Protein AF-A0A8D9AMG7-F1 (afdb_monomer)

pLDDT: mean 79.35, std 13.49, range [33.88, 96.81]

Secondary structure (DSSP, 8-state):
--PPS-EEEEE-TT-EEEEE--TT--SSEEEEEEEEE-TT-EEEEEEEEEEEB-S----SS---TT--EEEES----SSEEEEEETTSPPEEEEBSSS--------S-EEEEEEEE-TT---EEEEEEEEEE--TT--SEEEE-SS-EEEEPPPP-TT-EEEEEEEESSSS--EEEEEEEEEE-PPPSTTTT-SSEEEEE-TTS-EEEEE-TT-PPPSS-EEEETTSS--EEEEE--SS------EEEEEEEEEPSSEEE--SSSEEEEE--PPPTT--EEEEEE-SSTT-EEEEEEEEEE-S-SSSSSSEEEEEETTS-EEEEE-SSSPPPPEE-SSSEEEEEEE-SSS--EEEEEEEEE-TT-EEEE--SSEEEE-TTTTS---S-EEEEEEE--SS-EEEEEEEEE-TT--TTTSEEEEEETTS--EEE-TT--PPPEEESS-EEEEEEE-TT--S-EEEEEEEE--

Radius of gyration: 29.21 Å; Cα contacts (8 Å, |Δi|>4): 1239; chains: 1; bounding box: 72×61×75 Å

Sequence (470 aa):
MTMGCGGPRYISANSSLHITQLKDAPDSHSCSWDLTTLPGYTVKISFPVINIYSPVCGGAGGDTPDEVKAVINSQCLCNRLEVIMIDTPPTVLCLSNQSVPLLSVDHSVTSLKYVQNSYFPGLSFDILVESTLPECGDRIINATSTGRVFVSPPYRRNLNCQWKLSVDGNNSKVVQIKFLDMDIEPGTGARCEDNYLQLRNPGGSVLGKYCGGTQPPVSYLLFDTNSNKPTIEFRTGDKMPTPRRGFKFEYQVLGCSRNYSEDQHLGNLVSMMPPPGGECRIQVSAPSKNHTLDLVFLDFQLSSENCNTDKLVLKDAEGGALATLCGTALPSPLFTSTYSLSAHLYSSRTTPRFRVSFTYLTSQCGVVLTDSRGALASRDYPLPYRKPRSCVYTITPPQPIKVTFVTFDLGNAKCASNYLRVDVAGQNTVKYCAGEKPADIDVTASVILTYTTSTNNEGQGWLLTYTDGL

Nearest PDB structures (foldseek):
  3kq4-assembly1_B  TM=3.621E-01  e=3.087E-24  Homo sapiens
  1nt0-assembly1_G  TM=4.480E-01  e=1.336E-11  Rattus norvegicus
  6f1d-assembly1_A  TM=8.534E-01  e=9.143E-06  Homo sapiens
  8h3u-assembly1_A  TM=2.991E-01  e=6.674E-11  Homo sapiens
  7wr7-assembly1_A  TM=7.666E-01  e=4.789E-05  Homo sapiens

Solvent-accessible surface area (backbone atoms only — not comparable to full-atom values): 25460 Å² total; per-residue (Å²): 130,94,70,74,84,43,50,82,43,79,40,56,85,77,34,73,45,79,51,57,66,68,94,81,66,65,62,62,45,71,35,46,33,37,49,43,58,50,93,84,43,28,40,37,39,36,49,89,37,56,32,39,34,54,92,81,66,90,68,93,70,96,71,72,77,76,65,72,48,80,38,74,86,63,84,76,85,50,37,35,41,36,46,32,40,68,98,49,82,49,43,34,42,44,36,37,81,59,87,62,74,77,58,73,42,85,47,57,47,47,32,44,37,38,37,46,36,57,92,45,85,52,70,48,43,32,36,40,38,30,28,38,74,42,79,60,58,75,46,63,48,79,40,42,74,60,78,43,74,51,69,55,46,82,68,56,62,61,39,78,35,63,32,36,50,40,63,88,71,96,65,72,43,35,37,36,38,32,65,75,46,75,37,48,59,65,27,57,67,95,74,32,73,48,16,29,43,35,36,26,43,43,79,65,53,75,69,42,59,31,28,32,86,51,69,75,73,73,71,61,48,70,44,63,51,81,52,51,64,31,36,42,36,39,34,32,40,79,63,84,73,76,92,44,84,26,41,30,30,40,36,22,34,53,66,58,48,45,76,45,67,59,90,60,54,62,51,72,53,66,56,49,63,32,55,91,99,45,58,19,49,33,39,39,39,47,79,43,80,68,22,24,38,44,36,31,58,79,43,39,36,29,91,21,78,80,47,81,66,17,26,41,38,34,26,31,75,85,70,47,75,73,46,78,45,41,19,62,67,73,59,75,50,46,72,42,91,33,25,27,40,40,36,40,36,36,39,88,87,62,82,47,42,37,32,32,41,37,33,48,28,48,85,71,40,41,45,76,42,56,60,39,58,54,61,54,64,42,70,66,28,74,42,49,47,53,50,73,47,62,30,45,39,35,41,42,33,60,49,47,22,30,37,39,60,80,40,60,33,43,34,87,28,57,63,91,54,28,31,41,36,39,39,39,72,98,54,76,73,46,77,45,35,41,88,48,71,77,68,74,42,81,36,73,59,30,36,38,37,39,41,34,34,23,64,71,37,67,13,37,34,35,32,35,39,33,32,74,50,129

Structure (mmCIF, N/CA/C/O backbone):
data_AF-A0A8D9AMG7-F1
#
_entry.id   AF-A0A8D9AMG7-F1
#
loop_
_atom_site.group_PDB
_atom_site.id
_atom_site.type_symbol
_atom_site.label_atom_id
_atom_site.label_alt_id
_atom_site.label_comp_id
_atom_site.label_asym_id
_atom_site.label_entity_id
_atom_site.label_seq_id
_atom_site.pdbx_PDB_ins_code
_atom_site.Cartn_x
_atom_site.Cartn_y
_atom_site.Cartn_z
_atom_site.occupancy
_atom_site.B_iso_or_equiv
_atom_site.auth_seq_id
_atom_site.auth_comp_id
_atom_site.auth_asym_id
_atom_site.auth_atom_id
_atom_site.pdbx_PDB_model_num
ATOM 1 N N . MET A 1 1 ? 30.334 -8.538 -45.753 1.00 33.88 1 MET A N 1
ATOM 2 C CA . MET A 1 1 ? 31.728 -8.614 -45.264 1.00 33.88 1 MET A CA 1
ATOM 3 C C . MET A 1 1 ? 31.767 -9.636 -44.148 1.00 33.88 1 MET A C 1
ATOM 5 O O . MET A 1 1 ? 31.090 -9.437 -43.152 1.00 33.88 1 MET A O 1
ATOM 9 N N . THR A 1 2 ? 32.493 -10.735 -44.323 1.00 38.69 2 THR A N 1
ATOM 10 C CA . THR A 1 2 ? 32.824 -11.666 -43.235 1.00 38.69 2 THR A CA 1
ATOM 11 C C . THR A 1 2 ? 33.757 -10.941 -42.268 1.00 38.69 2 THR A C 1
ATOM 13 O O . THR A 1 2 ? 34.902 -10.659 -42.611 1.00 38.69 2 THR A O 1
ATOM 16 N N . MET A 1 3 ? 33.232 -10.526 -41.116 1.00 50.62 3 MET A N 1
ATOM 17 C CA . MET A 1 3 ? 33.980 -9.762 -40.115 1.00 50.62 3 MET A CA 1
ATOM 18 C C . MET A 1 3 ? 34.687 -10.703 -39.134 1.00 50.62 3 MET A C 1
ATOM 20 O O . MET A 1 3 ? 34.163 -11.761 -38.799 1.00 50.62 3 MET A O 1
ATOM 24 N N . GLY A 1 4 ? 35.880 -10.302 -38.688 1.00 59.88 4 GLY A N 1
ATOM 25 C CA . GLY A 1 4 ? 36.737 -11.067 -37.778 1.00 59.88 4 GLY A CA 1
ATOM 26 C C . GLY A 1 4 ? 36.101 -11.417 -36.422 1.00 59.88 4 GLY A C 1
ATOM 27 O O . GLY A 1 4 ? 35.061 -10.876 -36.032 1.00 59.88 4 GLY A O 1
ATOM 28 N N . CYS A 1 5 ? 36.771 -12.318 -35.697 1.00 73.94 5 CYS A N 1
ATOM 29 C CA . CYS A 1 5 ? 36.422 -12.747 -34.339 1.00 73.94 5 CYS A CA 1
ATOM 30 C C . CYS A 1 5 ? 36.353 -11.554 -33.373 1.00 73.94 5 CYS A C 1
ATOM 32 O O . CYS A 1 5 ? 37.347 -10.859 -33.174 1.00 73.94 5 CYS A O 1
ATOM 34 N N . GLY A 1 6 ? 35.190 -11.357 -32.750 1.00 76.12 6 GLY A N 1
ATOM 35 C CA . GLY A 1 6 ? 34.990 -10.457 -31.616 1.00 76.12 6 GLY A CA 1
ATOM 36 C C . GLY A 1 6 ? 35.049 -8.943 -31.873 1.00 76.12 6 GLY A C 1
ATOM 37 O O . GLY A 1 6 ? 35.062 -8.457 -33.011 1.00 76.12 6 GLY A O 1
ATOM 38 N N . GLY A 1 7 ? 35.025 -8.194 -30.769 1.00 82.25 7 GLY A N 1
ATOM 39 C CA . GLY A 1 7 ? 35.060 -6.730 -30.709 1.00 82.25 7 GLY A CA 1
ATOM 40 C C . GLY A 1 7 ? 33.675 -6.074 -30.604 1.00 82.25 7 GLY A C 1
ATOM 41 O O . GLY A 1 7 ? 32.654 -6.759 -30.712 1.00 82.25 7 GLY A O 1
ATOM 42 N N . PRO A 1 8 ? 33.624 -4.742 -30.428 1.00 82.06 8 PRO A N 1
ATOM 43 C CA . PRO A 1 8 ? 32.369 -4.016 -30.295 1.00 82.06 8 PRO A CA 1
ATOM 44 C C . PRO A 1 8 ? 31.561 -4.079 -31.593 1.00 82.06 8 PRO A C 1
ATOM 46 O O . PRO A 1 8 ? 32.110 -4.042 -32.702 1.00 82.06 8 PRO A O 1
ATOM 49 N N . ARG A 1 9 ? 30.241 -4.189 -31.463 1.00 85.50 9 ARG A N 1
ATOM 50 C CA . ARG A 1 9 ? 29.282 -4.194 -32.565 1.00 85.50 9 ARG A CA 1
ATOM 51 C C . ARG A 1 9 ? 28.172 -3.210 -32.258 1.00 85.50 9 ARG A C 1
ATOM 53 O O . ARG A 1 9 ? 27.343 -3.439 -31.384 1.00 85.50 9 ARG A O 1
ATOM 60 N N . TYR A 1 10 ? 28.173 -2.121 -33.014 1.00 82.94 10 TYR A N 1
ATOM 61 C CA . TYR A 1 10 ? 27.123 -1.123 -32.955 1.00 82.94 10 TYR A CA 1
ATOM 62 C C . TYR A 1 10 ? 26.007 -1.462 -33.945 1.00 82.94 10 TYR A C 1
ATOM 64 O O . TYR A 1 10 ? 26.281 -1.680 -35.126 1.00 82.94 10 TYR A O 1
ATOM 72 N N . ILE A 1 11 ? 24.763 -1.488 -33.474 1.00 82.44 11 ILE A N 1
ATOM 73 C CA . ILE A 1 11 ? 23.582 -1.822 -34.276 1.00 82.44 11 ILE A CA 1
ATOM 74 C C . ILE A 1 11 ? 22.692 -0.577 -34.339 1.00 82.44 11 ILE A C 1
ATOM 76 O O . ILE A 1 11 ? 22.193 -0.100 -33.315 1.00 82.44 11 ILE A O 1
ATOM 80 N N . SER A 1 12 ? 22.514 -0.021 -35.542 1.00 81.50 12 SER A N 1
ATOM 81 C CA . SER A 1 12 ? 21.669 1.161 -35.774 1.00 81.50 12 SER A CA 1
ATOM 82 C C . SER A 1 12 ? 20.188 0.832 -35.562 1.00 81.50 12 SER A C 1
ATOM 84 O O . SER A 1 12 ? 19.832 -0.339 -35.503 1.00 81.50 12 SER A O 1
ATOM 86 N N . ALA A 1 13 ? 19.312 1.832 -35.426 1.00 76.62 13 ALA A N 1
ATOM 87 C CA . ALA A 1 13 ? 17.880 1.629 -35.157 1.00 76.62 13 ALA A CA 1
ATOM 88 C C . ALA A 1 13 ? 17.195 0.770 -36.230 1.00 76.62 13 ALA A C 1
ATOM 90 O O . ALA A 1 13 ? 17.347 1.049 -37.418 1.00 76.62 13 ALA A O 1
ATOM 91 N N . ASN A 1 14 ? 16.388 -0.206 -35.796 1.00 76.12 14 ASN A N 1
ATOM 92 C CA . ASN A 1 14 ? 15.623 -1.108 -36.663 1.00 76.12 14 ASN A CA 1
ATOM 93 C C . ASN A 1 14 ? 16.498 -1.787 -37.728 1.00 76.12 14 ASN A C 1
ATOM 95 O O . ASN A 1 14 ? 16.106 -1.900 -38.890 1.00 76.12 14 ASN A O 1
ATOM 99 N N . SER A 1 15 ? 17.708 -2.184 -37.338 1.00 83.31 15 SER A N 1
ATOM 100 C CA . SER A 1 15 ? 18.661 -2.856 -38.217 1.00 83.31 15 SER A CA 1
ATOM 101 C C . SER A 1 15 ? 19.045 -4.216 -37.660 1.00 83.31 15 SER A C 1
ATOM 103 O O . SER A 1 15 ? 18.857 -4.501 -36.477 1.00 83.31 15 SER A O 1
ATOM 105 N N . SER A 1 16 ? 19.592 -5.054 -38.530 1.00 85.81 16 SER A N 1
ATOM 106 C CA . SER A 1 16 ? 20.013 -6.404 -38.198 1.00 85.81 16 SER A CA 1
ATOM 107 C C . SER A 1 16 ? 21.486 -6.624 -38.521 1.00 85.81 16 SER A C 1
ATOM 109 O O . SER A 1 16 ? 21.986 -6.175 -39.554 1.00 85.81 16 SER A O 1
ATOM 111 N N . LEU A 1 17 ? 22.165 -7.380 -37.668 1.00 86.62 17 LEU A N 1
ATOM 112 C CA . LEU A 1 17 ? 23.535 -7.831 -37.838 1.00 86.62 17 LEU A CA 1
ATOM 113 C C . LEU A 1 17 ? 23.568 -9.358 -37.810 1.00 86.62 17 LEU A C 1
ATOM 115 O O . LEU A 1 17 ? 23.127 -9.973 -36.844 1.00 86.62 17 LEU A O 1
ATOM 119 N N . HIS A 1 18 ? 24.157 -9.954 -38.842 1.00 85.00 18 HIS A N 1
ATOM 120 C CA . HIS A 1 18 ? 24.492 -11.374 -38.841 1.00 85.00 18 HIS A CA 1
ATOM 121 C C . HIS A 1 18 ? 25.899 -11.582 -38.278 1.00 85.00 18 HIS A C 1
ATOM 123 O O . HIS A 1 18 ? 26.871 -11.007 -38.779 1.00 85.00 18 HIS A O 1
ATOM 129 N N . ILE A 1 19 ? 26.010 -12.430 -37.259 1.00 82.62 19 ILE A N 1
ATOM 130 C CA . ILE A 1 19 ? 27.278 -12.937 -36.739 1.00 82.62 19 ILE A CA 1
ATOM 131 C C . ILE A 1 19 ? 27.383 -14.391 -37.179 1.00 82.62 19 ILE A C 1
ATOM 133 O O . ILE A 1 19 ? 26.682 -15.268 -36.679 1.00 82.62 19 ILE A O 1
ATOM 137 N N . THR A 1 20 ? 28.267 -14.629 -38.138 1.00 77.75 20 THR A N 1
ATOM 138 C CA . THR A 1 20 ? 28.495 -15.946 -38.730 1.00 77.75 20 THR A CA 1
ATOM 139 C C . THR A 1 20 ? 29.832 -16.509 -38.282 1.00 77.75 20 THR A C 1
ATOM 141 O O . THR A 1 20 ? 30.745 -15.774 -37.893 1.00 77.75 20 THR A O 1
ATOM 144 N N . GLN A 1 21 ? 29.949 -17.829 -38.341 1.00 70.75 21 GLN A N 1
ATOM 145 C CA . GLN A 1 21 ? 31.207 -18.516 -38.095 1.00 70.75 21 GLN A CA 1
ATOM 146 C C . GLN A 1 21 ? 32.317 -18.051 -39.056 1.00 70.75 21 GLN A C 1
ATOM 148 O O . GLN A 1 21 ? 32.109 -17.851 -40.255 1.00 70.75 21 GLN A O 1
ATOM 153 N N . LEU A 1 22 ? 33.534 -17.948 -38.524 1.00 66.88 22 LEU A N 1
ATOM 154 C CA . LEU A 1 22 ? 34.756 -17.731 -39.294 1.00 66.88 22 LEU A CA 1
ATOM 155 C C . LEU A 1 22 ? 35.126 -18.987 -40.087 1.00 66.88 22 LEU A C 1
ATOM 157 O O . LEU A 1 22 ? 35.309 -20.052 -39.505 1.00 66.88 22 LEU A O 1
ATOM 161 N N . LYS A 1 23 ? 35.289 -18.844 -41.407 1.00 57.19 23 LYS A N 1
ATOM 162 C CA . LYS A 1 23 ? 35.621 -19.962 -42.307 1.00 57.19 23 LYS A CA 1
ATOM 163 C C . LYS A 1 23 ? 36.997 -20.600 -42.049 1.00 57.19 23 LYS A C 1
ATOM 165 O O . LYS A 1 23 ? 37.175 -21.743 -42.440 1.00 57.19 23 LYS A O 1
ATOM 170 N N . ASP A 1 24 ? 37.902 -19.914 -41.342 1.00 56.88 24 ASP A N 1
ATOM 171 C CA . ASP A 1 24 ? 39.302 -20.332 -41.136 1.00 56.88 24 ASP A CA 1
ATOM 172 C C . ASP A 1 24 ? 39.792 -20.113 -39.686 1.00 56.88 24 ASP A C 1
ATOM 174 O O . ASP A 1 24 ? 40.941 -19.736 -39.448 1.00 56.88 24 ASP A O 1
ATOM 178 N N . ALA A 1 25 ? 38.911 -20.242 -38.690 1.00 59.03 25 ALA A N 1
ATOM 179 C CA . ALA A 1 25 ? 39.310 -19.999 -37.304 1.00 59.03 25 ALA A CA 1
ATOM 180 C C . ALA A 1 25 ? 40.180 -21.134 -36.721 1.00 59.03 25 ALA A C 1
ATOM 182 O O . ALA A 1 25 ? 39.932 -22.300 -37.023 1.00 59.03 25 ALA A O 1
ATOM 183 N N . PRO A 1 26 ? 41.174 -20.813 -35.866 1.00 59.53 26 PRO A N 1
ATOM 184 C CA . PRO A 1 26 ? 42.068 -21.807 -35.274 1.00 59.53 26 PRO A CA 1
ATOM 185 C C . PRO A 1 26 ? 41.322 -22.802 -34.374 1.00 59.53 26 PRO A C 1
ATOM 187 O O . PRO A 1 26 ? 40.295 -22.463 -33.780 1.00 59.53 26 PRO A O 1
ATOM 190 N N . ASP A 1 27 ? 41.877 -24.012 -34.243 1.00 58.41 27 ASP A N 1
ATOM 191 C CA . ASP A 1 27 ? 41.208 -25.184 -33.656 1.00 58.41 27 ASP A CA 1
ATOM 192 C C . ASP A 1 27 ? 40.607 -24.926 -32.260 1.00 58.41 27 ASP A C 1
ATOM 194 O O . ASP A 1 27 ? 39.512 -25.395 -31.961 1.00 58.41 27 ASP A O 1
ATOM 198 N N . SER A 1 28 ? 41.268 -24.122 -31.418 1.00 62.91 28 SER A N 1
ATOM 199 C CA . SER A 1 28 ? 40.707 -23.613 -30.158 1.00 62.91 28 SER A CA 1
ATOM 200 C C . SER A 1 28 ? 40.688 -22.090 -30.162 1.00 62.91 28 SER A C 1
ATOM 202 O O . SER A 1 28 ? 41.743 -21.453 -30.166 1.00 62.91 28 SER A O 1
ATOM 204 N N . HIS A 1 29 ? 39.500 -21.492 -30.110 1.00 73.06 29 HIS A N 1
ATOM 205 C CA . HIS A 1 29 ? 39.362 -20.043 -30.030 1.00 73.06 29 HIS A CA 1
ATOM 206 C C . HIS A 1 29 ? 38.115 -19.628 -29.250 1.00 73.06 29 HIS A C 1
ATOM 208 O O . HIS A 1 29 ? 37.120 -20.349 -29.183 1.00 73.06 29 HIS A O 1
ATOM 214 N N . SER A 1 30 ? 38.170 -18.437 -28.654 1.00 78.94 30 SER A N 1
ATOM 215 C CA . SER A 1 30 ? 37.005 -17.783 -28.068 1.00 78.94 30 SER A CA 1
ATOM 216 C C . SER A 1 30 ? 36.803 -16.429 -28.730 1.00 78.94 30 SER A C 1
ATOM 218 O O . SER A 1 30 ? 37.750 -15.655 -28.861 1.00 78.94 30 SER A O 1
ATOM 220 N N . CYS A 1 31 ? 35.567 -16.155 -29.139 1.00 83.06 31 CYS A N 1
ATOM 221 C CA . CYS A 1 31 ? 35.152 -14.867 -29.680 1.00 83.06 31 CYS A CA 1
ATOM 222 C C . CYS A 1 31 ? 34.153 -14.226 -28.728 1.00 83.06 31 CYS A C 1
ATOM 224 O O . CYS A 1 31 ? 33.246 -14.900 -28.249 1.00 83.06 31 CYS A O 1
ATOM 226 N N . SER A 1 32 ? 34.295 -12.925 -28.487 1.00 86.06 32 SER A N 1
ATOM 227 C CA . SER A 1 32 ? 33.328 -12.140 -27.719 1.00 86.06 32 SER A CA 1
ATOM 228 C C . SER A 1 32 ? 32.945 -10.897 -28.504 1.00 86.06 32 SER A C 1
ATOM 230 O O . SER A 1 32 ? 33.823 -10.130 -28.904 1.00 86.06 32 SER A O 1
ATOM 232 N N . TRP A 1 33 ? 31.651 -10.715 -28.736 1.00 86.94 33 TRP A N 1
ATOM 233 C CA . TRP A 1 33 ? 31.084 -9.538 -29.380 1.00 86.94 33 TRP A CA 1
ATOM 234 C C . TRP A 1 33 ? 30.331 -8.718 -28.345 1.00 86.94 33 TRP A C 1
ATOM 236 O O . TRP A 1 33 ? 29.341 -9.190 -27.786 1.00 86.94 33 TRP A O 1
ATOM 246 N N . ASP A 1 34 ? 30.792 -7.492 -28.122 1.00 84.88 34 ASP A N 1
ATOM 247 C CA . ASP A 1 34 ? 30.126 -6.550 -27.226 1.00 84.88 34 ASP A CA 1
ATOM 248 C C . ASP A 1 34 ? 29.074 -5.797 -28.032 1.00 84.88 34 ASP A C 1
ATOM 250 O O . ASP A 1 34 ? 29.400 -5.075 -28.978 1.00 84.88 34 ASP A O 1
ATOM 254 N N . LEU A 1 35 ? 27.804 -6.009 -27.706 1.00 84.75 35 LEU A N 1
ATOM 255 C CA . LEU A 1 35 ? 26.696 -5.470 -28.484 1.00 84.75 35 LEU A CA 1
ATOM 256 C C . LEU A 1 35 ? 26.300 -4.109 -27.920 1.00 84.75 35 LEU A C 1
ATOM 258 O O . LEU A 1 35 ? 26.080 -3.952 -26.722 1.00 84.75 35 LEU A O 1
ATOM 262 N N . THR A 1 36 ? 26.210 -3.103 -28.784 1.00 79.56 36 THR A N 1
ATOM 263 C CA . THR A 1 36 ? 25.777 -1.757 -28.401 1.00 79.56 36 THR A CA 1
ATOM 264 C C . THR A 1 36 ? 24.713 -1.263 -29.372 1.00 79.56 36 THR A C 1
ATOM 266 O O . THR A 1 36 ? 24.879 -1.334 -30.587 1.00 79.56 36 THR A O 1
ATOM 269 N N . THR A 1 37 ? 23.609 -0.747 -28.848 1.00 75.06 37 THR A N 1
ATOM 270 C CA . THR A 1 37 ? 22.506 -0.172 -29.629 1.00 75.06 37 THR A CA 1
ATOM 271 C C . THR A 1 37 ? 22.383 1.325 -29.369 1.00 75.06 37 THR A C 1
ATOM 273 O O . THR A 1 37 ? 23.063 1.896 -28.512 1.00 75.06 37 THR A O 1
ATOM 276 N N . LEU A 1 38 ? 21.505 1.989 -30.122 1.00 74.44 38 LEU A N 1
ATOM 277 C CA . LEU A 1 38 ? 21.066 3.341 -29.781 1.00 74.44 38 LEU A CA 1
ATOM 278 C C . LEU A 1 38 ? 20.425 3.378 -28.381 1.00 74.44 38 LEU A C 1
ATOM 280 O O . LEU A 1 38 ? 19.731 2.429 -28.007 1.00 74.44 38 LEU A O 1
ATOM 284 N N . PRO A 1 39 ? 20.579 4.486 -27.630 1.00 66.75 39 PRO A N 1
ATOM 285 C CA . PRO A 1 39 ? 19.871 4.674 -26.368 1.00 66.75 39 PRO A CA 1
ATOM 286 C C . PRO A 1 39 ? 18.364 4.416 -26.527 1.00 66.75 39 PRO A C 1
ATOM 288 O O . PRO A 1 39 ? 17.722 4.991 -27.404 1.00 66.75 39 PRO A O 1
ATOM 291 N N . GLY A 1 40 ? 17.810 3.534 -25.691 1.00 61.59 40 GLY A N 1
ATOM 292 C CA . GLY A 1 40 ? 16.389 3.162 -25.708 1.00 61.59 40 GLY A CA 1
ATOM 293 C C . GLY A 1 40 ? 16.007 1.990 -26.625 1.00 61.59 40 GLY A C 1
ATOM 294 O O . GLY A 1 40 ? 14.848 1.588 -26.606 1.00 61.59 40 GLY A O 1
ATOM 295 N N . TYR A 1 41 ? 16.944 1.418 -27.391 1.00 71.12 41 TYR A N 1
ATOM 296 C CA . TYR A 1 41 ? 16.722 0.208 -28.195 1.00 71.12 41 TYR A CA 1
ATOM 297 C C . TYR A 1 41 ? 17.251 -1.036 -27.479 1.00 71.12 41 TYR A C 1
ATOM 299 O O . TYR A 1 41 ? 18.331 -1.004 -26.888 1.00 71.12 41 TYR A O 1
ATOM 307 N N . THR A 1 42 ? 16.523 -2.145 -27.587 1.00 71.44 42 THR A N 1
ATOM 308 C CA . THR A 1 42 ? 16.965 -3.469 -27.130 1.00 71.44 42 THR A CA 1
ATOM 309 C C . THR A 1 42 ? 17.484 -4.303 -28.289 1.00 71.44 42 THR A C 1
ATOM 311 O O . THR A 1 42 ? 17.256 -3.985 -29.457 1.00 71.44 42 THR A O 1
ATOM 314 N N . VAL A 1 43 ? 18.191 -5.378 -27.953 1.00 74.38 43 VAL A N 1
ATOM 315 C CA . VAL A 1 43 ? 18.691 -6.350 -28.918 1.00 74.38 43 VAL A CA 1
ATOM 316 C C . VAL A 1 43 ? 17.853 -7.611 -28.818 1.00 74.38 43 VAL A C 1
ATOM 318 O O . VAL A 1 43 ? 17.785 -8.207 -27.750 1.00 74.38 43 VAL A O 1
ATOM 321 N N . LYS A 1 44 ? 17.270 -8.034 -29.934 1.00 74.81 44 LYS A N 1
ATOM 322 C CA . LYS A 1 44 ? 16.670 -9.354 -30.085 1.00 74.81 44 LYS A CA 1
ATOM 323 C C . LYS A 1 44 ? 17.669 -10.267 -30.781 1.00 74.81 44 LYS A C 1
ATOM 325 O O . LYS A 1 44 ? 18.201 -9.924 -31.834 1.00 74.81 44 LYS A O 1
ATOM 330 N N . ILE A 1 45 ? 17.927 -11.429 -30.192 1.00 74.94 45 ILE A N 1
ATOM 331 C CA . ILE A 1 45 ? 18.831 -12.434 -30.759 1.00 74.94 45 ILE A CA 1
ATOM 332 C C . ILE A 1 45 ? 18.005 -13.606 -31.250 1.00 74.94 45 ILE A C 1
ATOM 334 O O . ILE A 1 45 ? 17.088 -14.056 -30.571 1.00 74.94 45 ILE A O 1
ATOM 338 N N . SER A 1 46 ? 18.322 -14.091 -32.440 1.00 75.38 46 SER A N 1
ATOM 339 C CA . SER A 1 46 ? 17.767 -15.318 -32.984 1.00 75.38 46 SER A CA 1
ATOM 340 C C . SER A 1 46 ? 18.865 -16.138 -33.644 1.00 75.38 46 SER A C 1
ATOM 342 O O . SER A 1 46 ? 19.922 -15.626 -34.015 1.00 75.38 46 SER A O 1
ATOM 344 N N . PHE A 1 47 ? 18.610 -17.434 -33.775 1.00 75.00 47 PHE A N 1
ATOM 345 C CA . PHE A 1 47 ? 19.572 -18.399 -34.289 1.00 75.00 47 PHE A CA 1
ATOM 346 C C . PHE A 1 47 ? 19.028 -19.056 -35.562 1.00 75.00 47 PHE A C 1
ATOM 348 O O . PHE A 1 47 ? 18.553 -20.189 -35.489 1.00 75.00 47 PHE A O 1
ATOM 355 N N . PRO A 1 48 ? 19.041 -18.359 -36.720 1.00 71.62 48 PRO A N 1
ATOM 356 C CA . PRO A 1 48 ? 18.668 -18.958 -38.000 1.00 71.62 48 PRO A CA 1
ATOM 357 C C . PRO A 1 48 ? 19.376 -20.287 -38.278 1.00 71.62 48 PRO A C 1
ATOM 359 O O . PRO A 1 48 ? 18.758 -21.225 -38.776 1.00 71.62 48 PRO A O 1
ATOM 362 N N . VAL A 1 49 ? 20.662 -20.372 -37.925 1.00 71.38 49 VAL A N 1
ATOM 363 C CA . VAL A 1 49 ? 21.463 -21.596 -38.001 1.00 71.38 49 VAL A CA 1
ATOM 364 C C . VAL A 1 49 ? 22.276 -21.712 -36.722 1.00 71.38 49 VAL A C 1
ATOM 366 O O . VAL A 1 49 ? 22.958 -20.769 -36.331 1.00 71.38 49 VAL A O 1
ATOM 369 N N . ILE A 1 50 ? 22.250 -22.871 -36.071 1.00 70.44 50 ILE A N 1
ATOM 370 C CA . ILE A 1 50 ? 23.130 -23.135 -34.934 1.00 70.44 50 ILE A CA 1
ATOM 371 C C . ILE A 1 50 ? 23.433 -24.632 -34.833 1.00 70.44 50 ILE A C 1
ATOM 373 O O . ILE A 1 50 ? 22.547 -25.471 -34.707 1.00 70.44 50 ILE A O 1
ATOM 377 N N . ASN A 1 51 ? 24.714 -24.962 -34.926 1.00 67.56 51 ASN A N 1
ATOM 378 C CA . ASN A 1 51 ? 25.269 -26.298 -34.809 1.00 67.56 51 ASN A CA 1
ATOM 379 C C . ASN A 1 51 ? 26.535 -26.193 -33.957 1.00 67.56 51 ASN A C 1
ATOM 381 O O . ASN A 1 51 ? 27.566 -25.690 -34.406 1.00 67.56 51 ASN A O 1
ATOM 385 N N . ILE A 1 52 ? 26.410 -26.606 -32.698 1.00 66.75 52 ILE A N 1
ATOM 386 C CA . ILE A 1 52 ? 27.460 -26.538 -31.676 1.00 66.75 52 ILE A CA 1
ATOM 387 C C . ILE A 1 52 ? 27.707 -27.964 -31.169 1.00 66.75 52 ILE A C 1
ATOM 389 O O . ILE A 1 52 ? 27.632 -28.230 -29.976 1.00 66.75 52 ILE A O 1
ATOM 393 N N . TYR A 1 53 ? 27.938 -28.901 -32.092 1.00 62.94 53 TYR A N 1
ATOM 394 C CA . TYR A 1 53 ? 28.066 -30.319 -31.764 1.00 62.94 53 TYR A CA 1
ATOM 395 C C . TYR A 1 53 ? 29.312 -30.604 -30.915 1.00 62.94 53 TYR A C 1
ATOM 397 O O . TYR A 1 53 ? 30.428 -30.193 -31.252 1.00 62.94 53 TYR A O 1
ATOM 405 N N . SER A 1 54 ? 29.125 -31.351 -29.824 1.00 61.25 54 SER A N 1
ATOM 406 C CA . SER A 1 54 ? 30.213 -31.943 -29.049 1.00 61.25 54 SER A CA 1
ATOM 407 C C . SER A 1 54 ? 29.768 -33.284 -28.431 1.00 61.25 54 SER A C 1
ATOM 409 O O . SER A 1 54 ? 28.971 -33.286 -27.496 1.00 61.25 54 SER A O 1
ATOM 411 N N . PRO A 1 55 ? 30.242 -34.433 -28.949 1.00 53.03 55 PRO A N 1
ATOM 412 C CA . PRO A 1 55 ? 29.766 -35.762 -28.556 1.00 53.03 55 PRO A CA 1
ATOM 413 C C . PRO A 1 55 ? 30.170 -36.209 -27.147 1.00 53.03 55 PRO A C 1
ATOM 415 O O . PRO A 1 55 ? 29.612 -37.180 -26.647 1.00 53.03 55 PRO A O 1
ATOM 418 N N . VAL A 1 56 ? 31.146 -35.553 -26.508 1.00 57.06 56 VAL A N 1
ATOM 419 C CA . VAL A 1 56 ? 31.640 -35.936 -25.175 1.00 57.06 56 VAL A CA 1
ATOM 420 C C . VAL A 1 56 ? 31.881 -34.685 -24.334 1.00 57.06 56 VAL A C 1
ATOM 422 O O . VAL A 1 56 ? 33.003 -34.194 -24.231 1.00 57.06 56 VAL A O 1
ATOM 425 N N . CYS A 1 57 ? 30.825 -34.171 -23.707 1.00 54.88 57 CYS A N 1
ATOM 426 C CA . CYS A 1 57 ? 30.936 -33.143 -22.671 1.00 54.88 57 CYS A CA 1
ATOM 427 C C . CYS A 1 57 ? 30.518 -33.730 -21.331 1.00 54.88 57 CYS A C 1
ATOM 429 O O . CYS A 1 57 ? 29.359 -33.663 -20.940 1.00 54.88 57 CYS A O 1
ATOM 431 N N . GLY A 1 58 ? 31.465 -34.355 -20.635 1.00 44.22 58 GLY A N 1
ATOM 432 C CA . GLY A 1 58 ? 31.213 -34.914 -19.313 1.00 44.22 58 GLY A CA 1
ATOM 433 C C . GLY A 1 58 ? 30.994 -33.819 -18.269 1.00 44.22 58 GLY A C 1
ATOM 434 O O . GLY A 1 58 ? 31.879 -33.001 -18.036 1.00 44.22 58 GLY A O 1
ATOM 435 N N . GLY A 1 59 ? 29.846 -33.854 -17.597 1.00 41.59 59 GLY A N 1
ATOM 436 C CA . GLY A 1 59 ? 29.590 -33.134 -16.354 1.00 41.59 59 GLY A CA 1
ATOM 437 C C . GLY A 1 59 ? 28.596 -33.912 -15.493 1.00 41.59 59 GLY A C 1
ATOM 438 O O . GLY A 1 59 ? 27.401 -33.725 -15.637 1.00 41.59 59 GLY A O 1
ATOM 439 N N . ALA A 1 60 ? 29.119 -34.805 -14.643 1.00 39.81 60 ALA A N 1
ATOM 440 C CA . ALA A 1 60 ? 28.452 -35.522 -13.545 1.00 39.81 60 ALA A CA 1
ATOM 441 C C . ALA A 1 60 ? 26.985 -35.971 -13.763 1.00 39.81 60 ALA A C 1
ATOM 443 O O . ALA A 1 60 ? 26.049 -35.357 -13.261 1.00 39.81 60 ALA A O 1
ATOM 444 N N . GLY A 1 61 ? 26.812 -37.127 -14.408 1.00 42.25 61 GLY A N 1
ATOM 445 C CA . GLY A 1 61 ? 25.546 -37.868 -14.468 1.00 42.25 61 GLY A CA 1
ATOM 446 C C . GLY A 1 61 ? 25.286 -38.358 -15.886 1.00 42.25 61 GLY A C 1
ATOM 447 O O . GLY A 1 61 ? 25.347 -37.566 -16.814 1.00 42.25 61 GLY A O 1
ATOM 448 N N . GLY A 1 62 ? 25.108 -39.669 -16.057 1.00 44.19 62 GLY A N 1
ATOM 449 C CA . GLY A 1 62 ? 25.005 -40.365 -17.346 1.00 44.19 62 GLY A CA 1
ATOM 450 C C . GLY A 1 62 ? 23.816 -39.966 -18.224 1.00 44.19 62 GLY A C 1
ATOM 451 O O . GLY A 1 62 ? 22.927 -40.783 -18.436 1.00 44.19 62 GLY A O 1
ATOM 452 N N . ASP A 1 63 ? 23.829 -38.751 -18.761 1.00 45.34 63 ASP A N 1
ATOM 453 C CA . ASP A 1 63 ? 22.854 -38.268 -19.732 1.00 45.34 63 ASP A CA 1
ATOM 454 C C . ASP A 1 63 ? 23.290 -38.621 -21.163 1.00 45.34 63 ASP A C 1
ATOM 456 O O . ASP A 1 63 ? 24.443 -38.447 -21.566 1.00 45.34 63 ASP A O 1
ATOM 460 N N . THR A 1 64 ? 22.341 -39.155 -21.928 1.00 47.50 64 THR A N 1
ATOM 461 C CA . THR A 1 64 ? 22.491 -39.597 -23.317 1.00 47.50 64 THR A CA 1
ATOM 462 C C . THR A 1 64 ? 22.794 -38.432 -24.279 1.00 47.50 64 THR A C 1
ATOM 464 O O . THR A 1 64 ? 22.264 -37.340 -24.079 1.00 47.50 64 THR A O 1
ATOM 467 N N . PRO A 1 65 ? 23.573 -38.649 -25.360 1.00 48.19 65 PRO A N 1
ATOM 468 C CA . PRO A 1 65 ? 24.078 -37.592 -26.252 1.00 48.19 65 PRO A CA 1
ATOM 469 C C . PRO A 1 65 ? 23.040 -36.831 -27.107 1.00 48.19 65 PRO A C 1
ATOM 471 O O . PRO A 1 65 ? 23.432 -35.972 -27.894 1.00 48.19 65 PRO A O 1
ATOM 474 N N . ASP A 1 66 ? 21.738 -37.089 -26.965 1.00 44.06 66 ASP A N 1
ATOM 475 C CA . ASP A 1 66 ? 20.734 -36.737 -2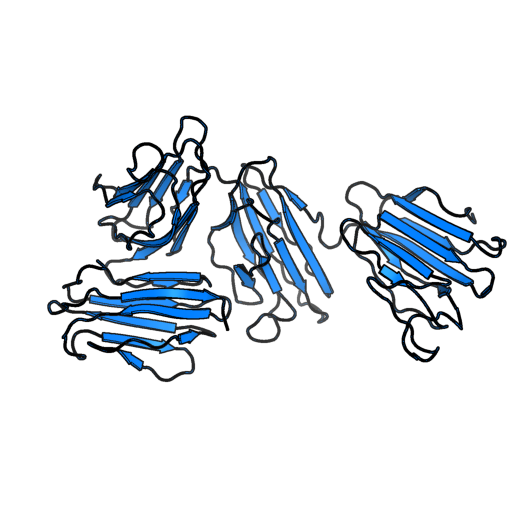7.982 1.00 44.06 66 ASP A CA 1
ATOM 476 C C . ASP A 1 66 ? 19.771 -35.583 -27.611 1.00 44.06 66 ASP A C 1
ATOM 478 O O . ASP A 1 66 ? 18.889 -35.265 -28.404 1.00 44.06 66 ASP A O 1
ATOM 482 N N . GLU A 1 67 ? 19.919 -34.912 -26.457 1.00 48.50 67 GLU A N 1
ATOM 483 C CA . GLU A 1 67 ? 19.003 -33.825 -26.049 1.00 48.50 67 GLU A CA 1
ATOM 484 C C . GLU A 1 67 ? 19.647 -32.426 -25.990 1.00 48.50 67 GLU A C 1
ATOM 486 O O . GLU A 1 67 ? 20.625 -32.181 -25.281 1.00 48.50 67 GLU A O 1
ATOM 491 N N . VAL A 1 68 ? 19.021 -31.462 -26.679 1.00 50.41 68 VAL A N 1
ATOM 492 C CA . VAL A 1 68 ? 19.327 -30.023 -26.600 1.00 50.41 68 VAL A CA 1
ATOM 493 C C . VAL A 1 68 ? 18.913 -29.474 -25.231 1.00 50.41 68 VAL A C 1
ATOM 495 O O . VAL A 1 68 ? 17.724 -29.400 -24.926 1.00 50.41 68 VAL A O 1
ATOM 498 N N . LYS A 1 69 ? 19.875 -29.016 -24.417 1.00 53.16 69 LYS A N 1
ATOM 499 C CA . LYS A 1 69 ? 19.594 -28.355 -23.131 1.00 53.16 69 LYS A CA 1
ATOM 500 C C . LYS A 1 69 ? 20.137 -26.923 -23.138 1.00 53.16 69 LYS A C 1
ATOM 502 O O . LYS A 1 69 ? 21.345 -26.699 -23.140 1.00 53.16 69 LYS A O 1
ATOM 507 N N . ALA A 1 70 ? 19.239 -25.936 -23.113 1.00 53.12 70 ALA A N 1
ATOM 508 C CA . ALA A 1 70 ? 19.591 -24.588 -22.675 1.00 53.12 70 ALA A CA 1
ATOM 509 C C . ALA A 1 70 ? 19.737 -24.633 -21.151 1.00 53.12 70 ALA A C 1
ATOM 511 O O . ALA A 1 70 ? 18.759 -24.900 -20.452 1.00 53.12 70 ALA A O 1
ATOM 512 N N . VAL A 1 71 ? 20.951 -24.435 -20.634 1.00 55.69 71 VAL A N 1
ATOM 513 C CA . VAL A 1 71 ? 21.211 -24.572 -19.198 1.00 55.69 71 VAL A CA 1
ATOM 514 C C . VAL A 1 71 ? 21.542 -23.212 -18.604 1.00 55.69 71 VAL A C 1
ATOM 516 O O . VAL A 1 71 ? 22.475 -22.526 -19.019 1.00 55.69 71 VAL A O 1
ATOM 519 N N . ILE A 1 72 ? 20.760 -22.823 -17.603 1.00 50.12 72 ILE A N 1
ATOM 520 C CA . ILE A 1 72 ? 21.004 -21.632 -16.793 1.00 50.12 72 ILE A CA 1
ATOM 521 C C . ILE A 1 72 ? 21.919 -22.068 -15.637 1.00 50.12 72 ILE A C 1
ATOM 523 O O . ILE A 1 72 ? 21.577 -22.995 -14.907 1.00 50.12 72 ILE A O 1
ATOM 527 N N . ASN A 1 73 ? 23.073 -21.414 -15.464 1.00 48.75 73 ASN A N 1
ATOM 528 C CA . ASN A 1 73 ? 24.027 -21.632 -14.357 1.00 48.75 73 ASN A CA 1
ATOM 529 C C . ASN A 1 73 ? 24.802 -22.976 -14.314 1.00 48.75 73 ASN A C 1
ATOM 531 O O . ASN A 1 73 ? 25.207 -23.396 -13.231 1.00 48.75 73 ASN A O 1
ATOM 535 N N . SER A 1 74 ? 25.081 -23.632 -15.448 1.00 52.44 74 SER A N 1
ATOM 536 C CA . SER A 1 74 ? 25.952 -24.830 -15.500 1.00 52.44 74 SER A CA 1
ATOM 537 C C . SER A 1 74 ? 27.176 -24.640 -16.404 1.00 52.44 74 SER A C 1
ATOM 539 O O . SER A 1 74 ? 27.153 -23.851 -17.349 1.00 52.44 74 SER A O 1
ATOM 541 N N . GLN A 1 75 ? 28.257 -25.372 -16.109 1.00 55.22 75 GLN A N 1
ATOM 542 C CA . GLN A 1 75 ? 29.505 -25.361 -16.870 1.00 55.22 75 GLN A CA 1
ATOM 543 C C . GLN A 1 75 ? 29.444 -26.348 -18.039 1.00 55.22 75 GLN A C 1
ATOM 545 O O . GLN A 1 75 ? 29.724 -27.534 -17.883 1.00 55.22 75 GLN A O 1
ATOM 550 N N . CYS A 1 76 ? 29.157 -25.854 -19.240 1.00 61.66 76 CYS A N 1
ATOM 551 C CA . CYS A 1 76 ? 29.521 -26.597 -20.440 1.00 61.66 76 CYS A CA 1
ATOM 552 C C . CYS A 1 76 ? 31.034 -26.502 -20.658 1.00 61.66 76 CYS A C 1
ATOM 554 O O . CYS A 1 76 ? 31.582 -25.410 -20.810 1.00 61.66 76 CYS A O 1
ATOM 556 N N . LEU A 1 77 ? 31.719 -27.646 -20.664 1.00 63.31 77 LEU A N 1
ATOM 557 C CA . LEU A 1 77 ? 33.185 -27.700 -20.735 1.00 63.31 77 LEU A CA 1
ATOM 558 C C . LEU A 1 77 ? 33.741 -27.670 -22.172 1.00 63.31 77 LEU A C 1
ATOM 560 O O . LEU A 1 77 ? 34.939 -27.470 -22.357 1.00 63.31 77 LEU A O 1
ATOM 564 N N . CYS A 1 78 ? 32.890 -27.834 -23.188 1.00 70.56 78 CYS A N 1
ATOM 565 C CA . CYS A 1 78 ? 33.290 -27.895 -24.598 1.00 70.56 78 CYS A CA 1
ATOM 566 C C . CYS A 1 78 ? 32.789 -26.674 -25.398 1.00 70.56 78 CYS A C 1
ATOM 568 O O . CYS A 1 78 ? 32.714 -25.563 -24.864 1.00 70.56 78 CYS A O 1
ATOM 570 N N . ASN A 1 79 ? 32.447 -26.897 -26.675 1.00 73.81 79 ASN A N 1
ATOM 571 C CA . ASN A 1 79 ? 31.807 -25.926 -27.553 1.00 73.81 79 ASN A CA 1
ATOM 572 C C . ASN A 1 79 ? 30.541 -25.362 -26.892 1.00 73.81 79 ASN A C 1
ATOM 574 O O . ASN A 1 79 ? 29.643 -26.122 -26.528 1.00 73.81 79 ASN A O 1
ATOM 578 N N . ARG A 1 80 ? 30.465 -24.038 -26.735 1.00 76.94 80 ARG A N 1
ATOM 579 C CA . ARG A 1 80 ? 29.298 -23.375 -26.133 1.00 76.94 80 ARG A CA 1
ATOM 580 C C . ARG A 1 80 ? 29.125 -21.949 -26.628 1.00 76.94 80 ARG A C 1
ATOM 582 O O . ARG A 1 80 ? 30.099 -21.281 -26.982 1.00 76.94 80 ARG A O 1
ATOM 589 N N . LEU A 1 81 ? 27.882 -21.486 -26.583 1.00 79.38 81 LEU A N 1
ATOM 590 C CA . LEU A 1 81 ? 27.513 -20.093 -26.797 1.00 79.38 81 LEU A CA 1
ATOM 591 C C . LEU A 1 81 ? 26.922 -19.523 -25.504 1.00 79.38 81 LEU A C 1
ATOM 593 O O . LEU A 1 81 ? 25.998 -20.090 -24.931 1.00 79.38 81 LEU A O 1
ATOM 597 N N . GLU A 1 82 ? 27.462 -18.404 -25.048 1.00 80.88 82 GLU A N 1
ATOM 598 C CA . GLU A 1 82 ? 27.044 -17.681 -23.854 1.00 80.88 82 GLU A CA 1
ATOM 599 C C . GLU A 1 82 ? 26.355 -16.378 -24.290 1.00 80.88 82 GLU A C 1
ATOM 601 O O . GLU A 1 82 ? 26.952 -15.545 -24.981 1.00 80.88 82 GLU A O 1
ATOM 606 N N . VAL A 1 83 ? 25.097 -16.199 -23.884 1.00 78.62 83 VAL A N 1
ATOM 607 C CA . VAL A 1 83 ? 24.361 -14.937 -24.015 1.00 78.62 83 VAL A CA 1
ATOM 608 C C . VAL A 1 83 ? 24.411 -14.231 -22.668 1.00 78.62 83 VAL A C 1
ATOM 610 O O . VAL A 1 83 ? 23.798 -14.682 -21.695 1.00 78.62 83 VAL A O 1
ATOM 613 N N . ILE A 1 84 ? 25.172 -13.142 -22.602 1.00 77.94 84 ILE A N 1
ATOM 614 C CA . ILE A 1 84 ? 25.409 -12.384 -21.376 1.00 77.94 84 ILE A CA 1
ATOM 615 C C . ILE A 1 84 ? 24.478 -11.173 -21.384 1.00 77.94 84 ILE A C 1
ATOM 617 O O . ILE A 1 84 ? 24.465 -10.374 -22.319 1.00 77.94 84 ILE A O 1
ATOM 621 N N . MET A 1 85 ? 23.663 -11.059 -20.343 1.00 73.12 85 MET A N 1
ATOM 622 C CA . MET A 1 85 ? 22.622 -10.043 -20.209 1.00 73.12 85 MET A CA 1
ATOM 623 C C . MET A 1 85 ? 22.927 -9.119 -19.025 1.00 73.12 85 MET A C 1
ATOM 625 O O . MET A 1 85 ? 23.615 -9.511 -18.081 1.00 73.12 85 MET A O 1
ATOM 629 N N . ILE A 1 86 ? 22.402 -7.890 -19.054 1.00 66.81 86 ILE A N 1
ATOM 630 C CA . ILE A 1 86 ? 22.488 -6.970 -17.908 1.00 66.81 86 ILE A CA 1
ATOM 631 C C . ILE A 1 86 ? 21.698 -7.554 -16.723 1.00 66.81 86 ILE A C 1
ATOM 633 O O . ILE A 1 86 ? 20.562 -7.999 -16.891 1.00 66.81 86 ILE A O 1
ATOM 637 N N . ASP A 1 87 ? 22.293 -7.531 -15.526 1.00 60.31 87 ASP A N 1
ATOM 638 C CA . ASP A 1 87 ? 21.666 -7.871 -14.235 1.00 60.31 87 ASP A CA 1
ATOM 639 C C . ASP A 1 87 ? 20.998 -9.260 -14.139 1.00 60.31 87 ASP A C 1
ATOM 641 O O . ASP A 1 87 ? 20.166 -9.494 -13.258 1.00 60.31 87 ASP A O 1
ATOM 645 N N . THR A 1 88 ? 21.349 -10.198 -15.023 1.00 60.97 88 THR A N 1
ATOM 646 C CA . THR A 1 88 ? 20.830 -11.575 -15.023 1.00 60.97 88 THR A CA 1
ATOM 647 C C . THR A 1 88 ? 21.958 -12.585 -15.257 1.00 60.97 88 THR A C 1
ATOM 649 O O . THR A 1 88 ? 22.972 -12.242 -15.869 1.00 60.97 88 THR A O 1
ATOM 652 N N . PRO A 1 89 ? 21.833 -13.828 -14.755 1.00 64.62 89 PRO A N 1
ATOM 653 C CA . PRO A 1 89 ? 22.828 -14.859 -15.016 1.00 64.62 89 PRO A CA 1
ATOM 654 C C . PRO A 1 89 ? 22.921 -15.171 -16.520 1.00 64.62 89 PRO A C 1
ATOM 656 O O . PRO A 1 89 ? 21.895 -15.151 -17.207 1.00 64.62 89 PRO A O 1
ATOM 659 N N . PRO A 1 90 ? 24.120 -15.473 -17.048 1.00 70.12 90 PRO A N 1
ATOM 660 C CA . PRO A 1 90 ? 24.294 -15.757 -18.466 1.00 70.12 90 PRO A CA 1
ATOM 661 C C . PRO A 1 90 ? 23.534 -17.025 -18.868 1.00 70.12 90 PRO A C 1
ATOM 663 O O . PRO A 1 90 ? 23.523 -18.024 -18.145 1.00 70.12 90 PRO A O 1
ATOM 666 N N . THR A 1 91 ? 22.918 -16.992 -20.048 1.00 71.75 91 THR A N 1
ATOM 667 C CA . THR A 1 91 ? 22.308 -18.184 -20.651 1.00 71.75 91 THR A CA 1
ATOM 668 C C . THR A 1 91 ? 23.369 -18.921 -21.458 1.00 71.75 91 THR A C 1
ATOM 670 O O . THR A 1 91 ? 23.976 -18.327 -22.349 1.00 71.75 91 THR A O 1
ATOM 673 N N . VAL A 1 92 ? 23.603 -20.200 -21.152 1.00 73.69 92 VAL A N 1
ATOM 674 C CA . VAL A 1 92 ? 24.615 -21.023 -21.828 1.00 73.69 92 VAL A CA 1
ATOM 675 C C . VAL A 1 92 ? 23.925 -22.074 -22.699 1.00 73.69 92 VAL A C 1
ATOM 677 O O . VAL A 1 92 ? 23.079 -22.838 -22.230 1.00 73.69 92 VAL A O 1
ATOM 680 N N . LEU A 1 93 ? 24.278 -22.098 -23.985 1.00 70.88 93 LEU A N 1
ATOM 681 C CA . LEU A 1 93 ? 23.738 -23.005 -24.996 1.00 70.88 93 LEU A CA 1
ATOM 682 C C . LEU A 1 93 ? 24.788 -24.035 -25.414 1.00 70.88 93 LEU A C 1
ATOM 684 O O . LEU A 1 93 ? 25.895 -23.677 -25.832 1.00 70.88 93 LEU A O 1
ATOM 688 N N . CYS A 1 94 ? 24.408 -25.311 -25.320 1.00 67.81 94 CYS A N 1
ATOM 689 C CA . CYS A 1 94 ? 25.243 -26.479 -25.603 1.00 67.81 94 CYS A CA 1
ATOM 690 C C . CYS A 1 94 ? 24.365 -27.477 -26.364 1.00 67.81 94 CYS A C 1
ATOM 692 O O . CYS A 1 94 ? 23.279 -27.811 -25.893 1.00 67.81 94 CYS A O 1
ATOM 694 N N . LEU A 1 95 ? 24.758 -27.863 -27.581 1.00 62.56 95 LEU A N 1
ATOM 695 C CA . LEU A 1 95 ? 23.844 -28.505 -28.532 1.00 62.56 95 LEU A CA 1
ATOM 696 C C . LEU A 1 95 ? 24.375 -29.848 -29.025 1.00 62.56 95 LEU A C 1
ATOM 698 O O . LEU A 1 95 ? 25.528 -29.952 -29.430 1.00 62.56 95 LEU A O 1
ATOM 702 N N . SER A 1 96 ? 23.501 -30.847 -29.121 1.00 52.66 96 SER A N 1
ATOM 703 C CA . SER A 1 96 ? 23.699 -31.997 -29.999 1.00 52.66 96 SER A CA 1
ATOM 704 C C . SER A 1 96 ? 22.750 -31.872 -31.194 1.00 52.66 96 SER A C 1
ATOM 706 O O . SER A 1 96 ? 21.539 -31.978 -31.078 1.00 52.66 96 SER A O 1
ATOM 708 N N . ASN A 1 97 ? 23.324 -31.507 -32.344 1.00 51.59 97 ASN A N 1
ATOM 709 C CA . ASN A 1 97 ? 22.773 -31.643 -33.696 1.00 51.59 97 ASN A CA 1
ATOM 710 C C . ASN A 1 97 ? 21.226 -31.608 -33.857 1.00 51.59 97 ASN A C 1
ATOM 712 O O . ASN A 1 97 ? 20.626 -32.618 -34.214 1.00 51.59 97 ASN A O 1
ATOM 716 N N . GLN A 1 98 ? 20.585 -30.446 -33.663 1.00 54.94 98 GLN A N 1
ATOM 717 C CA . GLN A 1 98 ? 19.252 -30.134 -34.214 1.00 54.94 98 GLN A CA 1
ATOM 718 C C . GLN A 1 98 ? 18.951 -28.621 -34.185 1.00 54.94 98 GLN A C 1
ATOM 720 O O . GLN A 1 98 ? 19.587 -27.863 -33.453 1.00 54.94 98 GLN A O 1
ATOM 725 N N . SER A 1 99 ? 17.975 -28.184 -34.994 1.00 52.94 99 SER A N 1
ATOM 726 C CA . SER A 1 99 ? 17.491 -26.798 -35.078 1.00 52.94 99 SER A CA 1
ATOM 727 C C . SER A 1 99 ? 16.936 -26.322 -33.733 1.00 52.94 99 SER A C 1
ATOM 729 O O . SER A 1 99 ? 15.875 -26.771 -33.299 1.00 52.94 99 SER A O 1
ATOM 731 N N . VAL A 1 100 ? 17.646 -25.407 -33.079 1.00 53.28 100 VAL A N 1
ATOM 732 C CA . VAL A 1 100 ? 17.225 -24.815 -31.805 1.00 53.28 100 VAL A CA 1
ATOM 733 C C . VAL A 1 100 ? 15.962 -23.978 -32.029 1.00 53.28 100 VAL A C 1
ATOM 735 O O . VAL A 1 100 ? 15.945 -23.155 -32.947 1.00 53.28 100 VAL A O 1
ATOM 738 N N . PRO A 1 101 ? 14.899 -24.149 -31.224 1.00 49.22 101 PRO A N 1
ATOM 739 C CA . PRO A 1 101 ? 13.754 -23.250 -31.284 1.00 49.22 101 PRO A CA 1
ATOM 740 C C . PRO A 1 101 ? 14.210 -21.815 -30.999 1.00 49.22 101 PRO A C 1
ATOM 742 O O . PRO A 1 101 ? 15.030 -21.591 -30.112 1.00 49.22 101 PRO A O 1
ATOM 745 N N . LEU A 1 102 ? 13.682 -20.852 -31.764 1.00 50.84 102 LEU A N 1
ATOM 746 C CA . LEU A 1 102 ? 13.929 -19.412 -31.623 1.00 50.84 102 LEU A CA 1
ATOM 747 C C . LEU A 1 102 ? 14.003 -18.990 -30.146 1.00 50.84 102 LEU A C 1
ATOM 749 O O . LEU A 1 102 ? 12.980 -18.838 -29.480 1.00 50.84 102 LEU A O 1
ATOM 753 N N . LEU A 1 103 ? 15.216 -18.764 -29.645 1.00 51.50 103 LEU A N 1
ATOM 754 C CA . LEU A 1 103 ? 15.425 -18.174 -28.331 1.00 51.50 103 LEU A CA 1
ATOM 755 C C . LEU A 1 103 ? 15.356 -16.652 -28.493 1.00 51.50 103 LEU A C 1
ATOM 757 O O . LEU A 1 103 ? 16.384 -16.014 -28.680 1.00 51.50 103 LEU A O 1
ATOM 761 N N . SER A 1 104 ? 14.149 -16.075 -28.470 1.00 49.03 104 SER A N 1
ATOM 762 C CA . SER A 1 104 ? 13.993 -14.614 -28.411 1.00 49.03 104 SER A CA 1
ATOM 763 C C . SER A 1 104 ? 14.423 -14.140 -27.030 1.00 49.03 104 SER A C 1
ATOM 765 O O . SER A 1 104 ? 13.719 -14.353 -26.044 1.00 49.03 104 SER A O 1
ATOM 767 N N . VAL A 1 105 ? 15.603 -13.538 -26.950 1.00 54.19 105 VAL A N 1
ATOM 768 C CA . VAL A 1 105 ? 16.077 -12.889 -25.728 1.00 54.19 105 VAL A CA 1
ATOM 769 C C . VAL A 1 105 ? 15.681 -11.418 -25.817 1.00 54.19 105 VAL A C 1
ATOM 771 O O . VAL A 1 105 ? 16.303 -10.666 -26.555 1.00 54.19 105 VAL A O 1
ATOM 774 N N . ASP A 1 106 ? 14.638 -11.013 -25.088 1.00 52.31 106 ASP A N 1
ATOM 775 C CA . ASP A 1 106 ? 14.108 -9.632 -25.085 1.00 52.31 106 ASP A CA 1
ATOM 776 C C . ASP A 1 106 ? 14.880 -8.687 -24.138 1.00 52.31 106 ASP A C 1
ATOM 778 O O . ASP A 1 106 ? 14.461 -7.556 -23.860 1.00 52.31 106 ASP A O 1
ATOM 782 N N . HIS A 1 107 ? 15.986 -9.166 -23.570 1.00 55.28 107 HIS A N 1
ATOM 783 C CA . HIS A 1 107 ? 16.783 -8.437 -22.592 1.00 55.28 107 HIS A CA 1
ATOM 784 C C . HIS A 1 107 ? 17.875 -7.600 -23.263 1.00 55.28 107 HIS A C 1
ATOM 786 O O . HIS A 1 107 ? 18.313 -7.875 -24.377 1.00 55.28 107 HIS A O 1
ATOM 792 N N . SER A 1 108 ? 18.366 -6.584 -22.553 1.00 64.44 108 SER A N 1
ATOM 793 C CA . SER A 1 108 ? 19.574 -5.861 -22.950 1.00 64.44 108 SER A CA 1
ATOM 794 C C . SER A 1 108 ? 20.774 -6.809 -22.863 1.00 64.44 108 SER A C 1
ATOM 796 O O . SER A 1 108 ? 21.346 -7.009 -21.789 1.00 64.44 108 SER A O 1
ATOM 798 N N . VAL A 1 109 ? 21.111 -7.445 -23.982 1.00 62.34 109 VAL A N 1
ATOM 799 C CA . VAL A 1 109 ? 22.307 -8.279 -24.115 1.00 62.34 109 VAL A CA 1
ATOM 800 C C . VAL A 1 109 ? 23.527 -7.369 -24.084 1.00 62.34 109 VAL A C 1
ATOM 802 O O . VAL A 1 109 ? 23.607 -6.411 -24.851 1.00 62.34 109 VAL A O 1
ATOM 805 N N . THR A 1 110 ? 24.465 -7.656 -23.187 1.00 69.44 110 THR A N 1
ATOM 806 C CA . THR A 1 110 ? 25.741 -6.937 -23.106 1.00 69.44 110 THR A CA 1
ATOM 807 C C . THR A 1 110 ? 26.747 -7.524 -24.075 1.00 69.44 110 THR A C 1
ATOM 809 O O . THR A 1 110 ? 27.425 -6.791 -24.794 1.00 69.44 110 THR A O 1
ATOM 812 N N . SER A 1 111 ? 26.833 -8.851 -24.117 1.00 80.88 111 SER A N 1
ATOM 813 C CA . SER A 1 111 ? 27.783 -9.535 -24.975 1.00 80.88 111 SER A CA 1
ATOM 814 C C . SER A 1 111 ? 27.336 -10.937 -25.364 1.00 80.88 111 SER A C 1
ATOM 816 O O . SER A 1 111 ? 26.607 -11.634 -24.654 1.00 80.88 111 SER A O 1
ATOM 818 N N . LEU A 1 112 ? 27.796 -11.342 -26.542 1.00 84.31 112 LEU A N 1
ATOM 819 C CA . LEU A 1 112 ? 27.735 -12.710 -27.030 1.00 84.31 112 LEU A CA 1
ATOM 820 C C . LEU A 1 112 ? 29.134 -13.291 -26.980 1.00 84.31 112 LEU A C 1
ATOM 822 O O . LEU A 1 112 ? 30.044 -12.739 -27.599 1.00 84.31 112 LEU A O 1
ATOM 826 N N . LYS A 1 113 ? 29.304 -14.422 -26.301 1.00 83.62 113 LYS A N 1
ATOM 827 C CA . LYS A 1 113 ? 30.593 -15.100 -26.230 1.00 83.62 113 LYS A CA 1
ATOM 828 C C . LYS A 1 113 ? 30.488 -16.525 -26.729 1.00 83.62 113 LYS A C 1
ATOM 830 O O . LYS A 1 113 ? 29.676 -17.312 -26.264 1.00 83.62 113 LYS A O 1
ATOM 835 N N . TYR A 1 114 ? 31.356 -16.864 -27.661 1.00 81.69 114 TYR A N 1
ATOM 836 C CA . TYR A 1 114 ? 31.488 -18.197 -28.210 1.00 81.69 114 TYR A CA 1
ATOM 837 C C . TYR A 1 114 ? 32.834 -18.803 -27.804 1.00 81.69 114 TYR A C 1
ATOM 839 O O . TYR A 1 114 ? 33.850 -18.102 -27.736 1.00 81.69 114 TYR A O 1
ATOM 847 N N . VAL A 1 115 ? 32.839 -20.102 -27.512 1.00 79.06 115 VAL A N 1
ATOM 848 C CA . VAL A 1 115 ? 34.044 -20.868 -27.176 1.00 79.06 115 VAL A CA 1
ATOM 849 C C . VAL A 1 115 ? 34.051 -22.151 -27.996 1.00 79.06 115 VAL A C 1
ATOM 851 O O . VAL A 1 115 ? 33.105 -22.932 -27.898 1.00 79.06 115 VAL A O 1
ATOM 854 N N . GLN A 1 116 ? 35.119 -22.364 -28.769 1.00 76.38 116 GLN A N 1
ATOM 855 C CA . GLN A 1 116 ? 35.388 -23.587 -29.525 1.00 76.38 116 GLN A CA 1
ATOM 856 C C . GLN A 1 116 ? 36.536 -24.382 -28.903 1.00 76.38 116 GLN A C 1
ATOM 858 O O . GLN A 1 116 ? 37.547 -23.816 -28.484 1.00 76.38 116 GLN A O 1
ATOM 863 N N . ASN A 1 117 ? 36.384 -25.704 -28.898 1.00 70.75 117 ASN A N 1
ATOM 864 C CA . ASN A 1 117 ? 37.386 -26.673 -28.488 1.00 70.75 117 ASN A CA 1
ATOM 865 C C . ASN A 1 117 ? 37.937 -27.428 -29.716 1.00 70.75 117 ASN A C 1
ATOM 867 O O . ASN A 1 117 ? 37.167 -27.956 -30.522 1.00 70.75 117 ASN A O 1
ATOM 871 N N . SER A 1 118 ? 39.266 -27.541 -29.807 1.00 67.06 118 SER A N 1
ATOM 872 C CA . SER A 1 118 ? 39.995 -28.198 -30.907 1.00 67.06 118 SER A CA 1
ATOM 873 C C . SER A 1 118 ? 39.628 -29.652 -31.156 1.00 67.06 118 SER A C 1
ATOM 875 O O . SER A 1 118 ? 39.782 -30.135 -32.272 1.00 67.06 118 SER A O 1
ATOM 877 N N . TYR A 1 119 ? 39.134 -30.362 -30.143 1.00 64.25 119 TYR A N 1
ATOM 878 C CA . TYR A 1 119 ? 38.759 -31.769 -30.291 1.00 64.25 119 TYR A CA 1
ATOM 879 C C . TYR A 1 119 ? 37.431 -31.972 -31.042 1.00 64.25 119 TYR A C 1
ATOM 881 O O . TYR A 1 119 ? 37.136 -33.093 -31.452 1.00 64.25 119 TYR A O 1
ATOM 889 N N . PHE A 1 120 ? 36.635 -30.914 -31.249 1.00 65.38 120 PHE A N 1
ATOM 890 C CA . PHE A 1 120 ? 35.297 -31.006 -31.845 1.00 65.38 120 PHE A CA 1
ATOM 891 C C . PHE A 1 120 ? 35.069 -29.938 -32.933 1.00 65.38 120 PHE A C 1
ATOM 893 O O . PHE A 1 120 ? 34.399 -28.933 -32.679 1.00 65.38 120 PHE A O 1
ATOM 900 N N . PRO A 1 121 ? 35.572 -30.150 -34.165 1.00 58.38 121 PRO A N 1
ATOM 901 C CA . PRO A 1 121 ? 35.533 -29.157 -35.250 1.00 58.38 121 PRO A CA 1
ATOM 902 C C . PRO A 1 121 ? 34.164 -28.985 -35.958 1.00 58.38 121 PRO A C 1
ATOM 904 O O . PRO A 1 121 ? 34.089 -28.412 -37.041 1.00 58.38 121 PRO A O 1
ATOM 907 N N . GLY A 1 122 ? 33.055 -29.448 -35.373 1.00 59.50 122 GLY A N 1
ATOM 908 C CA . GLY A 1 122 ? 31.719 -29.447 -35.991 1.00 59.50 122 GLY A CA 1
ATOM 909 C C . GLY A 1 122 ? 30.893 -28.188 -35.722 1.00 59.50 122 GLY A C 1
ATOM 910 O O . GLY A 1 122 ? 29.822 -28.283 -35.126 1.00 59.50 122 GLY A O 1
ATOM 911 N N . LEU A 1 123 ? 31.392 -27.019 -36.123 1.00 65.81 123 LEU A N 1
ATOM 912 C CA . LEU A 1 123 ? 30.724 -25.740 -35.879 1.00 65.81 123 LEU A CA 1
ATOM 913 C C . LEU A 1 123 ? 30.043 -25.217 -37.150 1.00 65.81 123 LEU A C 1
ATOM 915 O O . LEU A 1 123 ? 30.649 -25.232 -38.217 1.00 65.81 123 LEU A O 1
ATOM 919 N N . SER A 1 124 ? 28.803 -24.738 -37.016 1.00 71.00 124 SER A N 1
ATOM 920 C CA . SER A 1 124 ? 28.154 -23.837 -37.976 1.00 71.00 124 SER A CA 1
ATOM 921 C C . SER A 1 124 ? 27.094 -23.003 -37.276 1.00 71.00 124 SER A C 1
ATOM 923 O O . SER A 1 124 ? 26.150 -23.552 -36.719 1.00 71.00 124 SER A O 1
ATOM 925 N N . PHE A 1 125 ? 27.231 -21.679 -37.278 1.00 74.31 125 PHE A N 1
ATOM 926 C CA . PHE A 1 125 ? 26.182 -20.801 -36.772 1.00 74.31 125 PHE A CA 1
ATOM 927 C C . PHE A 1 125 ? 26.011 -19.552 -37.630 1.00 74.31 125 PHE A C 1
ATOM 929 O O . PHE A 1 125 ? 26.964 -19.024 -38.212 1.00 74.31 125 PHE A O 1
ATOM 936 N N . ASP A 1 126 ? 24.774 -19.079 -37.636 1.00 77.81 126 ASP A N 1
ATOM 937 C CA . ASP A 1 126 ? 24.356 -17.753 -38.040 1.00 77.81 126 ASP A CA 1
ATOM 938 C C . ASP A 1 126 ? 23.483 -17.198 -36.916 1.00 77.81 126 ASP A C 1
ATOM 940 O O . ASP A 1 126 ? 22.421 -17.746 -36.608 1.00 77.81 126 ASP A O 1
ATOM 944 N N . ILE A 1 127 ? 23.976 -16.151 -36.263 1.00 80.56 127 ILE A N 1
ATOM 945 C CA . ILE A 1 127 ? 23.278 -15.446 -35.195 1.00 80.56 127 ILE A CA 1
ATOM 946 C C . ILE A 1 127 ? 22.753 -14.148 -35.792 1.00 80.56 127 ILE A C 1
ATOM 948 O O . ILE A 1 127 ? 23.534 -13.276 -36.177 1.00 80.56 127 ILE A O 1
ATOM 952 N N . LEU A 1 128 ? 21.434 -14.008 -35.831 1.00 82.38 128 LEU A N 1
ATOM 953 C CA . LEU A 1 128 ? 20.765 -12.791 -36.259 1.00 82.38 128 LEU A CA 1
ATOM 954 C C . LEU A 1 128 ? 20.489 -11.921 -35.032 1.00 82.38 128 LEU A C 1
ATOM 956 O O . LEU A 1 128 ? 19.750 -12.306 -34.125 1.00 82.38 128 LEU A O 1
ATOM 960 N N . VAL A 1 129 ? 21.103 -10.744 -35.023 1.00 82.56 129 VAL A N 1
ATOM 961 C CA . VAL A 1 129 ? 21.011 -9.754 -33.957 1.00 82.56 129 VAL A CA 1
ATOM 962 C C . VAL A 1 129 ? 20.247 -8.544 -34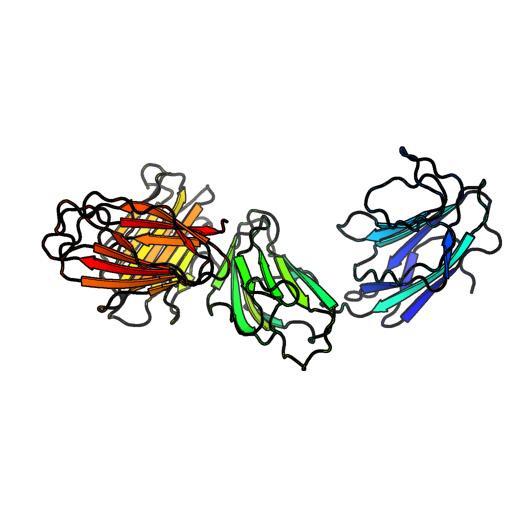.484 1.00 82.56 129 VAL A C 1
ATOM 964 O O . VAL A 1 129 ? 20.756 -7.817 -35.330 1.00 82.56 129 VAL A O 1
ATOM 967 N N . GLU A 1 130 ? 19.033 -8.315 -34.002 1.00 81.44 130 GLU A N 1
ATOM 968 C CA . GLU A 1 130 ? 18.165 -7.220 -34.444 1.00 81.44 130 GLU A CA 1
ATOM 969 C C . GLU A 1 130 ? 18.074 -6.146 -33.361 1.00 81.44 130 GLU A C 1
ATOM 971 O O . GLU A 1 130 ? 17.866 -6.458 -32.188 1.00 81.44 130 GLU A O 1
ATOM 976 N N . SER A 1 131 ? 18.192 -4.872 -33.733 1.00 78.44 131 SER A N 1
ATOM 977 C CA . SER A 1 131 ? 17.795 -3.787 -32.842 1.00 78.44 131 SER A CA 1
ATOM 978 C C . SER A 1 131 ? 16.302 -3.531 -33.001 1.00 78.44 131 SER A C 1
ATOM 980 O O . SER A 1 131 ? 15.797 -3.238 -34.086 1.00 78.44 131 SER A O 1
ATOM 982 N N . THR A 1 132 ? 15.575 -3.622 -31.898 1.00 70.06 132 THR A N 1
ATOM 983 C CA . THR A 1 132 ? 14.143 -3.338 -31.871 1.00 70.06 132 THR A CA 1
ATOM 984 C C . THR A 1 132 ? 13.844 -2.371 -30.742 1.00 70.06 132 THR A C 1
ATOM 986 O O . THR A 1 132 ? 14.566 -2.291 -29.745 1.00 70.06 132 THR A O 1
ATOM 989 N N . LEU A 1 133 ? 12.762 -1.611 -30.886 1.00 67.06 133 LEU A N 1
ATOM 990 C CA . LEU A 1 133 ? 12.206 -0.915 -29.735 1.00 67.06 133 LEU A CA 1
ATOM 991 C C . LEU A 1 133 ? 11.720 -1.967 -28.721 1.00 67.06 133 LEU A C 1
ATOM 993 O O . LEU A 1 133 ? 11.054 -2.922 -29.132 1.00 67.06 133 LEU A O 1
ATOM 997 N N . PRO A 1 134 ? 12.043 -1.822 -27.424 1.00 68.50 134 PRO A N 1
ATOM 998 C CA . PRO A 1 134 ? 11.596 -2.758 -26.405 1.00 68.50 134 PRO A CA 1
ATOM 999 C C . PRO A 1 134 ? 10.073 -2.810 -26.374 1.00 68.50 134 PRO A C 1
ATOM 1001 O O . PRO A 1 134 ? 9.419 -1.777 -26.229 1.00 68.50 134 PRO A O 1
ATOM 1004 N N . GLU A 1 135 ? 9.506 -4.017 -26.440 1.00 77.25 135 GLU A N 1
ATOM 1005 C CA . GLU A 1 135 ? 8.049 -4.203 -26.431 1.00 77.25 135 GLU A CA 1
ATOM 1006 C C . GLU A 1 135 ? 7.387 -3.594 -25.187 1.00 77.25 135 GLU A C 1
ATOM 1008 O O . GLU A 1 135 ? 6.254 -3.131 -25.254 1.00 77.25 135 GLU A O 1
ATOM 1013 N N . CYS A 1 136 ? 8.119 -3.536 -24.072 1.00 79.56 136 CYS A N 1
ATOM 1014 C CA . CYS A 1 136 ? 7.660 -3.004 -22.790 1.00 79.56 136 CYS A CA 1
ATOM 1015 C C . CYS A 1 136 ? 8.164 -1.583 -22.475 1.00 79.56 136 CYS A C 1
ATOM 1017 O O . CYS A 1 136 ? 7.959 -1.108 -21.357 1.00 79.56 136 CYS A O 1
ATOM 1019 N N . GLY A 1 137 ? 8.850 -0.920 -23.412 1.00 79.00 137 GLY A N 1
ATOM 1020 C CA . GLY A 1 137 ? 9.515 0.358 -23.152 1.00 79.00 137 GLY A CA 1
ATOM 1021 C C . GLY A 1 137 ? 10.672 0.254 -22.146 1.00 79.00 137 GLY A C 1
ATOM 1022 O O . GLY A 1 137 ? 11.253 -0.817 -21.947 1.00 79.00 137 GLY A O 1
ATOM 1023 N N . ASP A 1 138 ? 11.009 1.383 -21.513 1.00 77.75 138 ASP A N 1
ATOM 1024 C CA . ASP A 1 138 ? 12.019 1.446 -20.449 1.00 77.75 138 ASP A CA 1
ATOM 1025 C C . ASP A 1 138 ? 11.578 0.609 -19.241 1.00 77.75 138 ASP A C 1
ATOM 1027 O O . ASP A 1 138 ? 10.427 0.679 -18.820 1.00 77.75 138 ASP A O 1
ATOM 1031 N N . ARG A 1 139 ? 12.498 -0.182 -18.683 1.00 80.62 139 ARG A N 1
ATOM 1032 C CA . ARG A 1 139 ? 12.263 -1.075 -17.539 1.00 80.62 139 ARG A CA 1
ATOM 1033 C C . ARG A 1 139 ? 12.396 -0.357 -16.201 1.00 80.62 139 ARG A C 1
ATOM 1035 O O . ARG A 1 139 ? 12.061 -0.943 -15.171 1.00 80.62 139 ARG A O 1
ATOM 1042 N N . ILE A 1 140 ? 12.871 0.885 -16.192 1.00 82.38 140 ILE A N 1
ATOM 1043 C CA . ILE A 1 140 ? 12.992 1.699 -14.987 1.00 82.38 140 ILE A CA 1
ATOM 1044 C C . ILE A 1 140 ? 11.987 2.846 -15.047 1.00 82.38 140 ILE A C 1
ATOM 1046 O O . ILE A 1 140 ? 12.030 3.701 -15.925 1.00 82.38 140 ILE A O 1
ATOM 1050 N N . ILE A 1 141 ? 11.093 2.900 -14.062 1.00 86.56 141 ILE A N 1
ATOM 1051 C CA . ILE A 1 141 ? 10.167 4.019 -13.897 1.00 86.56 141 ILE A CA 1
ATOM 1052 C C . ILE A 1 141 ? 10.770 4.959 -12.855 1.00 86.56 141 ILE A C 1
ATOM 1054 O O . ILE A 1 141 ? 10.702 4.694 -11.654 1.00 86.56 141 ILE A O 1
ATOM 1058 N N . ASN A 1 142 ? 11.380 6.051 -13.317 1.00 86.06 142 ASN A N 1
ATOM 1059 C CA . ASN A 1 142 ? 11.945 7.072 -12.436 1.00 86.06 142 ASN A CA 1
ATOM 1060 C C . ASN A 1 142 ? 10.838 7.983 -11.897 1.00 86.06 142 ASN A C 1
ATOM 1062 O O . ASN A 1 142 ? 10.245 8.774 -12.642 1.00 86.06 142 ASN A O 1
ATOM 1066 N N . ALA A 1 143 ? 10.563 7.856 -10.601 1.00 86.88 143 ALA A N 1
ATOM 1067 C CA . ALA A 1 143 ? 9.589 8.653 -9.877 1.00 86.88 143 ALA A CA 1
ATOM 1068 C C . ALA A 1 143 ? 10.254 9.880 -9.240 1.00 86.88 143 ALA A C 1
ATOM 1070 O O . ALA A 1 143 ? 11.269 9.780 -8.549 1.00 86.88 143 ALA A O 1
ATOM 1071 N N . THR A 1 144 ? 9.635 11.042 -9.441 1.00 86.50 144 THR A N 1
ATOM 1072 C CA . THR A 1 144 ? 10.028 12.318 -8.830 1.00 86.50 144 THR A CA 1
ATOM 1073 C C . THR A 1 144 ? 8.857 12.893 -8.039 1.00 86.50 144 THR A C 1
ATOM 1075 O O . THR A 1 144 ? 7.771 12.319 -8.030 1.00 86.50 144 THR A O 1
ATOM 1078 N N . SER A 1 145 ? 9.050 14.025 -7.360 1.00 82.94 145 SER A N 1
ATOM 1079 C CA . SER A 1 145 ? 7.963 14.720 -6.653 1.00 82.94 145 SER A CA 1
ATOM 1080 C C . SER A 1 145 ? 6.902 15.319 -7.581 1.00 82.94 145 SER A C 1
ATOM 1082 O O . SER A 1 145 ? 5.880 15.801 -7.107 1.00 82.94 145 SER A O 1
ATOM 1084 N N . THR A 1 146 ? 7.142 15.320 -8.892 1.00 86.19 146 THR A N 1
ATOM 1085 C CA . THR A 1 146 ? 6.171 15.751 -9.894 1.00 86.19 146 THR A CA 1
ATOM 1086 C C . THR A 1 146 ? 5.392 14.537 -10.384 1.00 86.19 146 THR A C 1
ATOM 1088 O O . THR A 1 146 ? 6.000 13.602 -10.907 1.00 86.19 146 THR A O 1
ATOM 1091 N N . GLY A 1 147 ? 4.063 14.585 -10.259 1.00 87.06 147 GLY A N 1
ATOM 1092 C CA . GLY A 1 147 ? 3.134 13.630 -10.868 1.00 87.06 147 GLY A CA 1
ATOM 1093 C C . GLY A 1 147 ? 3.467 13.344 -12.324 1.00 87.06 147 GLY A C 1
ATOM 1094 O O . GLY A 1 147 ? 3.587 14.256 -13.146 1.00 87.06 147 GLY A O 1
ATOM 1095 N N . ARG A 1 148 ? 3.645 12.063 -12.640 1.00 92.50 148 ARG A N 1
ATOM 1096 C CA . ARG A 1 148 ? 3.829 11.558 -14.001 1.00 92.50 148 ARG A CA 1
ATOM 1097 C C . ARG A 1 148 ? 2.847 10.441 -14.256 1.00 92.50 148 ARG A C 1
ATOM 1099 O O . ARG A 1 148 ? 2.368 9.795 -13.333 1.00 92.50 148 ARG A O 1
ATOM 1106 N N . VAL A 1 149 ? 2.568 10.197 -15.526 1.00 92.44 149 VAL A N 1
ATOM 1107 C CA . VAL A 1 149 ? 1.620 9.167 -15.925 1.00 92.44 149 VAL A CA 1
ATOM 1108 C C . VAL A 1 149 ? 2.338 8.085 -16.704 1.00 92.44 149 VAL A C 1
ATOM 1110 O O . VAL A 1 149 ? 2.986 8.359 -17.711 1.00 92.44 149 VAL A O 1
ATOM 1113 N N . PHE A 1 150 ? 2.209 6.856 -16.224 1.00 92.44 150 PHE A N 1
ATOM 1114 C CA . PHE A 1 150 ? 2.648 5.662 -16.917 1.00 92.44 150 PHE A CA 1
ATOM 1115 C C . PHE A 1 150 ? 1.500 5.123 -17.767 1.00 92.44 150 PHE A C 1
ATOM 1117 O O . PHE A 1 150 ? 0.356 5.042 -17.311 1.00 92.44 150 PHE A O 1
ATOM 1124 N N . VAL A 1 151 ? 1.819 4.738 -18.997 1.00 91.56 151 VAL A N 1
ATOM 1125 C CA . VAL A 1 151 ? 0.895 4.089 -19.927 1.00 91.56 151 VAL A CA 1
ATOM 1126 C C . VAL A 1 151 ? 1.514 2.757 -20.310 1.00 91.56 151 VAL A C 1
ATOM 1128 O O . VAL A 1 151 ? 2.690 2.707 -20.672 1.00 91.56 151 VAL A O 1
ATOM 1131 N N . SER A 1 152 ? 0.736 1.683 -20.206 1.00 90.19 152 SER A N 1
ATOM 1132 C CA . SER A 1 152 ? 1.190 0.356 -20.599 1.00 90.19 152 SER A CA 1
ATOM 1133 C C . SER A 1 152 ? 1.604 0.321 -22.073 1.00 90.19 152 SER A C 1
ATOM 1135 O O . SER A 1 152 ? 1.048 1.067 -22.888 1.00 90.19 152 SER A O 1
ATOM 1137 N N . PRO A 1 153 ? 2.516 -0.587 -22.456 1.00 87.19 153 PRO A N 1
ATOM 1138 C CA . PRO A 1 153 ? 2.760 -0.861 -23.863 1.00 87.19 153 PRO A CA 1
ATOM 1139 C C . PRO A 1 153 ? 1.463 -1.297 -24.568 1.00 87.19 153 PRO A C 1
ATOM 1141 O O . PRO A 1 153 ? 0.529 -1.767 -23.904 1.00 87.19 153 PRO A O 1
ATOM 1144 N N . PRO A 1 154 ? 1.387 -1.164 -25.905 1.00 83.19 154 PRO A N 1
ATOM 1145 C CA . PRO A 1 154 ? 0.255 -1.668 -26.672 1.00 83.19 154 PRO A CA 1
ATOM 1146 C C . PRO A 1 154 ? -0.015 -3.138 -26.342 1.00 83.19 154 PRO A C 1
ATOM 1148 O O . PRO A 1 154 ? 0.912 -3.947 -26.324 1.00 83.19 154 PRO A O 1
ATOM 1151 N N . TYR A 1 155 ? -1.278 -3.482 -26.094 1.00 81.62 155 TYR A N 1
ATOM 1152 C CA . TYR A 1 155 ? -1.661 -4.838 -25.709 1.00 81.62 155 TYR A CA 1
ATOM 1153 C C . TYR A 1 155 ? -1.321 -5.830 -26.834 1.00 81.62 155 TYR A C 1
ATOM 1155 O O . TYR A 1 155 ? -1.805 -5.700 -27.960 1.00 81.62 155 TYR A O 1
ATOM 1163 N N . ARG A 1 156 ? -0.472 -6.817 -26.537 1.00 79.31 156 ARG A N 1
ATOM 1164 C CA . ARG A 1 156 ? -0.021 -7.870 -27.461 1.00 79.31 156 ARG A CA 1
ATOM 1165 C C . ARG A 1 156 ? -0.049 -9.221 -26.757 1.00 79.31 156 ARG A C 1
ATOM 1167 O O . ARG A 1 156 ? -0.122 -9.267 -25.533 1.00 79.31 156 ARG A O 1
ATOM 1174 N N . ARG A 1 157 ? 0.014 -10.309 -27.525 1.00 80.88 157 ARG A N 1
ATOM 1175 C CA . ARG A 1 157 ? 0.153 -11.672 -26.990 1.00 80.88 157 ARG A CA 1
ATOM 1176 C C . ARG A 1 157 ? 1.563 -11.908 -26.448 1.00 80.88 157 ARG A C 1
ATOM 1178 O O . ARG A 1 157 ? 2.513 -11.363 -27.005 1.00 80.88 157 ARG A O 1
ATOM 1185 N N . ASN A 1 158 ? 1.687 -12.766 -25.440 1.00 81.88 158 ASN A N 1
ATOM 1186 C CA . ASN A 1 158 ? 2.957 -13.187 -24.839 1.00 81.88 158 ASN A CA 1
ATOM 1187 C C . ASN A 1 158 ? 3.830 -12.045 -24.291 1.00 81.88 158 ASN A C 1
ATOM 1189 O O . ASN A 1 158 ? 5.049 -12.192 -24.207 1.00 81.88 158 ASN A O 1
ATOM 1193 N N . LEU A 1 159 ? 3.232 -10.918 -23.898 1.00 84.19 159 LEU A N 1
ATOM 1194 C CA . LEU A 1 159 ? 3.972 -9.871 -23.206 1.00 84.19 159 LEU A CA 1
ATOM 1195 C C . LEU A 1 159 ? 4.422 -10.400 -21.848 1.00 84.19 159 LEU A C 1
ATOM 1197 O O . LEU A 1 159 ? 3.636 -10.978 -21.097 1.00 84.19 159 LEU A O 1
ATOM 1201 N N . ASN A 1 160 ? 5.686 -10.153 -21.523 1.00 87.19 160 ASN A N 1
ATOM 1202 C CA . ASN A 1 160 ? 6.252 -10.392 -20.204 1.00 87.19 160 ASN A CA 1
ATOM 1203 C C . ASN A 1 160 ? 7.020 -9.142 -19.765 1.00 87.19 160 ASN A C 1
ATOM 1205 O O . ASN A 1 160 ? 8.239 -9.003 -19.921 1.00 87.19 160 ASN A O 1
ATOM 1209 N N . CYS A 1 161 ? 6.262 -8.161 -19.291 1.00 88.75 161 CYS A N 1
ATOM 1210 C CA . CYS A 1 161 ? 6.794 -6.868 -18.923 1.00 88.75 161 CYS A CA 1
ATOM 1211 C C . CYS A 1 161 ? 7.016 -6.773 -17.420 1.00 88.75 161 CYS A C 1
ATOM 1213 O O . CYS A 1 161 ? 6.076 -6.894 -16.649 1.00 88.75 161 CYS A O 1
ATOM 1215 N N . GLN A 1 162 ? 8.244 -6.483 -16.998 1.00 88.81 162 GLN A N 1
ATOM 1216 C CA . GLN A 1 162 ? 8.549 -6.123 -15.619 1.00 88.81 162 GLN A CA 1
ATOM 1217 C C . GLN A 1 162 ? 9.223 -4.752 -15.569 1.00 88.81 162 GLN A C 1
ATOM 1219 O O . GLN A 1 162 ? 10.198 -4.517 -16.284 1.00 88.81 162 GLN A O 1
ATOM 1224 N N . TRP A 1 163 ? 8.718 -3.870 -14.712 1.00 89.38 163 TRP A N 1
ATOM 1225 C CA . TRP A 1 163 ? 9.259 -2.541 -14.449 1.00 89.38 163 TRP A CA 1
ATOM 1226 C C . TRP A 1 163 ? 9.703 -2.420 -12.996 1.00 89.38 163 TRP A C 1
ATOM 1228 O O . TRP A 1 163 ? 9.008 -2.870 -12.085 1.00 89.38 163 TRP A O 1
ATOM 1238 N N . LYS A 1 164 ? 10.850 -1.776 -12.776 1.00 85.19 164 LYS A N 1
ATOM 1239 C CA . LYS A 1 164 ? 11.362 -1.404 -11.456 1.00 85.19 164 LYS A CA 1
ATOM 1240 C C . LYS A 1 164 ? 11.096 0.076 -11.223 1.00 85.19 164 LYS A C 1
ATOM 1242 O O . LYS A 1 164 ? 11.560 0.924 -11.984 1.00 85.19 164 LYS A O 1
ATOM 1247 N N . LEU A 1 165 ? 10.387 0.391 -10.148 1.00 84.81 165 LEU A N 1
ATOM 1248 C CA . LEU A 1 165 ? 10.235 1.770 -9.701 1.00 84.81 165 LEU A CA 1
ATOM 1249 C C . LEU A 1 165 ? 11.531 2.229 -9.035 1.00 84.81 165 LEU A C 1
ATOM 1251 O O . LEU A 1 165 ? 12.038 1.588 -8.114 1.00 84.81 165 LEU A O 1
ATOM 1255 N N . SER A 1 166 ? 12.081 3.335 -9.517 1.00 79.25 166 SER A N 1
ATOM 1256 C CA . SER A 1 166 ? 13.312 3.922 -9.007 1.00 79.25 166 SER A CA 1
ATOM 1257 C C . SER A 1 166 ? 13.051 5.349 -8.560 1.00 79.25 166 SER A C 1
ATOM 1259 O O . SER A 1 166 ? 12.270 6.074 -9.172 1.00 79.25 166 SER A O 1
ATOM 1261 N N . VAL A 1 167 ? 13.703 5.742 -7.475 1.00 78.12 167 VAL A N 1
ATOM 1262 C CA . VAL A 1 167 ? 13.595 7.078 -6.905 1.00 78.12 167 VAL A CA 1
ATOM 1263 C C . VAL A 1 167 ? 14.996 7.635 -6.743 1.00 78.12 167 VAL A C 1
ATOM 1265 O O . VAL A 1 167 ? 15.887 6.929 -6.274 1.00 78.12 167 VAL A O 1
ATOM 1268 N N . ASP A 1 168 ? 15.187 8.893 -7.122 1.00 68.88 168 ASP A N 1
ATOM 1269 C CA . ASP A 1 168 ? 16.490 9.540 -7.008 1.00 68.88 168 ASP A CA 1
ATOM 1270 C C . ASP A 1 168 ? 16.821 9.849 -5.537 1.00 68.88 168 ASP A C 1
ATOM 1272 O O . ASP A 1 168 ? 16.023 10.477 -4.828 1.00 68.88 168 ASP A O 1
ATOM 1276 N N . GLY A 1 169 ? 18.015 9.453 -5.088 1.00 63.75 169 GLY A N 1
ATOM 1277 C CA . GLY A 1 169 ? 18.575 9.755 -3.763 1.00 63.75 169 GLY A CA 1
ATOM 1278 C C . GLY A 1 169 ? 18.603 8.577 -2.776 1.00 63.75 169 GLY A C 1
ATOM 1279 O O . GLY A 1 169 ? 17.928 7.572 -2.961 1.00 63.75 169 GLY A O 1
ATOM 1280 N N . ASN A 1 170 ? 19.385 8.730 -1.701 1.00 55.84 170 ASN A N 1
ATOM 1281 C CA . ASN A 1 170 ? 19.675 7.681 -0.706 1.00 55.84 170 ASN A CA 1
ATOM 1282 C C . ASN A 1 170 ? 18.679 7.590 0.469 1.00 55.84 170 ASN A C 1
ATOM 1284 O O . ASN A 1 170 ? 18.894 6.797 1.382 1.00 55.84 170 ASN A O 1
ATOM 1288 N N . ASN A 1 171 ? 17.613 8.394 0.485 1.00 58.22 171 ASN A N 1
ATOM 1289 C CA . ASN A 1 171 ? 16.690 8.452 1.625 1.00 58.22 171 ASN A CA 1
ATOM 1290 C C . ASN A 1 171 ? 15.421 7.636 1.359 1.00 58.22 171 ASN A C 1
ATOM 1292 O O . ASN A 1 171 ? 14.969 7.560 0.218 1.00 58.22 171 ASN A O 1
ATOM 1296 N N . SER A 1 172 ? 14.808 7.102 2.420 1.00 60.00 172 SER A N 1
ATOM 1297 C CA . SER A 1 172 ? 13.506 6.429 2.370 1.00 60.00 172 SER A CA 1
ATOM 1298 C C . SER A 1 172 ? 12.467 7.350 1.734 1.00 60.00 172 SER A C 1
ATOM 1300 O O . SER A 1 172 ? 12.096 8.381 2.306 1.00 60.00 172 SER A O 1
ATOM 1302 N N . LYS A 1 173 ? 12.005 7.005 0.533 1.00 71.12 173 LYS A N 1
ATOM 1303 C CA . LYS A 1 173 ? 10.941 7.732 -0.154 1.00 71.12 173 LYS A CA 1
ATOM 1304 C C . LYS A 1 173 ? 9.750 6.815 -0.320 1.00 71.12 173 LYS A C 1
ATOM 1306 O O . LYS A 1 173 ? 9.890 5.598 -0.383 1.00 71.12 173 LYS A O 1
ATOM 1311 N N . VAL A 1 174 ? 8.576 7.424 -0.389 1.00 75.19 174 VAL A N 1
ATOM 1312 C CA . VAL A 1 174 ? 7.346 6.701 -0.665 1.00 75.19 174 VAL A CA 1
ATOM 1313 C C . VAL A 1 174 ? 6.828 7.130 -2.023 1.00 75.19 174 VAL A C 1
ATOM 1315 O O . VAL A 1 174 ? 6.599 8.319 -2.248 1.00 75.19 174 VAL A O 1
ATOM 1318 N N . VAL A 1 175 ? 6.662 6.167 -2.927 1.00 79.94 175 VAL A N 1
ATOM 1319 C CA . VAL A 1 175 ? 6.009 6.392 -4.222 1.00 79.94 175 VAL A CA 1
ATOM 1320 C C . VAL A 1 175 ? 4.544 6.028 -4.093 1.00 79.94 175 VAL A C 1
ATOM 1322 O O . VAL A 1 175 ? 4.236 4.935 -3.631 1.00 79.94 175 VAL A O 1
ATOM 1325 N N . GLN A 1 176 ? 3.672 6.937 -4.511 1.00 80.75 176 GLN A N 1
ATOM 1326 C CA . GLN A 1 176 ? 2.238 6.723 -4.637 1.00 80.75 176 GLN A CA 1
ATOM 1327 C C . GLN A 1 176 ? 1.906 6.319 -6.073 1.00 80.75 176 GLN A C 1
ATOM 1329 O O . GLN A 1 176 ? 2.366 6.990 -6.994 1.00 80.75 176 GLN A O 1
ATOM 1334 N N . ILE A 1 177 ? 1.098 5.271 -6.254 1.00 83.94 177 ILE A N 1
ATOM 1335 C CA . ILE A 1 177 ? 0.445 4.934 -7.531 1.00 83.94 177 ILE A CA 1
ATOM 1336 C C . ILE A 1 177 ? -1.064 5.159 -7.419 1.00 83.94 177 ILE A C 1
ATOM 1338 O O . ILE A 1 177 ? -1.683 4.709 -6.454 1.00 83.94 177 ILE A O 1
ATOM 1342 N N . LYS A 1 178 ? -1.649 5.791 -8.440 1.00 81.25 178 LYS A N 1
ATOM 1343 C CA . LYS A 1 178 ? -3.095 5.947 -8.628 1.00 81.25 178 LYS A CA 1
ATOM 1344 C C . LYS A 1 178 ? -3.507 5.430 -10.005 1.00 81.25 178 LYS A C 1
ATOM 1346 O O . LYS A 1 178 ? -3.078 5.971 -11.022 1.00 81.25 178 LYS A O 1
ATOM 1351 N N . PHE A 1 179 ? -4.338 4.393 -10.050 1.00 84.94 179 PHE A N 1
ATOM 1352 C CA . PHE A 1 179 ? -4.846 3.858 -11.314 1.00 84.94 179 PHE A CA 1
ATOM 1353 C C . PHE A 1 179 ? -5.855 4.817 -11.952 1.00 84.94 179 PHE A C 1
ATOM 1355 O O . PHE A 1 179 ? -6.736 5.344 -11.280 1.00 84.94 179 PHE A O 1
ATOM 1362 N N . LEU A 1 180 ? -5.696 5.054 -13.255 1.00 84.88 180 LEU A N 1
ATOM 1363 C CA . LEU A 1 180 ? -6.541 5.946 -14.053 1.00 84.88 180 LEU A CA 1
ATOM 1364 C C . LEU A 1 180 ? -7.446 5.171 -15.020 1.00 84.88 180 LEU A C 1
ATOM 1366 O O . LEU A 1 180 ? -8.573 5.586 -15.256 1.00 84.88 180 LEU A O 1
ATOM 1370 N N . ASP A 1 181 ? -6.951 4.072 -15.593 1.00 85.44 181 ASP A N 1
ATOM 1371 C CA . ASP A 1 181 ? -7.723 3.151 -16.439 1.00 85.44 181 ASP A CA 1
ATOM 1372 C C . ASP A 1 181 ? -7.085 1.757 -16.366 1.00 85.44 181 ASP A C 1
ATOM 1374 O O . ASP A 1 181 ? -5.858 1.636 -16.266 1.00 85.44 181 ASP A O 1
ATOM 1378 N N . MET A 1 182 ? -7.906 0.713 -16.430 1.00 87.31 182 MET A N 1
ATOM 1379 C CA . MET A 1 182 ? -7.452 -0.663 -16.602 1.00 87.31 182 MET A CA 1
ATOM 1380 C C . MET A 1 182 ? -8.482 -1.446 -17.414 1.00 87.31 182 MET A C 1
ATOM 1382 O O . MET A 1 182 ? -9.621 -1.637 -16.996 1.00 87.31 182 MET A O 1
ATOM 1386 N N . ASP A 1 183 ? -8.039 -1.944 -18.559 1.00 87.19 183 ASP A N 1
ATOM 1387 C CA . ASP A 1 183 ? -8.762 -2.837 -19.450 1.00 87.19 183 ASP A CA 1
ATOM 1388 C C . ASP A 1 183 ? -7.767 -3.894 -19.937 1.00 87.19 183 ASP A C 1
ATOM 1390 O O . ASP A 1 183 ? -6.976 -3.655 -20.849 1.00 87.19 183 ASP A O 1
ATOM 1394 N N . ILE A 1 184 ? -7.761 -5.047 -19.269 1.00 87.75 184 ILE A N 1
ATOM 1395 C CA . ILE A 1 184 ? -6.908 -6.203 -19.573 1.00 87.75 184 ILE A CA 1
ATOM 1396 C C . ILE A 1 184 ? -7.778 -7.460 -19.636 1.00 87.75 184 ILE A C 1
ATOM 1398 O O . ILE A 1 184 ? -8.864 -7.493 -19.059 1.00 87.75 184 ILE A O 1
ATOM 1402 N N . GLU A 1 185 ? -7.338 -8.498 -20.346 1.00 87.31 185 GLU A N 1
ATOM 1403 C CA . GLU A 1 185 ? -8.130 -9.727 -20.464 1.00 87.31 185 GLU A CA 1
ATOM 1404 C C . GLU A 1 185 ? -8.314 -10.448 -19.114 1.00 87.31 185 GLU A C 1
ATOM 1406 O O . GLU A 1 185 ? -7.467 -10.325 -18.219 1.00 87.31 185 GLU A O 1
ATOM 1411 N N . PRO A 1 186 ? -9.423 -11.196 -18.935 1.00 86.06 186 PRO A N 1
ATOM 1412 C CA . PRO A 1 186 ? -9.584 -12.097 -17.801 1.00 86.06 186 PRO A CA 1
ATOM 1413 C C . PRO A 1 186 ? -8.461 -13.131 -17.755 1.00 86.06 186 PRO A C 1
ATOM 1415 O O . PRO A 1 186 ? -8.063 -13.684 -18.782 1.00 86.06 186 PRO A O 1
ATOM 1418 N N . GLY A 1 187 ? -7.969 -13.404 -16.552 1.00 81.62 187 GLY A N 1
ATOM 1419 C CA . GLY A 1 187 ? -7.022 -14.483 -16.333 1.00 81.62 187 GLY A CA 1
ATOM 1420 C C . GLY A 1 187 ? -7.718 -15.828 -16.123 1.00 81.62 187 GLY A C 1
ATOM 1421 O O . GLY A 1 187 ? -8.897 -15.898 -15.771 1.00 81.62 187 GLY A O 1
ATOM 1422 N N . THR A 1 188 ? -6.974 -16.908 -16.325 1.00 82.19 188 THR A N 1
ATOM 1423 C CA . THR A 1 188 ? -7.382 -18.272 -16.014 1.00 82.19 188 THR A CA 1
ATOM 1424 C C . THR A 1 188 ? -7.465 -18.446 -14.497 1.00 82.19 188 THR A C 1
ATOM 1426 O O . THR A 1 188 ? -6.533 -18.115 -13.756 1.00 82.19 188 THR A O 1
ATOM 1429 N N . GLY A 1 189 ? -8.613 -18.957 -14.045 1.00 75.44 189 GLY A N 1
ATOM 1430 C CA . GLY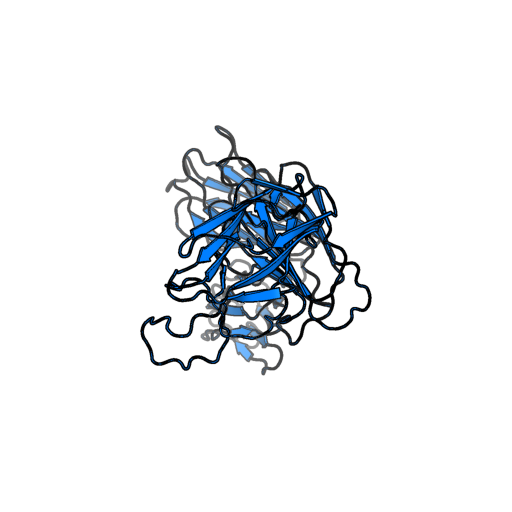 A 1 189 ? -8.922 -19.168 -12.633 1.00 75.44 189 GLY A CA 1
ATOM 1431 C C . GLY A 1 189 ? -9.109 -17.874 -11.832 1.00 75.44 189 GLY A C 1
ATOM 1432 O O . GLY A 1 189 ? -8.902 -16.762 -12.309 1.00 75.44 189 GLY A O 1
ATOM 1433 N N . ALA A 1 190 ? -9.466 -18.020 -10.555 1.00 69.69 190 ALA A N 1
ATOM 1434 C CA . ALA A 1 190 ? -9.643 -16.887 -9.640 1.00 69.69 190 ALA A CA 1
ATOM 1435 C C . ALA A 1 190 ? -8.323 -16.172 -9.270 1.00 69.69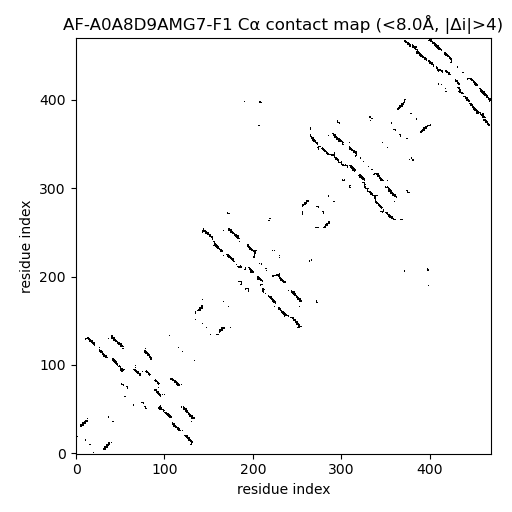 190 ALA A C 1
ATOM 1437 O O . ALA A 1 190 ? -8.346 -15.150 -8.595 1.00 69.69 190 ALA A O 1
ATOM 1438 N N . ARG A 1 191 ? -7.165 -16.712 -9.684 1.00 74.94 191 ARG A N 1
ATOM 1439 C CA . ARG A 1 191 ? -5.816 -16.232 -9.323 1.00 74.94 191 ARG A CA 1
ATOM 1440 C C . ARG A 1 191 ? -5.087 -15.504 -10.460 1.00 74.94 191 ARG A C 1
ATOM 1442 O O . ARG A 1 191 ? -3.887 -15.229 -10.338 1.00 74.94 191 ARG A O 1
ATOM 1449 N N . CYS A 1 192 ? -5.784 -15.204 -11.557 1.00 83.75 192 CYS A N 1
ATOM 1450 C CA . CYS A 1 192 ? -5.239 -14.501 -12.719 1.00 83.75 192 CYS A CA 1
ATOM 1451 C C . CYS A 1 192 ? -3.925 -15.126 -13.233 1.00 83.75 192 CYS A C 1
ATOM 1453 O O . CYS A 1 192 ? -2.876 -14.489 -13.185 1.00 83.75 192 CYS A O 1
ATOM 1455 N N . GLU A 1 193 ? -3.915 -16.406 -13.605 1.00 85.12 193 GLU A N 1
ATOM 1456 C CA . GLU A 1 193 ? -2.660 -17.162 -13.787 1.00 85.12 193 GLU A CA 1
ATOM 1457 C C . GLU A 1 193 ? -1.846 -16.775 -15.036 1.00 85.12 193 GLU A C 1
ATOM 1459 O O . GLU A 1 193 ? -0.616 -16.762 -14.984 1.00 85.12 193 GLU A O 1
ATOM 1464 N N . ASP A 1 194 ? -2.514 -16.417 -16.129 1.00 84.88 194 ASP A N 1
ATOM 1465 C CA . ASP A 1 194 ? -1.939 -16.196 -17.465 1.00 84.88 194 ASP A CA 1
ATOM 1466 C C . ASP A 1 194 ? -1.950 -14.722 -17.908 1.00 84.88 194 ASP A C 1
ATOM 1468 O O . ASP A 1 194 ? -0.949 -14.231 -18.426 1.00 84.88 194 ASP A O 1
ATOM 1472 N N . ASN A 1 195 ? -3.051 -14.009 -17.670 1.00 88.31 195 ASN A N 1
ATOM 1473 C CA . ASN A 1 195 ? -3.211 -12.585 -17.943 1.00 88.31 195 ASN A CA 1
ATOM 1474 C C . ASN A 1 195 ? -3.303 -11.834 -16.623 1.00 88.31 195 ASN A C 1
ATOM 1476 O O . ASN A 1 195 ? -4.247 -12.055 -15.863 1.00 88.31 195 ASN A O 1
ATOM 1480 N N . TYR A 1 196 ? -2.343 -10.956 -16.334 1.00 90.31 196 TYR A N 1
ATOM 1481 C CA . TYR A 1 196 ? -2.390 -10.167 -15.108 1.00 90.31 196 TYR A CA 1
ATOM 1482 C C . TYR A 1 196 ? -1.531 -8.907 -15.138 1.00 90.31 196 TYR A C 1
ATOM 1484 O O . TYR A 1 196 ? -0.492 -8.844 -15.791 1.00 90.31 196 TYR A O 1
ATOM 1492 N N . LEU A 1 197 ? -1.942 -7.939 -14.324 1.00 91.12 197 LEU A N 1
ATOM 1493 C CA . LEU A 1 197 ? -1.106 -6.874 -13.789 1.00 91.12 197 LEU A CA 1
ATOM 1494 C C . LEU A 1 197 ? -0.847 -7.158 -12.305 1.00 91.12 197 LEU A C 1
ATOM 1496 O O . LEU A 1 197 ? -1.785 -7.338 -11.535 1.00 91.12 197 LEU A O 1
ATOM 1500 N N . GLN A 1 198 ? 0.412 -7.190 -11.886 1.00 88.75 198 GLN A N 1
ATOM 1501 C CA . GLN A 1 198 ? 0.820 -7.525 -10.526 1.00 88.75 198 GLN A CA 1
ATOM 1502 C C . GLN A 1 198 ? 1.776 -6.477 -9.972 1.00 88.75 198 GLN A C 1
ATOM 1504 O O . GLN A 1 198 ? 2.714 -6.055 -10.644 1.00 88.75 198 GLN A O 1
ATOM 1509 N N . LEU A 1 199 ? 1.551 -6.073 -8.725 1.00 86.94 199 LEU A N 1
ATOM 1510 C CA . LEU A 1 199 ? 2.399 -5.121 -8.017 1.00 86.94 199 LEU A CA 1
ATOM 1511 C C . LEU A 1 199 ? 3.034 -5.826 -6.828 1.00 86.94 199 LEU A C 1
ATOM 1513 O O . LEU A 1 199 ? 2.367 -6.565 -6.100 1.00 86.94 199 LEU A O 1
ATOM 1517 N N . ARG A 1 200 ? 4.331 -5.600 -6.623 1.00 81.94 200 ARG A N 1
ATOM 1518 C CA . ARG A 1 200 ? 5.090 -6.203 -5.525 1.00 81.94 200 ARG A CA 1
ATOM 1519 C C . ARG A 1 200 ? 5.843 -5.156 -4.730 1.00 81.94 200 ARG A C 1
ATOM 1521 O O . ARG A 1 200 ? 6.415 -4.216 -5.287 1.00 81.94 200 ARG A O 1
ATOM 1528 N N . ASN A 1 201 ? 5.892 -5.379 -3.423 1.00 73.19 201 ASN A N 1
ATOM 1529 C CA . ASN A 1 201 ? 6.706 -4.581 -2.525 1.00 73.19 201 ASN A CA 1
ATOM 1530 C C . ASN A 1 201 ? 8.209 -4.788 -2.760 1.00 73.19 201 ASN A C 1
ATOM 1532 O O . ASN A 1 201 ? 8.641 -5.826 -3.275 1.00 73.19 201 ASN A O 1
ATOM 1536 N N . PRO A 1 202 ? 9.008 -3.842 -2.255 1.00 69.62 202 PRO A N 1
ATOM 1537 C CA . PRO A 1 202 ? 10.397 -4.037 -1.861 1.00 69.62 202 PRO A CA 1
ATOM 1538 C C . PRO A 1 202 ? 10.552 -5.293 -0.988 1.00 69.62 202 PRO A C 1
ATOM 1540 O O . PRO A 1 202 ? 10.127 -5.313 0.162 1.00 69.62 202 PRO A O 1
ATOM 1543 N N . GLY A 1 203 ? 11.050 -6.393 -1.566 1.00 67.38 203 GLY A N 1
ATOM 1544 C CA . GLY A 1 203 ? 11.141 -7.710 -0.905 1.00 67.38 203 GLY A CA 1
ATOM 1545 C C . GLY A 1 203 ? 10.282 -8.823 -1.523 1.00 67.38 203 GLY A C 1
ATOM 1546 O O . GLY A 1 203 ? 10.413 -9.977 -1.135 1.00 67.38 203 GLY A O 1
ATOM 1547 N N . GLY A 1 204 ? 9.449 -8.508 -2.520 1.00 69.81 204 GLY A N 1
ATOM 1548 C CA . GLY A 1 204 ? 8.798 -9.501 -3.382 1.00 69.81 204 GLY A CA 1
ATOM 1549 C C . GLY A 1 204 ? 7.389 -9.934 -2.973 1.00 69.81 204 GLY A C 1
ATOM 1550 O O . GLY A 1 204 ? 6.751 -10.645 -3.752 1.00 69.81 204 GLY A O 1
ATOM 1551 N N . SER A 1 205 ? 6.862 -9.489 -1.826 1.00 72.75 205 SER A N 1
ATOM 1552 C CA . SER A 1 205 ? 5.466 -9.760 -1.449 1.00 72.75 205 SER A CA 1
ATOM 1553 C C . SER A 1 205 ? 4.489 -9.100 -2.426 1.00 72.75 205 SER A C 1
ATOM 1555 O O . SER A 1 205 ? 4.685 -7.953 -2.835 1.00 72.75 205 SER A O 1
ATOM 1557 N N . VAL A 1 206 ? 3.456 -9.843 -2.832 1.00 76.81 206 VAL A N 1
ATOM 1558 C CA . VAL A 1 206 ? 2.431 -9.369 -3.772 1.00 76.81 206 VAL A CA 1
ATOM 1559 C C . VAL A 1 206 ? 1.487 -8.422 -3.040 1.00 76.81 206 VAL A C 1
ATOM 1561 O O . VAL A 1 206 ? 0.855 -8.817 -2.067 1.00 76.81 206 VAL A O 1
ATOM 1564 N N . LEU A 1 207 ? 1.415 -7.178 -3.512 1.00 74.62 207 LEU A N 1
ATOM 1565 C CA . LEU A 1 207 ? 0.468 -6.165 -3.040 1.00 74.62 207 LEU A CA 1
ATOM 1566 C C . LEU A 1 207 ? -0.917 -6.355 -3.656 1.00 74.62 207 LEU A C 1
ATOM 1568 O O . LEU A 1 207 ? -1.927 -6.082 -3.024 1.00 74.62 207 LEU A O 1
ATOM 1572 N N . GLY A 1 208 ? -0.949 -6.784 -4.913 1.00 77.19 208 GLY A N 1
ATOM 1573 C CA . GLY A 1 208 ? -2.181 -7.023 -5.643 1.00 77.19 208 GLY A CA 1
ATOM 1574 C C . GLY A 1 208 ? -1.888 -7.612 -7.011 1.00 77.19 208 GLY A C 1
ATOM 1575 O O . GLY A 1 208 ? -0.844 -7.329 -7.610 1.00 77.19 208 GLY A O 1
ATOM 1576 N N . LYS A 1 209 ? -2.813 -8.447 -7.480 1.00 83.62 209 LYS A N 1
ATOM 1577 C CA . LYS A 1 209 ? -2.784 -9.087 -8.790 1.00 83.62 209 LYS A CA 1
ATOM 1578 C C . LYS A 1 209 ? -4.164 -8.943 -9.425 1.00 83.62 209 LYS A C 1
ATOM 1580 O O . LYS A 1 209 ? -5.160 -9.322 -8.821 1.00 83.62 209 LYS A O 1
ATOM 1585 N N . TYR A 1 210 ? -4.207 -8.374 -10.622 1.00 85.94 210 TYR A N 1
ATOM 1586 C CA . TYR A 1 210 ? -5.422 -7.879 -11.263 1.00 85.94 210 TYR A CA 1
ATOM 1587 C C . TYR A 1 210 ? -5.554 -8.451 -12.675 1.00 85.94 210 TYR A C 1
ATOM 1589 O O . TYR A 1 210 ? -4.552 -8.566 -13.380 1.00 85.94 210 TYR A O 1
ATOM 1597 N N . CYS A 1 211 ? -6.770 -8.801 -13.096 1.00 86.62 211 CYS A N 1
ATOM 1598 C CA . CYS A 1 211 ? -7.092 -9.298 -14.435 1.00 86.62 211 CYS A CA 1
ATOM 1599 C C . CYS A 1 211 ? -8.581 -9.119 -14.759 1.00 86.62 211 CYS A C 1
ATOM 1601 O O . CYS A 1 211 ? -9.434 -9.193 -13.875 1.00 86.62 211 CYS A O 1
ATOM 1603 N N . GLY A 1 212 ? -8.933 -8.927 -16.033 1.00 81.56 212 GLY A N 1
ATOM 1604 C CA . GLY A 1 212 ? -10.332 -8.783 -16.446 1.00 81.56 212 GLY A CA 1
ATOM 1605 C C . GLY A 1 212 ? -11.090 -7.707 -15.658 1.00 81.56 212 GLY A C 1
ATOM 1606 O O . GLY A 1 212 ? -10.738 -6.531 -15.693 1.00 81.56 212 GLY A O 1
ATOM 1607 N N . GLY A 1 213 ? -12.149 -8.132 -14.956 1.00 64.81 213 GLY A N 1
ATOM 1608 C CA . GLY A 1 213 ? -13.034 -7.274 -14.160 1.00 64.81 213 GLY A CA 1
ATOM 1609 C C . GLY A 1 213 ? -12.571 -6.983 -12.727 1.00 64.81 213 GLY A C 1
ATOM 1610 O O . GLY A 1 213 ? -13.265 -6.247 -12.028 1.00 64.81 213 GLY A O 1
ATOM 1611 N N . THR A 1 214 ? -11.436 -7.526 -12.265 1.00 66.19 214 THR A N 1
ATOM 1612 C CA . THR A 1 214 ? -10.864 -7.151 -10.961 1.00 66.19 214 THR A CA 1
ATOM 1613 C C . THR A 1 214 ? -10.125 -5.825 -11.103 1.00 66.19 214 THR A C 1
ATOM 1615 O O . THR A 1 214 ? -8.914 -5.771 -11.305 1.00 66.19 214 THR A O 1
ATOM 1618 N N . GLN A 1 215 ? -10.878 -4.724 -11.069 1.00 60.75 215 GLN A N 1
ATOM 1619 C CA . GLN A 1 215 ? -10.283 -3.392 -11.089 1.00 60.75 215 GLN A CA 1
ATOM 1620 C C . GLN A 1 215 ? -9.459 -3.182 -9.813 1.00 60.75 215 GLN A C 1
ATOM 1622 O O . GLN A 1 215 ? -9.931 -3.529 -8.726 1.00 60.75 215 GLN A O 1
ATOM 1627 N N . PRO A 1 216 ? -8.240 -2.626 -9.915 1.00 64.69 216 PRO A N 1
ATOM 1628 C CA . PRO A 1 216 ? -7.514 -2.212 -8.730 1.00 64.69 216 PRO A CA 1
ATOM 1629 C C . PRO A 1 216 ? -8.365 -1.202 -7.949 1.00 64.69 216 PRO A C 1
ATOM 1631 O O . PRO A 1 216 ? -9.044 -0.376 -8.571 1.00 64.69 216 PRO A O 1
ATOM 1634 N N . PRO A 1 217 ? -8.347 -1.239 -6.604 1.00 60.81 217 PRO A N 1
ATOM 1635 C CA . PRO A 1 217 ? -8.949 -0.171 -5.821 1.00 60.81 217 PRO A CA 1
ATOM 1636 C C . PRO A 1 217 ? -8.350 1.170 -6.261 1.00 60.81 217 PRO A C 1
ATOM 1638 O O . PRO A 1 217 ? -7.181 1.253 -6.649 1.00 60.81 217 PRO A O 1
ATOM 1641 N N . VAL A 1 218 ? -9.155 2.231 -6.226 1.00 56.03 218 VAL A N 1
ATOM 1642 C CA . VAL A 1 218 ? -8.794 3.543 -6.797 1.00 56.03 218 VAL A CA 1
ATOM 1643 C C . VAL A 1 218 ? -7.607 4.193 -6.046 1.00 56.03 218 VAL A C 1
ATOM 1645 O O . VAL A 1 218 ? -7.043 5.186 -6.502 1.00 56.03 218 VAL A O 1
ATOM 1648 N N . SER A 1 219 ? -7.161 3.623 -4.921 1.00 54.94 219 SER A N 1
ATOM 1649 C CA . SER A 1 219 ? -6.288 4.276 -3.945 1.00 54.94 219 SER A CA 1
ATOM 1650 C C . SER A 1 219 ? -4.846 3.741 -3.858 1.00 54.94 219 SER A C 1
ATOM 1652 O O . SER A 1 219 ? -4.582 2.615 -3.444 1.00 54.94 219 SER A O 1
ATOM 1654 N N . TYR A 1 220 ? -3.911 4.650 -4.140 1.00 59.59 220 TYR A N 1
ATOM 1655 C CA . TYR A 1 220 ? -2.716 4.990 -3.350 1.00 59.59 220 TYR A CA 1
ATOM 1656 C C . TYR A 1 220 ? -1.838 3.874 -2.780 1.00 59.59 220 TYR A C 1
ATOM 1658 O O . TYR A 1 220 ? -1.565 3.830 -1.578 1.00 59.59 220 TYR A O 1
ATOM 1666 N N . LEU A 1 221 ? -1.283 3.033 -3.647 1.00 60.75 221 LEU A N 1
ATOM 1667 C CA . LEU A 1 221 ? -0.229 2.114 -3.222 1.00 60.75 221 LEU A CA 1
ATOM 1668 C C . LEU A 1 221 ? 1.047 2.894 -2.904 1.00 60.75 221 LEU A C 1
ATOM 1670 O O . LEU A 1 221 ? 1.557 3.622 -3.754 1.00 60.75 221 LEU A O 1
ATOM 1674 N N . LEU A 1 222 ? 1.528 2.740 -1.669 1.00 65.62 222 LEU A N 1
ATOM 1675 C CA . LEU A 1 222 ? 2.714 3.392 -1.125 1.00 65.62 222 LEU A CA 1
ATOM 1676 C C . LEU A 1 222 ? 3.858 2.381 -1.026 1.00 65.62 222 LEU A C 1
ATOM 1678 O O . LEU A 1 222 ? 3.772 1.423 -0.259 1.00 65.62 222 LEU A O 1
ATOM 1682 N N . PHE A 1 223 ? 4.944 2.611 -1.759 1.00 63.25 223 PHE A N 1
ATOM 1683 C CA . PHE A 1 223 ? 6.133 1.762 -1.668 1.00 63.25 223 PHE A CA 1
ATOM 1684 C C . PHE A 1 223 ? 7.213 2.406 -0.803 1.00 63.25 223 PHE A C 1
ATOM 1686 O O . PHE A 1 223 ? 7.710 3.464 -1.173 1.00 63.25 223 PHE A O 1
ATOM 1693 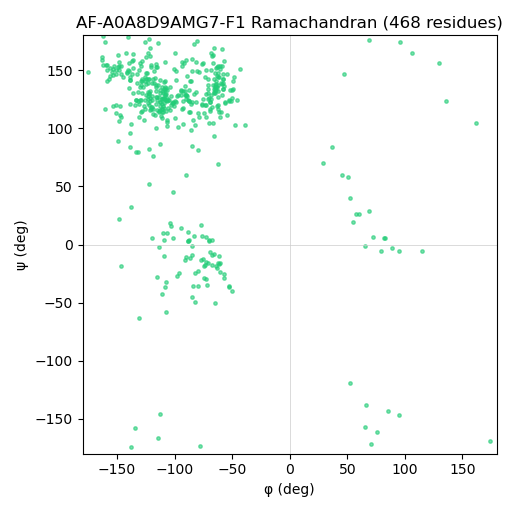N N . ASP A 1 224 ? 7.612 1.770 0.300 1.00 59.75 224 ASP A N 1
ATOM 1694 C CA . ASP A 1 224 ? 8.793 2.188 1.070 1.00 59.75 224 ASP A CA 1
ATOM 1695 C C . ASP A 1 224 ? 10.079 1.689 0.397 1.00 59.75 224 ASP A C 1
ATOM 1697 O O . ASP A 1 224 ? 10.347 0.491 0.372 1.00 59.75 224 ASP A O 1
ATOM 1701 N N . THR A 1 225 ? 10.903 2.602 -0.117 1.00 60.09 225 THR A N 1
ATOM 1702 C CA . THR A 1 225 ? 12.148 2.270 -0.826 1.00 60.09 225 THR A CA 1
ATOM 1703 C C . THR A 1 225 ? 13.320 1.845 0.069 1.00 60.09 225 THR A C 1
ATOM 1705 O O . THR A 1 225 ? 14.424 1.701 -0.444 1.00 60.09 225 THR A O 1
ATOM 1708 N N . ASN A 1 226 ? 13.139 1.644 1.381 1.00 55.78 226 ASN A N 1
ATOM 1709 C CA . ASN A 1 226 ? 14.207 1.200 2.297 1.00 55.78 226 ASN A CA 1
ATOM 1710 C C . ASN A 1 226 ? 14.822 -0.181 1.976 1.00 55.78 226 ASN A C 1
ATOM 1712 O O . ASN A 1 226 ? 15.824 -0.553 2.582 1.00 55.78 226 ASN A O 1
ATOM 1716 N N . SER A 1 227 ? 14.245 -0.955 1.051 1.00 56.03 227 SER A N 1
ATOM 1717 C CA . SER A 1 227 ? 14.780 -2.250 0.602 1.00 56.03 227 SER A CA 1
ATOM 1718 C C . SER A 1 227 ? 14.754 -2.369 -0.934 1.00 56.03 227 SER A C 1
ATOM 1720 O O . SER A 1 227 ? 14.771 -1.354 -1.627 1.00 56.03 227 SER A O 1
ATOM 1722 N N . ASN A 1 228 ? 14.776 -3.590 -1.487 1.00 66.31 228 ASN A N 1
ATOM 1723 C CA . ASN A 1 228 ? 14.762 -3.855 -2.936 1.00 66.31 228 ASN A CA 1
ATOM 1724 C C . ASN A 1 228 ? 13.760 -2.972 -3.705 1.00 66.31 228 ASN A C 1
ATOM 1726 O O . ASN A 1 228 ? 12.719 -2.601 -3.191 1.00 66.31 228 ASN A O 1
ATOM 1730 N N . LYS A 1 229 ? 14.008 -2.653 -4.976 1.00 73.81 229 LYS A N 1
ATOM 1731 C CA . LYS A 1 229 ? 13.081 -1.779 -5.718 1.00 73.81 229 LYS A CA 1
ATOM 1732 C C . LYS A 1 229 ? 11.700 -2.442 -5.908 1.00 73.81 229 LYS A C 1
ATOM 1734 O O . LYS A 1 229 ? 11.656 -3.630 -6.239 1.00 73.81 229 LYS A O 1
ATOM 1739 N N . PRO A 1 230 ? 10.587 -1.704 -5.733 1.00 81.38 230 PRO A N 1
ATOM 1740 C CA . PRO A 1 230 ? 9.254 -2.222 -6.013 1.00 81.38 230 PRO A CA 1
ATOM 1741 C C . PRO A 1 230 ? 9.115 -2.568 -7.490 1.00 81.38 230 PRO A C 1
ATOM 1743 O O . PRO A 1 230 ? 9.724 -1.915 -8.346 1.00 81.38 230 PRO A O 1
ATOM 1746 N N . THR A 1 231 ? 8.311 -3.589 -7.788 1.00 86.12 231 THR A N 1
ATOM 1747 C CA . THR A 1 231 ? 8.142 -4.071 -9.164 1.00 86.12 231 THR A CA 1
ATOM 1748 C C . THR A 1 231 ? 6.688 -4.081 -9.597 1.00 86.12 231 THR A C 1
ATOM 1750 O O . THR A 1 231 ? 5.787 -4.381 -8.812 1.00 86.12 231 THR A O 1
ATOM 1753 N N . ILE A 1 232 ? 6.489 -3.738 -10.865 1.00 91.00 232 ILE A N 1
ATOM 1754 C CA . ILE A 1 232 ? 5.216 -3.814 -11.576 1.00 91.00 232 ILE A CA 1
ATOM 1755 C C . ILE A 1 232 ? 5.416 -4.827 -12.693 1.00 91.00 232 ILE A C 1
ATOM 1757 O O . ILE A 1 232 ? 6.365 -4.712 -13.464 1.00 91.00 232 ILE A O 1
ATOM 1761 N N . GLU A 1 233 ? 4.553 -5.825 -12.767 1.00 91.50 233 GLU A N 1
ATOM 1762 C CA . GLU A 1 233 ? 4.650 -6.924 -13.717 1.00 91.50 233 GLU A CA 1
ATOM 1763 C C . GLU A 1 233 ? 3.351 -7.025 -14.510 1.00 91.50 233 GLU A C 1
ATOM 1765 O O . GLU A 1 233 ? 2.270 -7.067 -13.929 1.00 91.50 233 GLU A O 1
ATOM 1770 N N . PHE A 1 234 ? 3.450 -7.054 -15.831 1.00 92.25 234 PHE A N 1
ATOM 1771 C CA . PHE A 1 234 ? 2.329 -7.200 -16.741 1.00 92.25 234 PHE A CA 1
ATOM 1772 C C . PHE A 1 234 ? 2.591 -8.361 -17.688 1.00 92.25 234 PHE A C 1
ATOM 1774 O O . PHE A 1 234 ? 3.559 -8.341 -18.452 1.00 92.25 234 PHE A O 1
ATOM 1781 N N . ARG A 1 235 ? 1.713 -9.360 -17.626 1.00 90.25 235 ARG A N 1
ATOM 1782 C CA . ARG A 1 235 ? 1.800 -10.573 -18.429 1.00 90.25 235 ARG A CA 1
ATOM 1783 C C . ARG A 1 235 ? 0.531 -10.773 -19.244 1.00 90.25 235 ARG A C 1
ATOM 1785 O O . ARG A 1 235 ? -0.569 -10.574 -18.726 1.00 90.25 235 ARG A O 1
ATOM 1792 N N . THR A 1 236 ? 0.697 -11.187 -20.497 1.00 87.94 236 THR A N 1
ATOM 1793 C CA . THR A 1 236 ? -0.404 -11.601 -21.373 1.00 87.94 236 THR A CA 1
ATOM 1794 C C . THR A 1 236 ? -0.167 -13.007 -21.921 1.00 87.94 236 THR A C 1
ATOM 1796 O O . THR A 1 236 ? 0.974 -13.432 -22.123 1.00 87.94 236 THR A O 1
ATOM 1799 N N . GLY A 1 237 ? -1.255 -13.742 -22.138 1.00 83.19 237 GLY A N 1
ATOM 1800 C CA . GLY A 1 237 ? -1.244 -15.092 -22.691 1.00 83.19 237 GLY A CA 1
ATOM 1801 C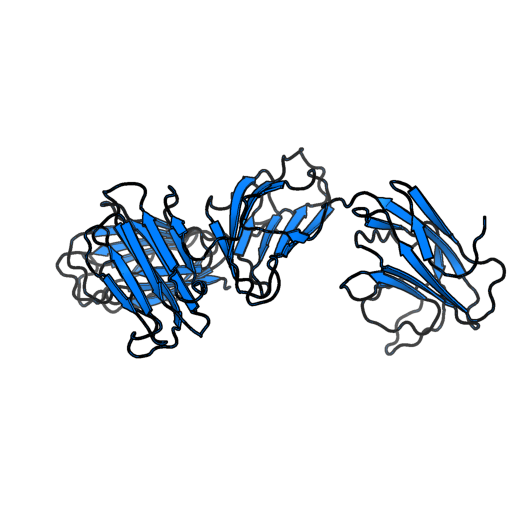 C . GLY A 1 237 ? -1.047 -15.141 -24.210 1.00 83.19 237 GLY A C 1
ATOM 1802 O O . GLY A 1 237 ? -0.815 -14.130 -24.878 1.00 83.19 237 GLY A O 1
ATOM 1803 N N . ASP A 1 238 ? -1.163 -16.349 -24.755 1.00 76.69 238 ASP A N 1
ATOM 1804 C CA . ASP A 1 238 ? -0.960 -16.686 -26.169 1.00 76.69 238 ASP A CA 1
ATOM 1805 C C . ASP A 1 238 ? -2.238 -16.599 -27.023 1.00 76.69 238 ASP A C 1
ATOM 1807 O O . ASP A 1 238 ? -2.166 -16.589 -28.258 1.00 76.69 238 ASP A O 1
ATOM 1811 N N . LYS A 1 239 ? -3.405 -16.509 -26.375 1.00 72.25 239 LYS A N 1
ATOM 1812 C CA . LYS A 1 239 ? -4.712 -16.379 -27.027 1.00 72.25 239 LYS A CA 1
ATOM 1813 C C . LYS A 1 239 ? -4.772 -15.082 -27.842 1.00 72.25 239 LYS A C 1
ATOM 1815 O O . LYS A 1 239 ? -4.300 -14.034 -27.412 1.00 72.25 239 LYS A O 1
ATOM 1820 N N . MET A 1 240 ? -5.329 -15.171 -29.054 1.00 58.09 240 MET A N 1
ATOM 1821 C CA . MET A 1 240 ? -5.462 -14.033 -29.973 1.00 58.09 240 MET A CA 1
ATOM 1822 C C . MET A 1 240 ? -6.340 -12.951 -29.325 1.00 58.09 240 MET A C 1
ATOM 1824 O O . MET A 1 240 ? -7.525 -13.214 -29.107 1.00 58.09 240 MET A O 1
ATOM 1828 N N . PRO A 1 241 ? -5.791 -11.763 -29.009 1.00 63.00 241 PRO A N 1
ATOM 1829 C CA . PRO A 1 241 ? -6.493 -10.804 -28.177 1.00 63.00 241 PRO A CA 1
ATOM 1830 C C . PRO A 1 241 ? -7.665 -10.179 -28.931 1.00 63.00 241 PRO A C 1
ATOM 1832 O O . PRO A 1 241 ? -7.529 -9.734 -30.074 1.00 63.00 241 PRO A O 1
ATOM 1835 N N . THR A 1 242 ? -8.800 -10.041 -28.248 1.00 65.69 242 THR A N 1
ATOM 1836 C CA . THR A 1 242 ? -9.656 -8.880 -28.526 1.00 65.69 242 THR A CA 1
ATOM 1837 C C . THR A 1 242 ? -8.868 -7.640 -28.104 1.00 65.69 242 THR A C 1
ATOM 1839 O O . THR A 1 242 ? -8.313 -7.653 -27.007 1.00 65.69 242 THR A O 1
ATOM 1842 N N . PRO A 1 243 ? -8.745 -6.588 -28.929 1.00 67.81 243 PRO A N 1
ATOM 1843 C CA . PRO A 1 243 ? -7.900 -5.451 -28.584 1.00 67.81 243 PRO A CA 1
ATOM 1844 C C . PRO A 1 243 ? -8.384 -4.800 -27.283 1.00 67.81 243 PRO A C 1
ATOM 1846 O O . PRO A 1 243 ? -9.482 -4.250 -27.215 1.00 67.81 243 PRO A O 1
ATOM 1849 N N . ARG A 1 244 ? -7.543 -4.888 -26.250 1.00 84.69 244 ARG A N 1
ATOM 1850 C CA . ARG A 1 244 ? -7.715 -4.254 -24.941 1.00 84.69 244 ARG A CA 1
ATOM 1851 C C . ARG A 1 244 ? -6.898 -2.973 -24.875 1.00 84.69 244 ARG A C 1
ATOM 1853 O O . ARG A 1 244 ? -5.843 -2.879 -25.505 1.00 84.69 244 ARG A O 1
ATOM 1860 N N . ARG A 1 245 ? -7.357 -1.983 -24.106 1.00 87.06 245 ARG A N 1
ATOM 1861 C CA . ARG A 1 245 ? -6.641 -0.698 -23.991 1.00 87.06 245 ARG A CA 1
ATOM 1862 C C . ARG A 1 245 ? -5.375 -0.773 -23.133 1.00 87.06 245 ARG A C 1
ATOM 1864 O O . ARG A 1 245 ? -4.520 0.098 -23.267 1.00 87.06 245 ARG A O 1
ATOM 1871 N N . GLY A 1 246 ? -5.234 -1.796 -22.289 1.00 89.00 246 GLY A N 1
ATOM 1872 C CA . GLY A 1 246 ? -4.131 -1.907 -21.338 1.00 89.00 246 GLY A CA 1
ATOM 1873 C C . GLY A 1 246 ? -4.429 -1.151 -20.046 1.00 89.00 246 GLY A C 1
ATOM 1874 O O . GLY A 1 246 ? -5.560 -1.156 -19.570 1.00 89.00 246 GLY A O 1
ATOM 1875 N N . PHE A 1 247 ? -3.425 -0.520 -19.442 1.00 89.88 247 PHE A N 1
ATOM 1876 C CA . PHE A 1 247 ? -3.595 0.195 -18.178 1.00 89.88 247 PHE A CA 1
ATOM 1877 C C . PHE A 1 247 ? -2.824 1.512 -18.138 1.00 89.88 247 PHE A C 1
ATOM 1879 O O . PHE A 1 247 ? -1.819 1.713 -18.824 1.00 89.88 247 PHE A O 1
ATOM 1886 N N . LYS A 1 248 ? -3.301 2.416 -17.287 1.00 90.56 248 LYS A N 1
ATOM 1887 C CA . LYS A 1 248 ? -2.721 3.737 -17.072 1.00 90.56 248 LYS A CA 1
ATOM 1888 C C . LYS A 1 248 ? -2.745 4.066 -15.590 1.00 90.56 248 LYS A C 1
ATOM 1890 O O . LYS A 1 248 ? -3.772 3.887 -14.937 1.00 90.56 248 LYS A O 1
ATOM 1895 N N . PHE A 1 249 ? -1.638 4.578 -15.064 1.00 90.44 249 PHE A N 1
ATOM 1896 C CA . PHE A 1 249 ? -1.576 5.043 -13.682 1.00 90.44 249 PHE A CA 1
ATOM 1897 C C . PHE A 1 249 ? -0.737 6.309 -13.545 1.00 90.44 249 PHE A C 1
ATOM 1899 O O . PHE A 1 249 ? 0.238 6.512 -14.265 1.00 90.44 249 PHE A O 1
ATOM 1906 N N . GLU A 1 250 ? -1.113 7.161 -12.604 1.00 89.69 250 GLU A N 1
ATOM 1907 C CA . GLU A 1 250 ? -0.295 8.270 -12.137 1.00 89.69 250 GLU A CA 1
ATOM 1908 C C . GLU A 1 250 ? 0.651 7.790 -11.033 1.00 89.69 250 GLU A C 1
ATOM 1910 O O . GLU A 1 250 ? 0.271 6.969 -10.196 1.00 89.69 250 GLU A O 1
ATOM 1915 N N . TYR A 1 251 ? 1.886 8.287 -11.034 1.00 88.69 251 TYR A N 1
ATOM 1916 C CA . TYR A 1 251 ? 2.878 8.000 -10.012 1.00 88.69 251 TYR A CA 1
ATOM 1917 C C . TYR A 1 251 ? 3.680 9.241 -9.621 1.00 88.69 251 TYR A C 1
ATOM 1919 O O . TYR A 1 251 ? 4.048 10.063 -10.462 1.00 88.69 251 TYR A O 1
ATOM 1927 N N . GLN A 1 252 ? 3.978 9.353 -8.328 1.00 86.31 252 GLN A N 1
ATOM 1928 C CA . GLN A 1 252 ? 4.807 10.425 -7.776 1.00 86.31 252 GLN A CA 1
ATOM 1929 C C . GLN A 1 252 ? 5.449 10.028 -6.454 1.00 86.31 252 GLN A C 1
ATOM 1931 O O . GLN A 1 252 ? 4.909 9.237 -5.682 1.00 86.31 252 GLN A O 1
ATOM 1936 N N . VAL A 1 253 ? 6.598 10.627 -6.171 1.00 83.62 253 VAL A N 1
ATOM 1937 C CA . VAL A 1 253 ? 7.222 10.611 -4.852 1.00 83.62 253 VAL A CA 1
ATOM 1938 C C . VAL A 1 253 ? 6.468 11.577 -3.955 1.00 83.62 253 VAL A C 1
ATOM 1940 O O . VAL A 1 253 ? 6.420 12.777 -4.221 1.00 83.62 253 VAL A O 1
ATOM 1943 N N . LEU A 1 254 ? 5.932 11.068 -2.855 1.00 78.50 254 LEU A N 1
ATOM 1944 C CA . LEU A 1 254 ? 5.305 11.910 -1.852 1.00 78.50 254 LEU A CA 1
ATOM 1945 C C . LEU A 1 254 ? 6.338 12.433 -0.857 1.00 78.50 254 LEU A C 1
ATOM 1947 O O . LEU A 1 254 ? 7.227 11.708 -0.406 1.00 78.50 254 LEU A O 1
ATOM 1951 N N . GLY A 1 255 ? 6.165 13.695 -0.467 1.00 79.44 255 GLY A N 1
ATOM 1952 C CA . GLY A 1 255 ? 6.762 14.214 0.757 1.00 79.44 255 GLY A CA 1
ATOM 1953 C C . GLY A 1 255 ? 6.166 13.530 1.988 1.00 79.44 255 GLY A C 1
ATOM 1954 O O . GLY A 1 255 ? 5.159 12.821 1.909 1.00 79.44 255 GLY A O 1
ATOM 1955 N N . CYS A 1 256 ? 6.785 13.746 3.146 1.00 84.31 256 CYS A N 1
ATOM 1956 C CA . CYS A 1 256 ? 6.277 13.146 4.372 1.00 84.31 256 CYS A CA 1
ATOM 1957 C C . CYS A 1 256 ? 4.974 13.804 4.865 1.00 84.31 256 CYS A C 1
ATOM 1959 O O . CYS A 1 256 ? 4.134 13.125 5.455 1.00 84.31 256 CYS A O 1
ATOM 1961 N N . SER A 1 257 ? 4.780 15.095 4.571 1.00 87.88 257 SER A N 1
ATOM 1962 C CA . SER A 1 257 ? 3.528 15.817 4.815 1.00 87.88 257 SER A CA 1
ATOM 1963 C C . SER A 1 257 ? 2.537 15.578 3.676 1.00 87.88 257 SER A C 1
ATOM 1965 O O . SER A 1 257 ? 2.900 15.718 2.507 1.00 87.88 257 SER A O 1
ATOM 1967 N N . ARG A 1 258 ? 1.302 15.187 4.007 1.00 85.12 258 ARG A N 1
ATOM 1968 C CA . ARG A 1 258 ? 0.310 14.661 3.054 1.00 85.12 258 ARG A CA 1
ATOM 1969 C C . ARG A 1 258 ? -1.111 15.020 3.465 1.00 85.12 258 ARG A C 1
ATOM 1971 O O . ARG A 1 258 ? -1.404 15.053 4.652 1.00 85.12 258 ARG A O 1
ATOM 1978 N N . ASN A 1 259 ? -1.993 15.173 2.483 1.00 84.69 259 ASN A N 1
ATOM 1979 C CA . ASN A 1 259 ? -3.426 15.338 2.707 1.00 84.69 259 ASN A CA 1
ATOM 1980 C C . ASN A 1 259 ? -4.178 14.198 2.015 1.00 84.69 259 ASN A C 1
ATOM 1982 O O . ASN A 1 259 ? -3.977 13.965 0.826 1.00 84.69 259 ASN A O 1
ATOM 1986 N N . TYR A 1 260 ? -5.036 13.508 2.757 1.00 81.25 260 TYR A N 1
ATOM 1987 C CA . TYR A 1 260 ? -5.938 12.475 2.260 1.00 81.25 260 TYR A CA 1
ATOM 1988 C C . TYR A 1 260 ? -7.359 13.035 2.266 1.00 81.25 260 TYR A C 1
ATOM 1990 O O . TYR A 1 260 ? -7.824 13.516 3.299 1.00 81.25 260 TYR A O 1
ATOM 1998 N N . SER A 1 261 ? -8.036 13.002 1.120 1.00 74.31 261 SER A N 1
ATOM 1999 C CA . SER A 1 261 ? -9.375 13.589 0.963 1.00 74.31 261 SER A CA 1
ATOM 2000 C C . SER A 1 261 ? -10.261 12.843 -0.043 1.00 74.31 261 SER A C 1
ATOM 2002 O O . SER A 1 261 ? -11.159 13.451 -0.613 1.00 74.31 261 SER A O 1
ATOM 2004 N N . GLU A 1 262 ? -9.981 11.569 -0.336 1.00 65.25 262 GLU A N 1
ATOM 2005 C CA . GLU A 1 262 ? -10.705 10.817 -1.375 1.00 65.25 262 GLU A CA 1
ATOM 2006 C C . GLU A 1 262 ? -11.895 9.995 -0.860 1.00 65.25 262 GLU A C 1
ATOM 2008 O O . GLU A 1 262 ? -11.926 9.578 0.295 1.00 65.25 262 GLU A O 1
ATOM 2013 N N . ASP A 1 263 ? -12.831 9.715 -1.776 1.00 56.34 263 ASP A N 1
ATOM 2014 C CA . ASP A 1 263 ? -14.100 8.988 -1.592 1.00 56.34 263 ASP A CA 1
ATOM 2015 C C . ASP A 1 263 ? -13.957 7.473 -1.328 1.00 56.34 263 ASP A C 1
ATOM 2017 O O . ASP A 1 263 ? -14.951 6.754 -1.236 1.00 56.34 263 ASP A O 1
ATOM 2021 N N . GLN A 1 264 ? -12.733 6.955 -1.217 1.00 54.38 264 GLN A N 1
ATOM 2022 C CA . GLN A 1 264 ? -12.469 5.545 -0.916 1.00 54.38 264 GLN A CA 1
ATOM 2023 C C . GLN A 1 264 ? -12.376 5.362 0.608 1.00 54.38 264 GLN A C 1
ATOM 2025 O O . GLN A 1 264 ? -11.655 6.083 1.292 1.00 54.38 264 GLN A O 1
ATOM 2030 N N . HIS A 1 265 ? -13.117 4.398 1.158 1.00 59.56 265 HIS A N 1
ATOM 2031 C CA . HIS A 1 265 ? -13.373 4.255 2.599 1.00 59.56 265 HIS A CA 1
ATOM 2032 C C . HIS A 1 265 ? -12.171 3.829 3.478 1.00 59.56 265 HIS A C 1
ATOM 2034 O O . HIS A 1 265 ? -12.359 3.619 4.679 1.00 59.56 265 HIS A O 1
ATOM 2040 N N . LEU A 1 266 ? -10.964 3.684 2.917 1.00 70.31 266 LEU A N 1
ATOM 2041 C CA . LEU A 1 266 ? -9.779 3.116 3.575 1.00 70.31 266 LEU A CA 1
ATOM 2042 C C . LEU A 1 266 ? -8.486 3.792 3.086 1.00 70.31 266 LEU A C 1
ATOM 2044 O O . LEU A 1 266 ? -8.357 4.132 1.911 1.00 70.31 266 LEU A O 1
ATOM 2048 N N . GLY A 1 267 ? -7.495 3.913 3.970 1.00 75.06 267 GLY A N 1
ATOM 2049 C CA . GLY A 1 267 ? -6.119 4.221 3.583 1.00 75.06 267 GLY A CA 1
ATOM 2050 C C . GLY A 1 267 ? -5.095 3.853 4.655 1.00 75.06 267 GLY A C 1
ATOM 2051 O O . GLY A 1 267 ? -5.440 3.454 5.765 1.00 75.06 267 GLY A O 1
ATOM 2052 N N . ASN A 1 268 ? -3.809 3.995 4.322 1.00 77.75 268 ASN A N 1
ATOM 2053 C CA . ASN A 1 268 ? -2.697 3.664 5.212 1.00 77.75 268 ASN A CA 1
ATOM 2054 C C . ASN A 1 268 ? -1.773 4.872 5.419 1.00 77.75 268 ASN A C 1
ATOM 2056 O O . ASN A 1 268 ? -1.222 5.425 4.467 1.00 77.75 268 ASN A O 1
ATOM 2060 N N . LEU A 1 269 ? -1.543 5.250 6.677 1.00 85.19 269 LEU A N 1
ATOM 2061 C CA . LEU A 1 269 ? -0.518 6.212 7.065 1.00 85.19 269 LEU A CA 1
ATOM 2062 C C . LEU A 1 269 ? 0.794 5.464 7.270 1.00 85.19 269 LEU A C 1
ATOM 2064 O O . LEU A 1 269 ? 0.917 4.654 8.188 1.00 85.19 269 LEU A O 1
ATOM 2068 N N . VAL A 1 270 ? 1.775 5.748 6.420 1.00 82.38 270 VAL A N 1
ATOM 2069 C CA . VAL A 1 270 ? 3.124 5.184 6.520 1.00 82.38 270 VAL A CA 1
ATOM 2070 C C . VAL A 1 270 ? 4.093 6.278 6.943 1.00 82.38 270 VAL A C 1
ATOM 2072 O O . VAL A 1 270 ? 4.063 7.396 6.405 1.00 82.38 270 VAL A O 1
ATOM 2075 N N . SER A 1 271 ? 4.939 5.953 7.916 1.00 83.94 271 SER A N 1
ATOM 2076 C CA . SER A 1 271 ? 5.973 6.854 8.407 1.00 83.94 271 SER A CA 1
ATOM 2077 C C . SER A 1 271 ? 6.978 7.220 7.317 1.00 83.94 271 SER A C 1
ATOM 2079 O O . SER A 1 271 ? 7.338 6.422 6.455 1.00 83.94 271 SER A O 1
ATOM 2081 N N . MET A 1 272 ? 7.446 8.463 7.365 1.00 81.62 272 MET A N 1
ATOM 2082 C CA . MET A 1 272 ? 8.568 8.953 6.573 1.00 81.62 272 MET A CA 1
ATOM 2083 C C . MET A 1 272 ? 9.390 9.887 7.443 1.00 81.62 272 MET A C 1
ATOM 2085 O O . MET A 1 272 ? 8.842 10.557 8.317 1.00 81.62 272 MET A O 1
ATOM 2089 N N . MET A 1 273 ? 10.697 9.933 7.203 1.00 82.19 273 MET A N 1
ATOM 2090 C CA . MET A 1 273 ? 11.585 10.801 7.964 1.00 82.19 273 MET A CA 1
ATOM 2091 C C . MET A 1 273 ? 11.206 12.280 7.746 1.00 82.19 273 MET A C 1
ATOM 2093 O O . MET A 1 273 ? 11.105 12.709 6.590 1.00 82.19 273 MET A O 1
ATOM 2097 N N . PRO A 1 274 ? 10.989 13.059 8.824 1.00 86.56 274 PRO A N 1
ATOM 2098 C CA . PRO A 1 274 ? 10.810 14.501 8.722 1.00 86.56 274 PRO A CA 1
ATOM 2099 C C . PRO A 1 274 ? 12.030 15.203 8.124 1.00 86.56 274 PRO A C 1
ATOM 2101 O O . PRO A 1 274 ? 13.154 14.710 8.257 1.00 86.56 274 PRO A O 1
ATOM 2104 N N . PRO A 1 275 ? 11.844 16.368 7.476 1.00 83.19 275 PRO A N 1
ATOM 2105 C CA . PRO A 1 275 ? 12.976 17.191 7.074 1.00 83.19 275 PRO A CA 1
ATOM 2106 C C . PRO A 1 275 ? 13.785 17.623 8.313 1.00 83.19 275 PRO A C 1
ATOM 2108 O O . PRO A 1 275 ? 13.204 17.773 9.393 1.00 83.19 275 PRO A O 1
ATOM 2111 N N . PRO A 1 276 ? 15.105 17.859 8.186 1.00 80.19 276 PRO A N 1
ATOM 2112 C CA . PRO A 1 276 ? 15.939 18.279 9.310 1.00 80.19 276 PRO A CA 1
ATOM 2113 C C . PRO A 1 276 ? 15.364 19.512 10.022 1.00 80.19 276 PRO A C 1
ATOM 2115 O O . PRO A 1 276 ? 15.115 20.536 9.390 1.00 80.19 276 PRO A O 1
ATOM 2118 N N . GLY A 1 277 ? 15.136 19.405 11.334 1.00 78.19 277 GLY A N 1
ATOM 2119 C CA . GLY A 1 277 ? 14.553 20.482 12.146 1.00 78.19 277 GLY A CA 1
ATOM 2120 C C . GLY A 1 277 ? 13.059 20.748 11.913 1.00 78.19 277 GLY A C 1
ATOM 2121 O O . GLY A 1 277 ? 12.531 21.711 12.463 1.00 78.19 277 GLY A O 1
ATOM 2122 N N . GLY A 1 278 ? 12.378 19.922 11.113 1.00 87.25 278 GLY A N 1
ATOM 2123 C CA . GLY A 1 278 ? 10.951 20.040 10.825 1.00 87.25 278 GLY A CA 1
ATOM 2124 C C . GLY A 1 278 ? 10.114 18.875 11.353 1.00 87.25 278 GLY A C 1
ATOM 2125 O O . GLY A 1 278 ? 10.549 18.062 12.166 1.00 87.25 278 GLY A O 1
ATOM 2126 N N . GLU A 1 279 ? 8.877 18.807 10.867 1.00 91.69 279 GLU A N 1
ATOM 2127 C CA . GLU A 1 279 ? 7.891 17.778 11.199 1.00 91.69 279 GLU A CA 1
ATOM 2128 C C . GLU A 1 279 ? 7.176 17.308 9.928 1.00 91.69 279 GLU A C 1
ATOM 2130 O O . GLU A 1 279 ? 7.117 18.035 8.930 1.00 91.69 279 GLU A O 1
ATOM 2135 N N . CYS A 1 280 ? 6.584 16.118 9.977 1.00 91.38 280 CYS A N 1
ATOM 2136 C CA . CYS A 1 280 ? 5.627 15.692 8.960 1.00 91.38 280 CYS A CA 1
ATOM 2137 C C . CYS A 1 280 ? 4.213 15.958 9.450 1.00 91.38 280 CYS A C 1
ATOM 2139 O O . CYS A 1 280 ? 3.850 15.533 10.546 1.00 91.38 280 CYS A O 1
ATOM 2141 N N . ARG A 1 281 ? 3.416 16.630 8.621 1.00 92.50 281 ARG A N 1
ATOM 2142 C CA . ARG A 1 281 ? 2.004 16.912 8.886 1.00 92.50 281 ARG A CA 1
ATOM 2143 C C . ARG A 1 281 ? 1.144 16.104 7.937 1.00 92.50 281 ARG A C 1
ATOM 2145 O O . ARG A 1 281 ? 1.190 16.318 6.727 1.00 92.50 281 ARG A O 1
ATOM 2152 N N . ILE A 1 282 ? 0.385 15.170 8.483 1.00 90.94 282 ILE A N 1
ATOM 2153 C CA . ILE A 1 282 ? -0.526 14.334 7.721 1.00 90.94 282 ILE A CA 1
ATOM 2154 C C . ILE A 1 282 ? -1.953 14.699 8.114 1.00 90.94 282 ILE A C 1
ATOM 2156 O O . ILE A 1 282 ? -2.329 14.555 9.273 1.00 90.94 282 ILE A O 1
ATOM 2160 N N . GLN A 1 283 ? -2.738 15.154 7.146 1.00 90.62 283 GLN A N 1
ATOM 2161 C CA . GLN A 1 283 ? -4.154 15.440 7.320 1.00 90.62 283 GLN A CA 1
ATOM 2162 C C . GLN A 1 283 ? -4.978 14.355 6.635 1.00 90.62 283 GLN A C 1
ATOM 2164 O O . GLN A 1 283 ? -4.725 14.022 5.479 1.00 90.62 283 GLN A O 1
ATOM 2169 N N . VAL A 1 284 ? -5.989 13.834 7.319 1.00 90.38 284 VAL A N 1
ATOM 2170 C CA . VAL A 1 284 ? -6.997 12.952 6.731 1.00 90.38 284 VAL A CA 1
ATOM 2171 C C . VAL A 1 284 ? -8.357 13.596 6.930 1.00 90.38 284 VAL A C 1
ATOM 2173 O O . VAL A 1 284 ? -8.735 13.884 8.062 1.00 90.38 284 VAL A O 1
ATOM 2176 N N . SER A 1 285 ? -9.084 13.811 5.839 1.00 89.12 285 SER A N 1
ATOM 2177 C CA . SER A 1 285 ? -10.429 14.377 5.833 1.00 89.12 285 SER A CA 1
ATOM 2178 C C . SER A 1 285 ? -11.374 13.384 5.174 1.00 89.12 285 SER A C 1
ATOM 2180 O O . SER A 1 285 ? -11.242 13.087 3.988 1.00 89.12 285 SER A O 1
ATOM 2182 N N . ALA A 1 286 ? -12.332 12.875 5.941 1.00 87.38 286 ALA A N 1
ATOM 2183 C CA . ALA A 1 286 ? -13.372 12.009 5.419 1.00 87.38 286 ALA A CA 1
ATOM 2184 C C . ALA A 1 286 ? -14.296 12.780 4.450 1.00 87.38 286 ALA A C 1
ATOM 2186 O O . ALA A 1 286 ? -14.440 14.001 4.588 1.00 87.38 286 ALA A O 1
ATOM 2187 N N . PRO A 1 287 ? -14.978 12.087 3.516 1.00 84.56 287 PRO A N 1
ATOM 2188 C CA . PRO A 1 287 ? -15.755 12.726 2.446 1.00 84.56 287 PRO A CA 1
ATOM 2189 C C . PRO A 1 287 ? -16.900 13.623 2.932 1.00 84.56 287 PRO A C 1
ATOM 2191 O O . PRO A 1 287 ? -17.350 14.520 2.225 1.00 84.56 287 PRO A O 1
ATOM 2194 N N . SER A 1 288 ? -17.400 13.391 4.148 1.00 85.12 288 SER A N 1
ATOM 2195 C CA . SER A 1 288 ? -18.482 14.186 4.723 1.00 85.12 288 SER A CA 1
ATOM 2196 C C . SER A 1 288 ? -18.378 14.278 6.243 1.00 85.12 288 SER A C 1
ATOM 2198 O O . SER A 1 288 ? -17.887 13.366 6.906 1.00 85.12 288 SER A O 1
ATOM 2200 N N . LYS A 1 289 ? -18.918 15.365 6.808 1.00 86.06 289 LYS A N 1
ATOM 2201 C CA . LYS A 1 289 ? -18.866 15.701 8.245 1.00 86.06 289 LYS A CA 1
ATOM 2202 C C . LYS A 1 289 ? -19.558 14.696 9.172 1.00 86.06 289 LYS A C 1
ATOM 2204 O O . LYS A 1 289 ? -19.350 14.736 10.375 1.00 86.06 289 LYS A O 1
ATOM 2209 N N . ASN A 1 290 ? -20.391 13.822 8.619 1.00 86.56 290 ASN A N 1
ATOM 2210 C CA . ASN A 1 290 ? -21.086 12.743 9.324 1.00 86.56 290 ASN A CA 1
ATOM 2211 C C . ASN A 1 290 ? -20.266 11.443 9.419 1.00 86.56 290 ASN A C 1
ATOM 2213 O O . ASN A 1 290 ? -20.781 10.442 9.922 1.00 86.56 290 ASN A O 1
ATOM 2217 N N . HIS A 1 291 ? -19.022 11.448 8.935 1.00 87.56 291 HIS A N 1
ATOM 2218 C CA . HIS A 1 291 ? -18.093 10.343 9.112 1.00 87.56 291 HIS A CA 1
ATOM 2219 C C . HIS A 1 291 ? -17.228 10.518 10.360 1.00 87.56 291 HIS A C 1
ATOM 2221 O O . HIS A 1 291 ? -16.953 11.632 10.802 1.00 87.56 291 HIS A O 1
ATOM 2227 N N . THR A 1 292 ? -16.736 9.395 10.868 1.00 89.75 292 THR A N 1
ATOM 2228 C CA . THR A 1 292 ? -15.615 9.314 11.806 1.00 89.75 292 THR A CA 1
ATOM 2229 C C . THR A 1 292 ? -14.522 8.427 11.225 1.00 89.75 292 THR A C 1
ATOM 2231 O O . THR A 1 292 ? -14.775 7.673 10.284 1.00 89.75 292 THR A O 1
ATOM 2234 N N . LEU A 1 293 ? -13.326 8.488 11.799 1.00 90.31 293 LEU A N 1
ATOM 2235 C CA . LEU A 1 293 ? -12.197 7.649 11.441 1.00 90.31 293 LEU A CA 1
ATOM 2236 C C . LEU A 1 293 ? -11.903 6.652 12.558 1.00 90.31 293 LEU A C 1
ATOM 2238 O O . LEU A 1 293 ? -11.757 7.035 13.721 1.00 90.31 293 LEU A O 1
ATOM 2242 N N . ASP A 1 294 ? -11.746 5.394 12.172 1.00 90.81 294 ASP A N 1
ATOM 2243 C CA . ASP A 1 294 ? -11.217 4.346 13.037 1.00 90.81 294 ASP A CA 1
ATOM 2244 C C . ASP A 1 294 ? -9.780 4.051 12.597 1.00 90.81 294 ASP A C 1
ATOM 2246 O O . ASP A 1 294 ? -9.532 3.771 11.421 1.00 90.81 294 ASP A O 1
ATOM 2250 N N . LEU A 1 295 ? -8.836 4.155 13.532 1.00 92.31 295 LEU A N 1
ATOM 2251 C CA . LEU A 1 295 ? -7.398 4.012 13.324 1.00 92.31 295 LEU A CA 1
ATOM 2252 C C . LEU A 1 295 ? -6.912 2.728 13.980 1.00 92.31 295 LEU A C 1
ATOM 2254 O O . LEU A 1 295 ? -7.089 2.540 15.182 1.00 92.31 295 LEU A O 1
ATOM 2258 N N . VAL A 1 296 ? -6.241 1.874 13.214 1.00 91.50 296 VAL A N 1
ATOM 2259 C CA . VAL A 1 296 ? -5.660 0.629 13.717 1.00 91.50 296 VAL A CA 1
ATOM 2260 C C . VAL A 1 296 ? -4.178 0.572 13.370 1.00 91.50 296 VAL A C 1
ATOM 2262 O O . VAL A 1 296 ? -3.787 0.692 12.207 1.00 91.50 296 VAL A O 1
ATOM 2265 N N . PHE A 1 297 ? -3.339 0.403 14.390 1.00 91.06 297 PHE A N 1
ATOM 2266 C CA . PHE A 1 297 ? -1.889 0.329 14.244 1.00 91.06 297 PHE A CA 1
ATOM 2267 C C . PHE A 1 297 ? -1.482 -1.082 13.823 1.00 91.06 297 PHE A C 1
ATOM 2269 O O . PHE A 1 297 ? -1.793 -2.058 14.500 1.00 91.06 297 PHE A O 1
ATOM 2276 N N . LEU A 1 298 ? -0.785 -1.181 12.695 1.00 85.06 298 LEU A N 1
ATOM 2277 C CA . LEU A 1 298 ? -0.248 -2.433 12.155 1.00 85.06 298 LEU A CA 1
ATOM 2278 C C . LEU A 1 298 ? 1.233 -2.611 12.507 1.00 85.06 298 LEU A C 1
ATOM 2280 O O . LEU A 1 298 ? 1.734 -3.729 12.556 1.00 85.06 298 LEU A O 1
ATOM 2284 N N . ASP A 1 299 ? 1.935 -1.499 12.711 1.00 87.25 299 ASP A N 1
ATOM 2285 C CA . ASP A 1 299 ? 3.353 -1.443 13.051 1.00 87.25 299 ASP A CA 1
ATOM 2286 C C . ASP A 1 299 ? 3.639 -0.109 13.749 1.00 87.25 299 ASP A C 1
ATOM 2288 O O . ASP A 1 299 ? 3.051 0.912 13.371 1.00 87.25 299 ASP A O 1
ATOM 2292 N N . PHE A 1 300 ? 4.518 -0.100 14.752 1.00 92.00 300 PHE A N 1
ATOM 2293 C CA . PHE A 1 300 ? 4.862 1.113 15.491 1.00 92.00 300 PHE A CA 1
ATOM 2294 C C . PHE A 1 300 ? 6.194 0.994 16.241 1.00 92.00 300 PHE A C 1
ATOM 2296 O O . PHE A 1 300 ? 6.342 0.191 17.159 1.00 92.00 300 PHE A O 1
ATOM 2303 N N . GLN A 1 301 ? 7.160 1.825 15.860 1.00 91.81 301 GLN A N 1
ATOM 2304 C CA . GLN A 1 301 ? 8.478 1.951 16.465 1.00 91.81 301 GLN A CA 1
ATOM 2305 C C . GLN A 1 301 ? 8.987 3.385 16.278 1.00 91.81 301 GLN A C 1
ATOM 2307 O O . GLN A 1 301 ? 9.285 3.829 15.165 1.00 91.81 301 GLN A O 1
ATOM 2312 N N . LEU A 1 302 ? 9.111 4.103 17.390 1.00 92.62 302 LEU A N 1
ATOM 2313 C CA . LEU A 1 302 ? 9.772 5.400 17.502 1.00 92.62 302 LEU A CA 1
ATOM 2314 C C . LEU A 1 302 ? 10.840 5.314 18.596 1.00 92.62 302 LEU A C 1
ATOM 2316 O O . LEU A 1 302 ? 10.650 4.648 19.610 1.00 92.62 302 LEU A O 1
ATOM 2320 N N . SER A 1 303 ? 11.973 5.992 18.412 1.00 90.88 303 SER A N 1
ATOM 2321 C CA . SER A 1 303 ? 13.144 5.791 19.278 1.00 90.88 303 SER A CA 1
ATOM 2322 C C . SER A 1 303 ? 13.035 6.394 20.680 1.00 90.88 303 SER A C 1
ATOM 2324 O O . SER A 1 303 ? 13.833 6.058 21.547 1.00 90.88 303 SER A O 1
ATOM 2326 N N . SER A 1 304 ? 12.116 7.332 20.910 1.00 90.62 304 SER A N 1
ATOM 2327 C CA . SER A 1 304 ? 11.956 7.993 22.211 1.00 90.62 304 SER A CA 1
ATOM 2328 C C . SER A 1 304 ? 10.981 7.209 23.079 1.00 90.62 304 SER A C 1
ATOM 2330 O O . SER A 1 304 ? 9.863 6.974 22.650 1.00 90.62 304 SER A O 1
ATOM 2332 N N . GLU A 1 305 ? 11.354 6.852 24.307 1.00 88.69 305 GLU A N 1
ATOM 2333 C CA . GLU A 1 305 ? 10.441 6.160 25.236 1.00 88.69 305 GLU A CA 1
ATOM 2334 C C . GLU A 1 305 ? 9.495 7.114 25.983 1.00 88.69 305 GLU A C 1
ATOM 2336 O O . GLU A 1 305 ? 8.414 6.721 26.406 1.00 88.69 305 GLU A O 1
ATOM 2341 N N . ASN A 1 306 ? 9.885 8.382 26.137 1.00 90.25 306 ASN A N 1
ATOM 2342 C CA . ASN A 1 306 ? 9.147 9.403 26.894 1.00 90.25 306 ASN A CA 1
ATOM 2343 C C . ASN A 1 306 ? 8.517 10.490 26.010 1.00 90.25 306 ASN A C 1
ATOM 2345 O O . ASN A 1 306 ? 8.053 11.509 26.515 1.00 90.25 306 ASN A O 1
ATOM 2349 N N . CYS A 1 307 ? 8.532 10.295 24.692 1.00 92.56 307 CYS A N 1
ATOM 2350 C CA . CYS A 1 307 ? 7.912 11.170 23.700 1.00 92.56 307 CYS A CA 1
ATOM 2351 C C . CYS A 1 307 ? 8.466 12.608 23.718 1.00 92.56 307 CYS A C 1
ATOM 2353 O O . CYS A 1 307 ? 7.773 13.550 23.328 1.00 92.56 307 CYS A O 1
ATOM 2355 N N . ASN A 1 308 ? 9.708 12.808 24.167 1.00 90.19 308 ASN A N 1
ATOM 2356 C CA . ASN A 1 308 ? 10.317 14.139 24.208 1.00 90.19 308 ASN A CA 1
ATOM 2357 C C . ASN A 1 308 ? 10.940 14.535 22.867 1.00 90.19 308 ASN A C 1
ATOM 2359 O O . ASN A 1 308 ? 10.865 15.703 22.486 1.00 90.19 308 ASN A O 1
ATOM 2363 N N . THR A 1 309 ? 11.515 13.573 22.137 1.00 88.75 309 THR A N 1
ATOM 2364 C CA . THR A 1 309 ? 12.157 13.825 20.835 1.00 88.75 309 THR A CA 1
ATOM 2365 C C . THR A 1 309 ? 11.330 13.273 19.682 1.00 88.75 309 THR A C 1
ATOM 2367 O O . THR A 1 309 ? 10.914 14.025 18.804 1.00 88.75 309 THR A O 1
ATOM 2370 N N . ASP A 1 310 ? 11.058 11.970 19.714 1.00 91.88 310 ASP A N 1
ATOM 2371 C CA . ASP A 1 310 ? 10.472 11.228 18.605 1.00 91.88 310 ASP A CA 1
ATOM 2372 C C . ASP A 1 310 ? 9.059 10.813 19.002 1.00 91.88 310 ASP A C 1
ATOM 2374 O O . ASP A 1 310 ? 8.872 9.994 19.902 1.00 91.88 310 ASP A O 1
ATOM 2378 N N . LYS A 1 311 ? 8.058 11.434 18.381 1.00 94.88 311 LYS A N 1
ATOM 2379 C CA . LYS A 1 311 ? 6.657 11.257 18.770 1.00 94.88 311 LYS A CA 1
ATOM 2380 C C . LYS A 1 311 ? 5.709 11.446 17.600 1.00 94.88 311 LYS A C 1
ATOM 2382 O O . LYS A 1 311 ? 5.936 12.287 16.728 1.00 94.88 311 LYS A O 1
ATOM 2387 N N . LEU A 1 312 ? 4.615 10.697 17.637 1.00 96.12 312 LEU A N 1
ATOM 2388 C CA . LEU A 1 312 ? 3.461 10.863 16.769 1.00 96.12 312 LEU A CA 1
ATOM 2389 C C . LEU A 1 312 ? 2.317 11.461 17.590 1.00 96.12 312 LEU A C 1
ATOM 2391 O O . LEU A 1 312 ? 1.817 10.828 18.518 1.00 96.12 312 LEU A O 1
ATOM 2395 N N . VAL A 1 313 ? 1.911 12.684 17.258 1.00 95.62 313 VAL A N 1
ATOM 2396 C CA . VAL A 1 313 ? 0.785 13.373 17.898 1.00 95.62 313 VAL A CA 1
ATOM 2397 C C . VAL A 1 313 ? -0.428 13.280 16.985 1.00 95.62 313 VAL A C 1
ATOM 2399 O O . VAL A 1 313 ? -0.375 13.741 15.848 1.00 95.62 313 VAL A O 1
ATOM 2402 N N . LEU A 1 314 ? -1.517 12.707 17.487 1.00 96.38 314 LEU A N 1
ATOM 2403 C CA . LEU A 1 314 ? -2.774 12.513 16.769 1.00 96.38 314 LEU A CA 1
ATOM 2404 C C . LEU A 1 314 ? -3.859 13.395 17.388 1.00 96.38 314 LEU A C 1
ATOM 2406 O O . LEU A 1 314 ? -4.045 13.395 18.608 1.00 96.38 314 LEU A O 1
ATOM 2410 N N . LYS A 1 315 ? -4.570 14.147 16.551 1.00 94.06 315 LYS A N 1
ATOM 2411 C CA . LYS A 1 315 ? -5.623 15.085 16.956 1.00 94.06 315 LYS A CA 1
ATOM 2412 C C . LYS A 1 315 ? -6.831 14.975 16.041 1.00 94.06 315 LYS A C 1
ATOM 2414 O O . LYS A 1 315 ? -6.675 14.755 14.843 1.00 94.06 315 LYS A O 1
ATOM 2419 N N . ASP A 1 316 ? -8.017 15.175 16.591 1.00 89.81 316 ASP A N 1
ATOM 2420 C CA . ASP A 1 316 ? -9.228 15.365 15.795 1.00 89.81 316 ASP A CA 1
ATOM 2421 C C . ASP A 1 316 ? -9.377 16.834 15.324 1.00 89.81 316 ASP A C 1
ATOM 2423 O O . ASP A 1 316 ? -8.592 17.712 15.702 1.00 89.81 316 ASP A O 1
ATOM 2427 N N . ALA A 1 317 ? -10.362 17.118 14.461 1.00 79.81 317 ALA A N 1
ATOM 2428 C CA . ALA A 1 317 ? -10.598 18.470 13.933 1.00 79.81 317 ALA A CA 1
ATOM 2429 C C . ALA A 1 317 ? -11.083 19.500 14.967 1.00 79.81 317 ALA A C 1
ATOM 2431 O O . ALA A 1 317 ? -10.989 20.699 14.707 1.00 79.81 317 ALA A O 1
ATOM 2432 N N . GLU A 1 318 ? -11.585 19.064 16.120 1.00 74.88 318 GLU A N 1
ATOM 2433 C CA . GLU A 1 318 ? -12.050 19.951 17.194 1.00 74.88 318 GLU A CA 1
ATOM 2434 C C . GLU A 1 318 ? -10.913 20.328 18.158 1.00 74.88 318 GLU A C 1
ATOM 2436 O O . GLU A 1 318 ? -11.120 21.062 19.123 1.00 74.88 318 GLU A O 1
ATOM 2441 N N . GLY A 1 319 ? -9.685 19.874 17.878 1.00 68.38 319 GLY A N 1
ATOM 2442 C CA . GLY A 1 319 ? -8.519 20.103 18.726 1.00 68.38 319 GLY A CA 1
ATOM 2443 C C . GLY A 1 319 ? -8.418 19.119 19.893 1.00 68.38 319 GLY A C 1
ATOM 2444 O O . GLY A 1 319 ? -7.504 19.250 20.711 1.00 68.38 319 GLY A O 1
ATOM 2445 N N . GLY A 1 320 ? -9.301 18.118 19.948 1.00 80.44 320 GLY A N 1
ATOM 2446 C CA . GLY A 1 320 ? -9.220 16.994 20.865 1.00 80.44 320 GLY A CA 1
ATOM 2447 C C . GLY A 1 320 ? -7.946 16.199 20.603 1.00 80.44 320 GLY A C 1
ATOM 2448 O O . GLY A 1 320 ? -7.731 15.647 19.520 1.00 80.44 320 GLY A O 1
ATOM 2449 N N . ALA A 1 321 ? -7.056 16.162 21.594 1.00 87.56 321 ALA A N 1
ATOM 2450 C CA . ALA A 1 321 ? -5.879 15.309 21.541 1.00 87.56 321 ALA A CA 1
ATOM 2451 C C . ALA A 1 321 ? -6.325 13.845 21.659 1.00 87.56 321 ALA A C 1
ATOM 2453 O O . ALA A 1 321 ? -6.868 13.450 22.687 1.00 87.56 321 ALA A O 1
ATOM 2454 N N . LEU A 1 322 ? -6.086 13.049 20.615 1.00 93.44 322 LEU A N 1
ATOM 2455 C CA . LEU A 1 322 ? -6.399 11.619 20.616 1.00 93.44 322 LEU A CA 1
ATOM 2456 C C . LEU A 1 322 ? -5.290 10.837 21.312 1.00 93.44 322 LEU A C 1
ATOM 2458 O O . LEU A 1 322 ? -5.557 10.020 22.186 1.00 93.44 322 LEU A O 1
ATOM 2462 N N . ALA A 1 323 ? -4.037 11.095 20.925 1.00 94.88 323 ALA A N 1
ATOM 2463 C CA . ALA A 1 323 ? -2.878 10.450 21.526 1.00 94.88 323 ALA A CA 1
ATOM 2464 C C . ALA A 1 323 ? -1.575 11.208 21.242 1.00 94.88 323 ALA A C 1
ATOM 2466 O O . ALA A 1 323 ? -1.429 11.883 20.222 1.00 94.88 323 ALA A O 1
ATOM 2467 N N . THR A 1 324 ? -0.596 11.037 22.130 1.00 96.12 324 THR A N 1
ATOM 2468 C CA . THR A 1 324 ? 0.825 11.273 21.845 1.00 96.12 324 THR A CA 1
ATOM 2469 C C . THR A 1 324 ? 1.546 9.951 22.050 1.00 96.12 324 THR A C 1
ATOM 2471 O O . THR A 1 324 ? 1.517 9.405 23.148 1.00 96.12 324 THR A O 1
ATOM 2474 N N . LEU A 1 325 ? 2.132 9.418 20.981 1.00 96.81 325 LEU A N 1
ATOM 2475 C CA . LEU A 1 325 ? 2.663 8.059 20.927 1.00 96.81 325 LEU A CA 1
ATOM 2476 C C . LEU A 1 325 ? 4.167 8.080 20.661 1.00 96.81 325 LEU A C 1
ATOM 2478 O O . LEU A 1 325 ? 4.647 8.890 19.865 1.00 96.81 325 LEU A O 1
ATOM 2482 N N . CYS A 1 326 ? 4.893 7.167 21.296 1.00 95.19 326 CYS A N 1
ATOM 2483 C CA . CYS A 1 326 ? 6.327 6.953 21.128 1.00 95.19 326 CYS A CA 1
ATOM 2484 C C . CYS A 1 326 ? 6.726 5.566 21.669 1.00 95.19 326 CYS A C 1
ATOM 2486 O O . CYS A 1 326 ? 5.871 4.814 22.137 1.00 95.19 326 CYS A O 1
ATOM 2488 N N . GLY A 1 327 ? 8.005 5.207 21.572 1.00 94.50 327 GLY A N 1
ATOM 2489 C CA . GLY A 1 327 ? 8.513 3.888 21.936 1.00 94.50 327 GLY A CA 1
ATOM 2490 C C . GLY A 1 327 ? 8.183 2.816 20.898 1.00 94.50 327 GLY A C 1
ATOM 2491 O O . GLY A 1 327 ? 7.884 3.104 19.738 1.00 94.50 327 GLY A O 1
ATOM 2492 N N . THR A 1 328 ? 8.260 1.556 21.317 1.00 94.19 328 THR A N 1
ATOM 2493 C CA . THR A 1 328 ? 8.114 0.373 20.447 1.00 94.19 328 THR A CA 1
ATOM 2494 C C . THR A 1 328 ? 6.864 -0.455 20.737 1.00 94.19 328 THR A C 1
ATOM 2496 O O . THR A 1 328 ? 6.613 -1.451 20.062 1.00 94.19 328 THR A O 1
ATOM 2499 N N . ALA A 1 329 ? 6.078 -0.068 21.744 1.00 93.25 329 ALA A N 1
ATOM 2500 C CA . ALA A 1 329 ? 4.820 -0.729 22.051 1.00 93.25 329 ALA A CA 1
ATOM 2501 C C . ALA A 1 329 ? 3.786 -0.411 20.963 1.00 93.25 329 ALA A C 1
ATOM 2503 O O . ALA A 1 329 ? 3.576 0.757 20.635 1.00 93.25 329 ALA A O 1
ATOM 2504 N N . LEU A 1 330 ? 3.127 -1.444 20.427 1.00 91.75 330 LEU A N 1
ATOM 2505 C CA . LEU A 1 330 ? 2.064 -1.268 19.441 1.00 91.75 330 LEU A CA 1
ATOM 2506 C C . LEU A 1 330 ? 0.848 -0.594 20.109 1.00 91.75 330 LEU A C 1
ATOM 2508 O O . LEU A 1 330 ? 0.291 -1.169 21.047 1.00 91.75 330 LEU A O 1
ATOM 2512 N N . PRO A 1 331 ? 0.426 0.605 19.667 1.00 94.94 331 PRO A N 1
ATOM 2513 C CA . PRO A 1 331 ? -0.686 1.312 20.289 1.00 94.94 331 PRO A CA 1
ATOM 2514 C C . PRO A 1 331 ? -2.028 0.614 20.054 1.00 94.94 331 PRO A C 1
ATOM 2516 O O . PRO A 1 331 ? -2.259 0.009 19.005 1.00 94.94 331 PRO A O 1
ATOM 2519 N N . SER A 1 332 ? -2.945 0.763 21.011 1.00 92.94 332 SER A N 1
ATOM 2520 C CA . SER A 1 332 ? -4.341 0.362 20.830 1.00 92.94 332 SER A CA 1
ATOM 2521 C C . SER A 1 332 ? -5.008 1.159 19.699 1.00 92.94 332 SER A C 1
ATOM 2523 O O . SER A 1 332 ? -4.612 2.301 19.441 1.00 92.94 332 SER A O 1
ATOM 2525 N N . PRO A 1 333 ? -6.038 0.594 19.042 1.00 94.25 333 PRO A N 1
ATOM 2526 C CA . PRO A 1 333 ? -6.883 1.330 18.110 1.00 94.25 333 PRO A CA 1
ATOM 2527 C C . PRO A 1 333 ? -7.378 2.662 18.684 1.00 94.25 333 PRO A C 1
ATOM 2529 O O . PRO A 1 333 ? -7.664 2.773 19.876 1.00 94.25 333 PRO A O 1
ATOM 2532 N N . LEU A 1 334 ? -7.481 3.673 17.824 1.00 94.31 334 LEU A N 1
ATOM 2533 C CA . LEU A 1 334 ? -7.957 5.008 18.180 1.00 94.31 334 LEU A CA 1
ATOM 2534 C C . LEU A 1 334 ? -9.142 5.391 17.303 1.00 94.31 334 LEU A C 1
ATOM 2536 O O . LEU A 1 334 ? -9.210 5.030 16.133 1.00 94.31 334 LEU A O 1
ATOM 2540 N N . PHE A 1 335 ? -10.059 6.169 17.862 1.00 91.81 335 PHE A N 1
ATOM 2541 C CA . PHE A 1 335 ? -11.326 6.493 17.220 1.00 91.81 335 PHE A CA 1
ATOM 2542 C C . PHE A 1 335 ? -11.553 7.997 17.262 1.00 91.81 335 PHE A C 1
ATOM 2544 O O . PHE A 1 335 ? -11.542 8.593 18.338 1.00 91.81 335 PHE A O 1
ATOM 2551 N N . THR A 1 336 ? -11.775 8.624 16.110 1.00 91.94 336 THR A N 1
ATOM 2552 C CA . THR A 1 336 ? -12.079 10.057 16.074 1.00 91.94 336 THR A CA 1
ATOM 2553 C C . THR A 1 336 ? -13.547 10.306 16.408 1.00 91.94 336 THR A C 1
ATOM 2555 O O . THR A 1 336 ? -14.439 9.501 16.117 1.00 91.94 336 THR A O 1
ATOM 2558 N N . SER A 1 337 ? -13.810 11.458 17.013 1.00 88.38 337 SER A N 1
ATOM 2559 C CA . SER A 1 337 ? -15.147 12.026 17.225 1.00 88.38 337 SER A CA 1
ATOM 2560 C C . SER A 1 337 ? -15.692 12.725 15.970 1.00 88.38 337 SER A C 1
ATOM 2562 O O . SER A 1 337 ? -16.903 12.850 15.810 1.00 88.38 337 SER A O 1
ATOM 2564 N N . THR A 1 338 ? -14.798 13.148 15.072 1.00 89.06 338 THR A N 1
ATOM 2565 C CA . THR A 1 338 ? -15.095 13.980 13.899 1.00 89.06 338 THR A CA 1
ATOM 2566 C C . THR A 1 338 ? -14.598 13.354 12.597 1.00 89.06 338 THR A C 1
ATOM 2568 O O . THR A 1 338 ? -13.883 12.352 12.587 1.00 89.06 338 THR A O 1
ATOM 2571 N N . TYR A 1 339 ? -14.937 13.993 11.481 1.00 89.50 339 TYR A N 1
ATOM 2572 C CA . TYR A 1 339 ? -14.589 13.592 10.118 1.00 89.50 339 TYR A CA 1
ATOM 2573 C C . TYR A 1 339 ? -13.122 13.816 9.737 1.00 89.50 339 TYR A C 1
ATOM 2575 O O . TYR A 1 339 ? -12.778 13.669 8.568 1.00 89.50 339 TYR A O 1
ATOM 2583 N N . SER A 1 340 ? -12.254 14.219 10.666 1.00 90.75 340 SER A N 1
ATOM 2584 C CA . SER A 1 340 ? -10.886 14.586 10.319 1.00 90.75 340 SER A CA 1
ATOM 2585 C C . SER A 1 340 ? -9.878 14.210 11.397 1.00 90.75 340 SER A C 1
ATOM 2587 O O . SER A 1 340 ? -10.140 14.332 12.592 1.00 90.75 340 SER A O 1
ATOM 2589 N N . LEU A 1 341 ? -8.697 13.803 10.937 1.00 93.56 341 LEU A N 1
ATOM 2590 C CA . LEU A 1 341 ? -7.522 13.469 11.729 1.00 93.56 341 LEU A CA 1
ATOM 2591 C C . LEU A 1 341 ? -6.348 14.341 11.279 1.00 93.56 341 LEU A C 1
ATOM 2593 O O . LEU A 1 341 ? -6.025 14.390 10.094 1.00 93.56 341 LEU A O 1
ATOM 2597 N N . SER A 1 342 ? -5.670 14.957 12.239 1.00 93.69 342 SER A N 1
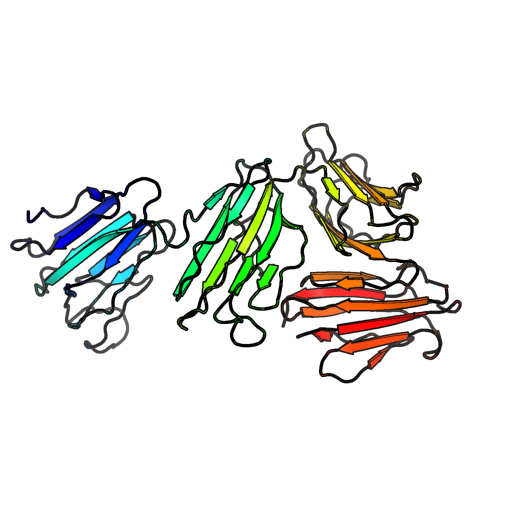ATOM 2598 C CA . SER A 1 342 ? -4.348 15.543 12.055 1.00 93.69 342 SER A CA 1
ATOM 2599 C C . SER A 1 342 ? -3.303 14.699 12.779 1.00 93.69 342 SER A C 1
ATOM 2601 O O . SER A 1 342 ? -3.445 14.393 13.965 1.00 93.69 342 SER A O 1
ATOM 2603 N N . ALA A 1 343 ? -2.249 14.322 12.065 1.00 94.38 343 ALA A N 1
ATOM 2604 C CA . ALA A 1 343 ? -1.133 13.545 12.571 1.00 94.38 343 ALA A CA 1
ATOM 2605 C C . ALA A 1 343 ? 0.181 14.307 12.361 1.00 94.38 343 ALA A C 1
ATOM 2607 O O . ALA A 1 343 ? 0.570 14.617 11.235 1.00 94.38 343 ALA A O 1
ATOM 2608 N N . HIS A 1 344 ? 0.876 14.590 13.459 1.00 94.50 344 HIS A N 1
ATOM 2609 C CA . HIS A 1 344 ? 2.148 15.304 13.478 1.00 94.50 344 HIS A CA 1
ATOM 2610 C C . HIS A 1 344 ? 3.262 14.366 13.934 1.00 94.50 344 HIS A C 1
ATOM 2612 O O . HIS A 1 344 ? 3.262 13.905 15.077 1.00 94.50 344 HIS A O 1
ATOM 2618 N N . LEU A 1 345 ? 4.209 14.085 13.043 1.00 93.94 345 LEU A N 1
ATOM 2619 C CA . LEU A 1 345 ? 5.377 13.265 13.338 1.00 93.94 345 LEU A CA 1
ATOM 2620 C C . LEU A 1 345 ? 6.603 14.152 13.532 1.00 93.94 345 LEU A C 1
ATOM 2622 O O . LEU A 1 345 ? 7.047 14.830 12.602 1.00 93.94 345 LEU A O 1
ATOM 2626 N N . TYR A 1 346 ? 7.180 14.063 14.725 1.00 93.06 346 TYR A N 1
ATOM 2627 C CA . TYR A 1 346 ? 8.479 14.629 15.058 1.00 93.06 346 TYR A CA 1
ATOM 2628 C C . TYR A 1 346 ? 9.475 13.483 15.187 1.00 93.06 346 TYR A C 1
ATOM 2630 O O . TYR A 1 346 ? 9.208 12.505 15.883 1.00 93.06 346 TYR A O 1
ATOM 2638 N N . SER A 1 347 ? 10.610 13.587 14.507 1.00 88.12 347 SER A N 1
ATOM 2639 C CA . SER A 1 347 ? 11.735 12.664 14.639 1.00 88.12 347 SER A CA 1
ATOM 2640 C C . SER A 1 347 ? 12.993 13.363 14.142 1.00 88.12 347 SER A C 1
ATOM 2642 O O . SER A 1 347 ? 12.939 14.135 13.185 1.00 88.12 347 SER A O 1
ATOM 2644 N N . SER A 1 348 ? 14.108 13.146 14.837 1.00 74.69 348 SER A N 1
ATOM 2645 C CA . SER A 1 348 ? 15.330 13.939 14.639 1.00 74.69 348 SER A CA 1
ATOM 2646 C C . SER A 1 348 ? 16.521 13.146 14.107 1.00 74.69 348 SER A C 1
ATOM 2648 O O . SER A 1 348 ? 17.402 13.734 13.483 1.00 74.69 348 SER A O 1
ATOM 2650 N N . ARG A 1 349 ? 16.596 11.838 14.388 1.00 71.75 349 ARG A N 1
ATOM 2651 C CA . ARG A 1 349 ? 17.824 11.045 14.176 1.00 71.75 349 ARG A CA 1
ATOM 2652 C C . ARG A 1 349 ? 17.611 9.591 13.778 1.00 71.75 349 ARG A C 1
ATOM 2654 O O . ARG A 1 349 ? 18.551 8.973 13.289 1.00 71.75 349 ARG A O 1
ATOM 2661 N N . THR A 1 350 ? 16.429 9.034 14.006 1.00 76.19 350 THR A N 1
ATOM 2662 C CA . THR A 1 350 ? 16.142 7.630 13.700 1.00 76.19 350 THR A CA 1
ATOM 2663 C C . THR A 1 350 ? 15.080 7.547 12.621 1.00 76.19 350 THR A C 1
ATOM 2665 O O . THR A 1 350 ? 14.292 8.474 12.462 1.00 76.19 350 THR A O 1
ATOM 2668 N N . THR A 1 351 ? 15.072 6.468 11.841 1.00 77.31 351 THR A N 1
ATOM 2669 C CA . THR A 1 351 ? 14.013 6.249 10.854 1.00 77.31 351 THR A CA 1
ATOM 2670 C C . THR A 1 351 ? 12.737 5.869 11.600 1.00 77.31 351 THR A C 1
ATOM 2672 O O . THR A 1 351 ? 12.681 4.768 12.151 1.00 77.31 351 THR A O 1
ATOM 2675 N N . PRO A 1 352 ? 11.714 6.745 11.649 1.00 86.44 352 PRO A N 1
ATOM 2676 C CA . PRO A 1 352 ? 10.463 6.400 12.300 1.00 86.44 352 PRO A CA 1
ATOM 2677 C C . PRO A 1 352 ? 9.795 5.283 11.505 1.00 86.44 352 PRO A C 1
ATOM 2679 O O . PRO A 1 352 ? 9.741 5.343 10.272 1.00 86.44 352 PRO A O 1
ATOM 2682 N N . ARG A 1 353 ? 9.241 4.289 12.196 1.00 87.25 353 ARG A N 1
ATOM 2683 C CA . ARG A 1 353 ? 8.547 3.172 11.560 1.00 87.25 353 ARG A CA 1
ATOM 2684 C C . ARG A 1 353 ? 7.158 3.030 12.154 1.00 87.25 353 ARG A C 1
ATOM 2686 O O . ARG A 1 353 ? 7.003 2.588 13.279 1.00 87.25 353 ARG A O 1
ATOM 2693 N N . PHE A 1 354 ? 6.134 3.396 11.401 1.00 88.12 354 PHE A N 1
ATOM 2694 C CA . PHE A 1 354 ? 4.766 3.040 11.746 1.00 88.12 354 PHE A CA 1
ATOM 2695 C C . PHE A 1 354 ? 3.934 2.808 10.495 1.00 88.12 354 PHE A C 1
ATOM 2697 O O . PHE A 1 354 ? 4.187 3.384 9.432 1.00 88.12 354 PHE A O 1
ATOM 2704 N N . ARG A 1 355 ? 2.899 1.990 10.660 1.00 85.44 355 ARG A N 1
ATOM 2705 C CA . ARG A 1 355 ? 1.832 1.817 9.683 1.00 85.44 355 ARG A CA 1
ATOM 2706 C C . ARG A 1 355 ? 0.496 1.855 10.411 1.00 85.44 355 ARG A C 1
ATOM 2708 O O . ARG A 1 355 ? 0.252 1.028 11.284 1.00 85.44 355 ARG A O 1
ATOM 2715 N N . VAL A 1 356 ? -0.354 2.810 10.046 1.00 88.12 356 VAL A N 1
ATOM 2716 C CA . VAL A 1 356 ? -1.693 2.976 10.625 1.00 88.12 356 VAL A CA 1
ATOM 2717 C C . VAL A 1 356 ? -2.724 2.857 9.518 1.00 88.12 356 VAL A C 1
ATOM 2719 O O . VAL A 1 356 ? -2.725 3.665 8.596 1.00 88.12 356 VAL A O 1
ATOM 2722 N N . SER A 1 357 ? -3.601 1.868 9.616 1.00 85.81 357 SER A N 1
ATOM 2723 C CA . SER A 1 357 ? -4.767 1.752 8.746 1.00 85.81 357 SER A CA 1
ATOM 2724 C C . SER A 1 357 ? -5.868 2.665 9.276 1.00 85.81 357 SER A C 1
ATOM 2726 O O . SER A 1 357 ? -6.161 2.623 10.471 1.00 85.81 357 SER A O 1
ATOM 2728 N N . PHE A 1 358 ? -6.480 3.479 8.419 1.00 87.44 358 PHE A N 1
ATOM 2729 C CA . PHE A 1 358 ? -7.630 4.309 8.777 1.00 87.44 358 PHE A CA 1
ATOM 2730 C C . PHE A 1 358 ? -8.842 3.960 7.919 1.00 87.44 358 PHE A C 1
ATOM 2732 O O . PHE A 1 358 ? -8.710 3.770 6.714 1.00 87.44 358 PHE A O 1
ATOM 2739 N N . THR A 1 359 ? -10.026 3.913 8.527 1.00 85.56 359 THR A N 1
ATOM 2740 C CA . THR A 1 359 ? -11.294 3.651 7.826 1.00 85.56 359 THR A CA 1
ATOM 2741 C C . THR A 1 359 ? -12.315 4.741 8.099 1.00 85.56 359 THR A C 1
ATOM 2743 O O . THR A 1 359 ? -12.419 5.221 9.226 1.00 85.56 359 THR A O 1
ATOM 2746 N N . TYR A 1 360 ? -13.079 5.128 7.077 1.00 86.00 360 TYR A N 1
ATOM 2747 C CA . TYR A 1 360 ? -14.197 6.057 7.224 1.00 86.00 360 TYR A CA 1
ATOM 2748 C C . TYR A 1 360 ? -15.468 5.296 7.590 1.00 86.00 360 TYR A C 1
ATOM 2750 O O . TYR A 1 360 ? -15.916 4.429 6.843 1.00 86.00 360 TYR A O 1
ATOM 2758 N N . LEU A 1 361 ? -16.092 5.664 8.706 1.00 84.94 361 LEU A N 1
ATOM 2759 C CA . LEU A 1 361 ? -17.365 5.099 9.143 1.00 84.94 361 LEU A CA 1
ATOM 2760 C C . LEU A 1 361 ? -18.446 6.169 9.171 1.00 84.94 361 LEU A C 1
ATOM 2762 O O . LEU A 1 361 ? -18.258 7.231 9.757 1.00 84.94 361 LEU A O 1
ATOM 2766 N N . THR A 1 362 ? -19.603 5.868 8.589 1.00 81.25 362 THR A N 1
ATOM 2767 C CA . THR A 1 362 ? -20.813 6.691 8.718 1.00 81.25 362 THR A CA 1
ATOM 2768 C C . THR A 1 362 ? -21.540 6.410 10.037 1.00 81.25 362 THR A C 1
ATOM 2770 O O . THR A 1 362 ? -21.219 5.472 10.778 1.00 81.25 362 THR A O 1
ATOM 2773 N N . SER A 1 363 ? -22.602 7.174 10.309 1.00 70.88 363 SER A N 1
ATOM 2774 C CA . SER A 1 363 ? -23.546 6.889 11.398 1.00 70.88 363 SER A CA 1
ATOM 2775 C C . SER A 1 363 ? -24.106 5.459 11.343 1.00 70.88 363 SER A C 1
ATOM 2777 O O . SER A 1 363 ? -24.230 4.822 12.389 1.00 70.88 363 SER A O 1
ATOM 2779 N N . GLN A 1 364 ? -24.341 4.919 10.142 1.00 72.94 364 GLN A N 1
ATOM 2780 C CA . GLN A 1 364 ? -24.847 3.557 9.933 1.00 72.94 364 GLN A CA 1
ATOM 2781 C C . GLN A 1 364 ? -23.811 2.457 10.221 1.00 72.94 364 GLN A C 1
ATOM 2783 O O . GLN A 1 364 ? -24.226 1.327 10.416 1.00 72.94 364 GLN A O 1
ATOM 2788 N N . CYS A 1 365 ? -22.520 2.809 10.329 1.00 80.25 365 CYS A N 1
ATOM 2789 C CA . CYS A 1 365 ? -21.337 1.943 10.435 1.00 80.25 365 CYS A CA 1
ATOM 2790 C C . CYS A 1 365 ? -21.224 0.776 9.450 1.00 80.25 365 CYS A C 1
ATOM 2792 O O . CYS A 1 365 ? -22.170 0.102 9.067 1.00 80.25 365 CYS A O 1
ATOM 2794 N N . GLY A 1 366 ? -19.979 0.490 9.105 1.00 81.94 366 GLY A N 1
ATOM 2795 C CA . GLY A 1 366 ? -19.615 -0.547 8.165 1.00 81.94 366 GLY A CA 1
ATOM 2796 C C . GLY A 1 366 ? -18.662 -0.001 7.122 1.00 81.94 366 GLY A C 1
ATOM 2797 O O . GLY A 1 366 ? -18.590 1.207 6.899 1.00 81.94 366 GLY A O 1
ATOM 2798 N N . VAL A 1 367 ? -17.897 -0.902 6.525 1.00 83.38 367 VAL A N 1
ATOM 2799 C CA . VAL A 1 367 ? -16.883 -0.573 5.525 1.00 83.38 367 VAL A CA 1
ATOM 2800 C C . VAL A 1 367 ? -16.665 -1.779 4.624 1.00 83.38 367 VAL A C 1
ATOM 2802 O O . VAL A 1 367 ? -16.795 -2.925 5.062 1.00 83.38 367 VAL A O 1
ATOM 2805 N N . VAL A 1 368 ? -16.336 -1.512 3.364 1.00 83.12 368 VAL A N 1
ATOM 2806 C CA . VAL A 1 368 ? -15.847 -2.518 2.424 1.00 83.12 368 VAL A CA 1
ATOM 2807 C C . VAL A 1 368 ? -14.335 -2.357 2.320 1.00 83.12 368 VAL A C 1
ATOM 2809 O O . VAL A 1 368 ? -13.845 -1.277 2.000 1.00 83.12 368 VAL A O 1
ATOM 2812 N N . LEU A 1 369 ? -13.608 -3.423 2.629 1.00 80.44 369 LEU A N 1
ATOM 2813 C CA . LEU A 1 369 ? -12.156 -3.499 2.608 1.00 80.44 369 LEU A CA 1
ATOM 2814 C C . LEU A 1 369 ? -11.718 -4.401 1.464 1.00 80.44 369 LEU A C 1
ATOM 2816 O O . LEU A 1 369 ? -12.197 -5.526 1.342 1.00 80.44 369 LEU A O 1
ATOM 2820 N N . THR A 1 370 ? -10.785 -3.913 0.658 1.00 76.88 370 THR A N 1
ATOM 2821 C CA . THR A 1 370 ? -10.243 -4.645 -0.493 1.00 76.88 370 THR A CA 1
ATOM 2822 C C . THR A 1 370 ? -8.744 -4.875 -0.397 1.00 76.88 370 THR A C 1
ATOM 2824 O O . THR A 1 370 ? -8.142 -5.346 -1.353 1.00 76.88 370 THR A O 1
ATOM 2827 N N . ASP A 1 371 ? -8.119 -4.514 0.722 1.00 72.88 371 ASP A N 1
ATOM 2828 C CA . ASP A 1 371 ? -6.706 -4.792 0.945 1.00 72.88 371 ASP A CA 1
ATOM 2829 C C . ASP A 1 371 ? -6.511 -6.266 1.305 1.00 72.88 371 ASP A C 1
ATOM 2831 O O . ASP A 1 371 ? -7.402 -6.948 1.812 1.00 72.88 371 ASP A O 1
ATOM 2835 N N . SER A 1 372 ? -5.311 -6.770 1.049 1.00 74.56 372 SER A N 1
ATOM 2836 C CA . SER A 1 372 ? -4.927 -8.137 1.395 1.00 74.56 372 SER A CA 1
ATOM 2837 C C . SER A 1 372 ? -4.313 -8.238 2.801 1.00 74.56 372 SER A C 1
ATOM 2839 O O . SER A 1 372 ? -4.130 -9.324 3.353 1.00 74.56 372 SER A O 1
ATOM 2841 N N . ARG A 1 373 ? -4.015 -7.085 3.418 1.00 79.62 373 ARG A N 1
ATOM 2842 C CA . ARG A 1 373 ? -3.572 -6.977 4.808 1.00 79.62 373 ARG A CA 1
ATOM 2843 C C . ARG A 1 373 ? -4.226 -5.795 5.494 1.00 79.62 373 ARG A C 1
ATOM 2845 O O . ARG A 1 373 ? -4.299 -4.715 4.921 1.00 79.62 373 ARG A O 1
ATOM 2852 N N . GLY A 1 374 ? -4.588 -5.968 6.753 1.00 81.38 374 GLY A N 1
ATOM 2853 C CA . GLY A 1 374 ? -5.128 -4.887 7.556 1.00 81.38 374 GLY A CA 1
ATOM 2854 C C . GLY A 1 374 ? -5.605 -5.373 8.908 1.00 81.38 374 GLY A C 1
ATOM 2855 O O . GLY A 1 374 ? -5.323 -6.495 9.332 1.00 81.38 374 GLY A O 1
ATOM 2856 N N . ALA A 1 375 ? -6.314 -4.499 9.604 1.00 86.38 375 ALA A N 1
ATOM 2857 C CA . ALA A 1 375 ? -6.873 -4.800 10.905 1.00 86.38 375 ALA A CA 1
ATOM 2858 C C . ALA A 1 375 ? -8.139 -3.980 11.135 1.00 86.38 375 ALA A C 1
ATOM 2860 O O . ALA A 1 375 ? -8.282 -2.874 10.612 1.00 86.38 375 ALA A O 1
ATOM 2861 N N . LEU A 1 376 ? -9.053 -4.542 11.915 1.00 90.69 376 LEU A N 1
ATOM 2862 C CA . LEU A 1 376 ? -10.301 -3.911 12.314 1.00 90.69 376 LEU A CA 1
ATOM 2863 C C . LEU A 1 376 ? -10.492 -4.092 13.810 1.00 90.69 376 LEU A C 1
ATOM 2865 O O . LEU A 1 376 ? -10.147 -5.133 14.368 1.00 90.69 376 LEU A O 1
ATOM 2869 N N . ALA A 1 377 ? -11.107 -3.102 14.440 1.00 92.38 377 ALA A N 1
ATOM 2870 C CA . ALA A 1 377 ? -11.505 -3.189 15.830 1.00 92.38 377 ALA A CA 1
ATOM 2871 C C . ALA A 1 377 ? -12.961 -2.761 15.992 1.00 92.38 377 ALA A C 1
ATOM 2873 O O . ALA A 1 377 ? -13.459 -1.915 15.245 1.00 92.38 377 ALA A O 1
ATOM 2874 N N . SER A 1 378 ? -13.640 -3.319 16.990 1.00 92.56 378 SER A N 1
ATOM 2875 C CA . SER A 1 378 ? -14.908 -2.760 17.444 1.00 92.56 378 SER A CA 1
ATOM 2876 C C . SER A 1 378 ? -14.687 -1.356 17.992 1.00 92.56 378 SER A C 1
ATOM 2878 O O . SER A 1 378 ? -13.681 -1.097 18.653 1.00 92.56 378 SER A O 1
ATOM 2880 N N . ARG A 1 379 ? -15.665 -0.474 17.781 1.00 90.81 379 ARG A N 1
ATOM 2881 C CA . ARG A 1 379 ? -15.639 0.893 18.308 1.00 90.81 379 ARG A CA 1
ATOM 2882 C C . ARG A 1 379 ? -15.311 0.902 19.807 1.00 90.81 379 ARG A C 1
ATOM 2884 O O . ARG A 1 379 ? -15.791 0.044 20.536 1.00 90.81 379 ARG A O 1
ATOM 2891 N N . ASP A 1 380 ? -14.511 1.870 20.237 1.00 89.62 380 ASP A N 1
ATOM 2892 C CA . ASP A 1 380 ? -14.038 2.080 21.614 1.00 89.62 380 ASP A CA 1
ATOM 2893 C C . ASP A 1 380 ? -13.110 0.984 22.185 1.00 89.62 380 ASP A C 1
ATOM 2895 O O . ASP A 1 380 ? -12.595 1.176 23.284 1.00 89.62 380 ASP A O 1
ATOM 2899 N N . TYR A 1 381 ? -12.800 -0.097 21.448 1.00 91.94 381 TYR A N 1
ATOM 2900 C CA . TYR A 1 381 ? -11.825 -1.115 21.876 1.00 91.94 381 TYR A CA 1
ATOM 2901 C C . TYR A 1 381 ? -10.504 -0.469 22.352 1.00 91.94 381 TYR A C 1
ATOM 2903 O O . TYR A 1 381 ? -9.963 0.388 21.650 1.00 91.94 381 TYR A O 1
ATOM 2911 N N . PRO A 1 382 ? -9.924 -0.881 23.497 1.00 92.56 382 PRO A N 1
ATOM 2912 C CA . PRO A 1 382 ? -10.284 -2.040 24.325 1.00 92.56 382 PRO A CA 1
ATOM 2913 C C . PRO A 1 382 ? -11.348 -1.751 25.400 1.00 92.56 382 PRO A C 1
ATOM 2915 O O . PRO A 1 382 ? -11.550 -2.561 26.303 1.00 92.56 382 PRO A O 1
ATOM 2918 N N . LEU A 1 383 ? -12.000 -0.587 25.360 1.00 91.62 383 LEU A N 1
ATOM 2919 C CA . LEU A 1 383 ? -13.098 -0.249 26.260 1.00 91.62 383 LEU A CA 1
ATOM 2920 C C . LEU A 1 383 ? -14.435 -0.796 25.725 1.00 91.62 383 LEU A C 1
ATOM 2922 O O . LEU A 1 383 ? -14.643 -0.880 24.514 1.00 91.62 383 LEU A O 1
ATOM 2926 N N . PRO A 1 384 ? -15.379 -1.139 26.618 1.00 87.38 384 PRO A N 1
ATOM 2927 C CA . PRO A 1 384 ? -16.669 -1.683 26.216 1.00 87.38 384 PRO A CA 1
ATOM 2928 C C . PRO A 1 384 ? -17.537 -0.648 25.491 1.00 87.38 384 PRO A C 1
ATOM 2930 O O . PRO A 1 384 ? -17.887 0.398 26.045 1.00 87.38 384 PRO A O 1
ATOM 2933 N N . TYR A 1 385 ? -17.988 -0.989 24.282 1.00 87.94 385 TYR A N 1
ATOM 2934 C CA . TYR A 1 385 ? -18.958 -0.188 23.534 1.00 87.94 385 TYR A CA 1
ATOM 2935 C C . TYR A 1 385 ? -20.395 -0.477 23.980 1.00 87.94 385 TYR A C 1
ATOM 2937 O O . TYR A 1 385 ? -20.977 -1.492 23.593 1.00 87.94 385 TYR A O 1
ATOM 2945 N N . ARG A 1 386 ? -20.980 0.428 24.774 1.00 87.38 386 ARG A N 1
ATOM 2946 C CA . ARG A 1 386 ? -22.313 0.285 25.402 1.00 87.38 386 ARG A CA 1
ATOM 2947 C C . ARG A 1 386 ? -23.421 1.065 24.694 1.00 87.38 386 ARG A C 1
ATOM 2949 O O . ARG A 1 386 ? -24.221 1.749 25.333 1.00 87.38 386 ARG A O 1
ATOM 2956 N N . LYS A 1 387 ? -23.476 0.998 23.367 1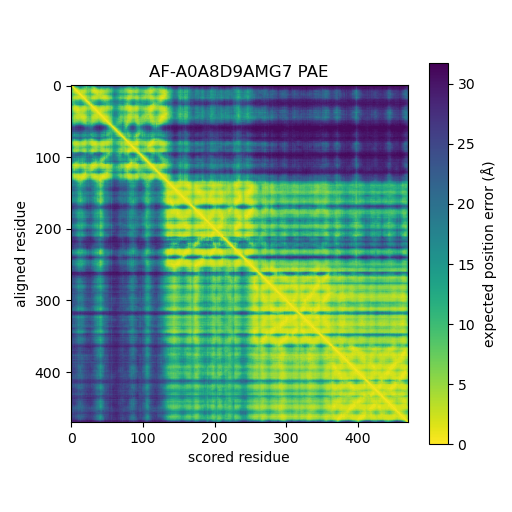.00 88.62 387 LYS A N 1
ATOM 2957 C CA . LYS A 1 387 ? -24.555 1.615 22.578 1.00 88.62 387 LYS A CA 1
ATOM 2958 C C . LYS A 1 387 ? -25.145 0.590 21.615 1.00 88.62 387 LYS A C 1
ATOM 2960 O O . LYS A 1 387 ? -24.380 -0.180 21.040 1.00 88.62 387 LYS A O 1
ATOM 2965 N N . PRO A 1 388 ? -26.475 0.572 21.417 1.00 88.50 388 PRO A N 1
ATOM 2966 C CA . PRO A 1 388 ? -27.091 -0.319 20.449 1.00 88.50 388 PRO A CA 1
ATOM 2967 C C . PRO A 1 388 ? -26.605 0.035 19.047 1.00 88.50 388 PRO A C 1
ATOM 2969 O O . PRO A 1 388 ? -26.785 1.164 18.587 1.00 88.50 388 PRO A O 1
ATOM 2972 N N . ARG A 1 389 ? -25.954 -0.919 18.384 1.00 89.25 389 ARG A N 1
ATOM 2973 C CA . ARG A 1 389 ? -25.403 -0.717 17.044 1.00 89.25 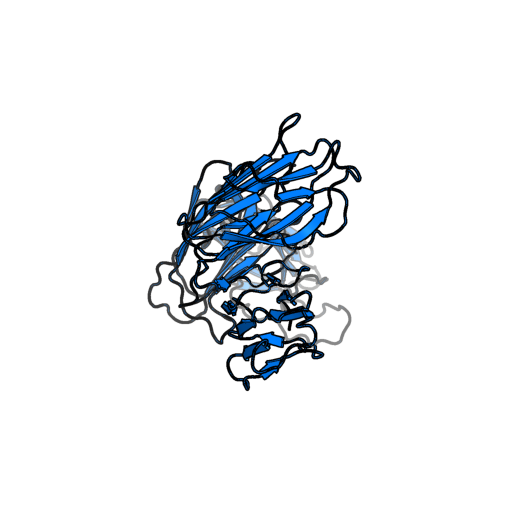389 ARG A CA 1
ATOM 2974 C C . ARG A 1 389 ? -25.256 -2.049 16.322 1.00 89.25 389 ARG A C 1
ATOM 2976 O O . ARG A 1 389 ? -24.940 -3.056 16.950 1.00 89.25 389 ARG A O 1
ATOM 2983 N N . SER A 1 390 ? -25.473 -2.041 15.011 1.00 92.06 390 SER A N 1
ATOM 2984 C CA . SER A 1 390 ? -25.197 -3.178 14.135 1.00 92.06 390 SER A CA 1
ATOM 2985 C C . SER A 1 390 ? -24.347 -2.688 12.970 1.00 92.06 390 SER A C 1
ATOM 2987 O O . SER A 1 390 ? -24.797 -1.831 12.217 1.00 92.06 390 SER A O 1
ATOM 2989 N N . CYS A 1 391 ? -23.108 -3.171 12.885 1.00 91.75 391 CYS A N 1
ATOM 2990 C CA . CYS A 1 391 ? -22.123 -2.747 11.893 1.00 91.75 391 CYS A CA 1
ATOM 2991 C C . CYS A 1 391 ? -21.762 -3.906 10.973 1.00 91.75 391 CYS A C 1
ATOM 2993 O O . CYS A 1 391 ? -21.539 -5.022 11.449 1.00 91.75 391 CYS A O 1
ATOM 2995 N N . VAL A 1 392 ? -21.666 -3.623 9.673 1.00 92.94 392 VAL A N 1
ATOM 2996 C CA . VAL A 1 392 ? -21.346 -4.621 8.646 1.00 92.94 392 VAL A CA 1
ATOM 2997 C C . VAL A 1 392 ? -19.989 -4.311 8.024 1.00 92.94 392 VAL A C 1
ATOM 2999 O O . VAL A 1 392 ? -19.821 -3.304 7.341 1.00 92.94 392 VAL A O 1
ATOM 3002 N N . TYR A 1 393 ? -19.017 -5.188 8.240 1.00 92.12 393 TYR A N 1
ATOM 3003 C CA . TYR A 1 393 ? -17.684 -5.091 7.654 1.00 92.12 393 TYR A CA 1
ATOM 3004 C C . TYR A 1 393 ? -17.560 -6.149 6.563 1.00 92.12 393 TYR A C 1
ATOM 3006 O O . TYR A 1 393 ? -17.761 -7.331 6.828 1.00 92.12 393 TYR A O 1
ATOM 3014 N N . THR A 1 394 ? -17.242 -5.740 5.341 1.00 91.25 394 THR A N 1
ATOM 3015 C CA . THR A 1 394 ? -17.033 -6.657 4.214 1.00 91.25 394 THR A CA 1
ATOM 3016 C C . THR A 1 394 ? -15.560 -6.648 3.853 1.00 91.25 394 THR A C 1
ATOM 3018 O O . THR A 1 394 ? -15.018 -5.579 3.598 1.00 91.25 394 THR A O 1
ATOM 3021 N N . ILE A 1 395 ? -14.910 -7.808 3.826 1.00 90.38 395 ILE A N 1
ATOM 3022 C CA . ILE A 1 395 ? -13.527 -7.951 3.361 1.00 90.38 395 ILE A CA 1
ATOM 3023 C C . ILE A 1 395 ? -13.554 -8.768 2.073 1.00 90.38 395 ILE A C 1
ATOM 3025 O O . ILE A 1 395 ? -13.937 -9.938 2.090 1.00 90.38 395 ILE A O 1
ATOM 3029 N N . THR A 1 396 ? -13.145 -8.145 0.973 1.00 87.62 396 THR A N 1
ATOM 3030 C CA . THR A 1 396 ? -13.066 -8.737 -0.367 1.00 87.62 396 THR A CA 1
ATOM 3031 C C . THR A 1 396 ? -11.626 -8.610 -0.857 1.00 87.62 396 THR A C 1
ATOM 3033 O O . THR A 1 396 ? -11.293 -7.642 -1.545 1.00 87.62 396 THR A O 1
ATOM 3036 N N . PRO A 1 397 ? -10.734 -9.523 -0.450 1.00 81.69 397 PRO A N 1
ATOM 3037 C CA . PRO A 1 397 ? -9.319 -9.384 -0.746 1.00 81.69 397 PRO A CA 1
ATOM 3038 C C . PRO A 1 397 ? -9.000 -9.715 -2.215 1.00 81.69 397 PRO A C 1
ATOM 3040 O O . PRO A 1 397 ? -9.706 -10.501 -2.846 1.00 81.69 397 PRO A O 1
ATOM 3043 N N . PRO A 1 398 ? -7.893 -9.181 -2.763 1.00 72.88 398 PRO A N 1
ATOM 3044 C CA . PRO A 1 398 ? -7.474 -9.438 -4.141 1.00 72.88 398 PRO A CA 1
ATOM 3045 C C . PRO A 1 398 ? -6.830 -10.824 -4.301 1.00 72.88 398 PRO A C 1
ATOM 3047 O O . PRO A 1 398 ? -6.614 -11.298 -5.413 1.00 72.88 398 PRO A O 1
ATOM 3050 N N . GLN A 1 399 ? -6.484 -11.467 -3.188 1.00 75.31 399 GLN A N 1
ATOM 3051 C CA . GLN A 1 399 ? -5.893 -12.796 -3.102 1.00 75.31 399 GLN A CA 1
ATOM 3052 C C . GLN A 1 399 ? -6.347 -13.460 -1.797 1.00 75.31 399 GLN A C 1
ATOM 3054 O O . GLN A 1 399 ? -6.804 -12.749 -0.904 1.00 75.31 399 GLN A O 1
ATOM 3059 N N . PRO A 1 400 ? -6.230 -14.790 -1.646 1.00 84.88 400 PRO A N 1
ATOM 3060 C CA . PRO A 1 400 ? -6.630 -15.446 -0.409 1.00 84.88 400 PRO A CA 1
ATOM 3061 C C . PRO A 1 400 ? -5.887 -14.893 0.814 1.00 84.88 400 PRO A C 1
ATOM 3063 O O . PRO A 1 400 ? -4.665 -14.721 0.787 1.00 84.88 400 PRO A O 1
ATOM 3066 N N . ILE A 1 401 ? -6.636 -14.629 1.881 1.00 89.56 401 ILE A N 1
ATOM 3067 C CA . ILE A 1 401 ? -6.122 -14.118 3.156 1.00 89.56 401 ILE A CA 1
ATOM 3068 C C . ILE A 1 401 ? -6.540 -15.040 4.292 1.00 89.56 401 ILE A C 1
ATOM 3070 O O . ILE A 1 401 ? -7.540 -15.755 4.202 1.00 89.56 401 ILE A O 1
ATOM 3074 N N . LYS A 1 402 ? -5.830 -14.902 5.404 1.00 93.19 402 LYS A N 1
ATOM 3075 C CA . LYS A 1 402 ? -6.224 -15.449 6.693 1.00 93.19 402 LYS A CA 1
ATOM 3076 C C . LYS A 1 402 ? -6.658 -14.322 7.619 1.00 93.19 402 LYS A C 1
ATOM 3078 O O . LYS A 1 402 ? -5.936 -13.335 7.762 1.00 93.19 402 LYS A O 1
ATOM 3083 N N . VAL A 1 403 ? -7.833 -14.461 8.228 1.00 94.69 403 VAL A N 1
ATOM 3084 C CA . VAL A 1 403 ? -8.376 -13.541 9.235 1.00 94.69 403 VAL A CA 1
ATOM 3085 C C . VAL A 1 403 ? -8.211 -14.168 10.615 1.00 94.69 403 VAL A C 1
ATOM 3087 O O . VAL A 1 403 ? -8.658 -15.290 10.845 1.00 94.69 403 VAL A O 1
ATOM 3090 N N . THR A 1 404 ? -7.619 -13.422 11.543 1.00 94.00 404 THR A N 1
ATOM 3091 C CA . THR A 1 404 ? -7.337 -13.868 12.909 1.00 94.00 404 THR A CA 1
ATOM 3092 C C . THR A 1 404 ? -7.877 -12.862 13.916 1.00 94.00 404 THR A C 1
ATOM 3094 O O . THR A 1 404 ? -7.605 -11.665 13.835 1.00 94.00 404 THR A O 1
ATOM 3097 N N . PHE A 1 405 ? -8.613 -13.351 14.913 1.00 94.31 405 PHE A N 1
ATOM 3098 C CA . PHE A 1 405 ? -9.036 -12.543 16.056 1.00 94.31 405 PHE A CA 1
ATOM 3099 C C . PHE A 1 405 ? -7.927 -12.510 17.108 1.00 94.31 405 PHE A C 1
ATOM 3101 O O . PHE A 1 405 ? -7.685 -13.494 17.814 1.00 94.31 405 PHE A O 1
ATOM 3108 N N . VAL A 1 406 ? -7.262 -11.358 17.217 1.00 92.69 406 VAL A N 1
ATOM 3109 C CA . VAL A 1 406 ? -6.264 -11.082 18.260 1.00 92.69 406 VAL A CA 1
ATOM 3110 C C . VAL A 1 406 ? -6.952 -11.081 19.620 1.00 92.69 406 VAL A C 1
ATOM 3112 O O . VAL A 1 406 ? -6.547 -11.812 20.525 1.00 92.69 406 VAL A O 1
ATOM 3115 N N . THR A 1 407 ? -8.051 -10.334 19.713 1.00 93.19 407 THR A N 1
ATOM 3116 C CA . THR A 1 407 ? -8.907 -10.263 20.896 1.00 93.19 407 THR A CA 1
ATOM 3117 C C . THR A 1 407 ? -10.356 -10.417 20.467 1.00 93.19 407 THR A C 1
ATOM 3119 O O . THR A 1 407 ? -10.778 -9.845 19.461 1.00 93.19 407 THR A O 1
ATOM 3122 N N . PHE A 1 408 ? -11.126 -11.167 21.246 1.00 94.38 408 PHE A N 1
ATOM 3123 C CA . PHE A 1 408 ? -12.571 -11.238 21.115 1.00 94.38 408 PHE A CA 1
ATOM 3124 C C . PHE A 1 408 ? -13.171 -11.451 22.502 1.00 94.38 408 PHE A C 1
ATOM 3126 O O . PHE A 1 408 ? -12.963 -12.491 23.119 1.00 94.38 408 PHE A O 1
ATOM 3133 N N . ASP A 1 409 ? -13.872 -10.440 22.995 1.00 93.81 409 ASP A N 1
ATOM 3134 C CA . ASP A 1 409 ? -14.507 -10.432 24.302 1.00 93.81 409 ASP A CA 1
ATOM 3135 C C . ASP A 1 409 ? -15.804 -9.618 24.234 1.00 93.81 409 ASP A C 1
ATOM 3137 O O . ASP A 1 409 ? -15.798 -8.394 24.100 1.00 93.81 409 ASP A O 1
ATOM 3141 N N . LEU A 1 410 ? -16.936 -10.314 24.328 1.00 91.62 410 LEU A N 1
ATOM 3142 C CA . LEU A 1 410 ? -18.272 -9.711 24.392 1.00 91.62 410 LEU A CA 1
ATOM 3143 C C . LEU A 1 410 ? -18.842 -9.715 25.825 1.00 91.62 410 LEU A C 1
ATOM 3145 O O . LEU A 1 410 ? -20.049 -9.537 26.022 1.00 91.62 410 LEU A O 1
ATOM 3149 N N . GLY A 1 411 ? -17.983 -9.926 26.829 1.00 87.69 411 GLY A N 1
ATOM 3150 C CA . GLY A 1 411 ? -18.334 -9.975 28.241 1.00 87.69 411 GLY A CA 1
ATOM 3151 C C . GLY A 1 411 ? -19.213 -11.180 28.548 1.00 87.69 411 GLY A C 1
ATOM 3152 O O . GLY A 1 411 ? -19.003 -12.263 28.014 1.00 87.69 411 GLY A O 1
ATOM 3153 N N . ASN A 1 412 ? -20.241 -10.975 29.372 1.00 83.69 412 ASN A N 1
ATOM 3154 C CA . ASN A 1 412 ? -21.211 -12.011 29.757 1.00 83.69 412 ASN A CA 1
ATOM 3155 C C . ASN A 1 412 ? -22.559 -11.868 29.036 1.00 83.69 412 ASN A C 1
ATOM 3157 O O . ASN A 1 412 ? -23.600 -12.340 29.503 1.00 83.69 412 ASN A O 1
ATOM 3161 N N . ALA A 1 413 ? -22.580 -11.133 27.928 1.00 76.94 413 ALA A N 1
ATOM 3162 C CA . ALA A 1 413 ? -23.828 -10.684 27.353 1.00 76.94 413 ALA A CA 1
ATOM 3163 C C . ALA A 1 413 ? -24.543 -11.783 26.543 1.00 76.94 413 ALA A C 1
ATOM 3165 O O . ALA A 1 413 ? -23.923 -12.646 25.922 1.00 76.94 413 ALA A O 1
ATOM 3166 N N . LYS A 1 414 ? -25.883 -11.745 26.518 1.00 83.00 414 LYS A N 1
ATOM 3167 C CA . LYS A 1 414 ? -26.688 -12.756 25.814 1.00 83.00 414 LYS A CA 1
ATOM 3168 C C . LYS A 1 414 ? -26.423 -12.714 24.305 1.00 83.00 414 LYS A C 1
ATOM 3170 O O . LYS A 1 414 ? -26.466 -11.652 23.689 1.00 83.00 414 LYS A O 1
ATOM 3175 N N . CYS A 1 415 ? -26.308 -13.892 23.694 1.00 87.75 415 CYS A N 1
ATOM 3176 C CA . CYS A 1 415 ? -26.093 -14.071 22.251 1.00 87.75 415 CYS A CA 1
ATOM 3177 C C . CYS A 1 415 ? -27.220 -13.484 21.367 1.00 87.75 415 CYS A C 1
ATOM 3179 O O . CYS A 1 415 ? -27.064 -13.283 20.162 1.00 87.75 415 CYS A O 1
ATOM 3181 N N . ALA A 1 416 ? -28.385 -13.195 21.957 1.00 87.00 416 ALA A N 1
ATOM 3182 C CA . ALA A 1 416 ? -29.478 -12.485 21.295 1.00 87.00 416 ALA A CA 1
ATOM 3183 C C . ALA A 1 416 ? -29.214 -10.976 21.143 1.00 87.00 416 ALA A C 1
ATOM 3185 O O . ALA A 1 416 ? -29.720 -10.375 20.202 1.00 87.00 416 ALA A O 1
ATOM 3186 N N . SER A 1 417 ? -28.442 -10.368 22.051 1.00 87.31 417 SER A N 1
ATOM 3187 C CA . SER A 1 417 ? -28.232 -8.916 22.106 1.00 87.31 417 SER A CA 1
ATOM 3188 C C . SER A 1 417 ? -26.844 -8.484 21.647 1.00 87.31 417 SER A C 1
ATOM 3190 O O . SER A 1 417 ? -26.709 -7.394 21.100 1.00 87.31 417 SER A O 1
ATOM 3192 N N . ASN A 1 418 ? -25.819 -9.312 21.871 1.00 91.44 418 ASN A N 1
ATOM 3193 C CA . ASN A 1 418 ? -24.452 -9.027 21.443 1.00 91.44 418 ASN A CA 1
ATOM 3194 C C . ASN A 1 418 ? -23.872 -10.264 20.769 1.00 91.44 418 ASN A C 1
ATOM 3196 O O . ASN A 1 418 ? -23.885 -11.347 21.354 1.00 91.44 418 ASN A O 1
ATOM 3200 N N . TYR A 1 419 ? -23.406 -10.109 19.536 1.00 94.00 419 TYR A N 1
ATOM 3201 C CA . TYR A 1 419 ? -22.823 -11.199 18.769 1.00 94.00 419 TYR A CA 1
ATOM 3202 C C . TYR A 1 419 ? -22.016 -10.679 17.587 1.00 94.00 419 TYR A C 1
ATOM 3204 O O . TYR A 1 419 ? -22.258 -9.586 17.068 1.00 94.00 419 TYR A O 1
ATOM 3212 N N . LEU A 1 420 ? -21.113 -11.523 17.107 1.00 95.19 420 LEU A N 1
ATOM 3213 C CA . LEU A 1 420 ? -20.478 -11.387 15.810 1.00 95.19 420 LEU A CA 1
ATOM 3214 C C . LEU A 1 420 ? -20.979 -12.506 14.902 1.00 95.19 420 LEU A C 1
ATOM 3216 O O . LEU A 1 420 ? -20.747 -13.681 15.167 1.00 95.19 420 LEU A O 1
ATOM 3220 N N . ARG A 1 421 ? -21.665 -12.152 13.822 1.00 95.81 421 ARG A N 1
ATOM 3221 C CA . ARG A 1 421 ? -22.015 -13.094 12.760 1.00 95.81 421 ARG A CA 1
ATOM 3222 C C . ARG A 1 421 ? -20.948 -13.022 11.671 1.00 95.81 421 ARG A C 1
ATOM 3224 O O . ARG A 1 421 ? -20.585 -11.927 11.252 1.00 95.81 421 ARG A O 1
ATOM 3231 N N . VAL A 1 422 ? -20.472 -14.179 11.236 1.00 96.69 422 VAL A N 1
ATOM 3232 C CA . VAL A 1 422 ? -19.439 -14.345 10.216 1.00 96.69 422 VAL A CA 1
ATOM 3233 C C . VAL A 1 422 ? -20.034 -15.135 9.058 1.00 96.69 422 VAL A C 1
ATOM 3235 O O . VAL A 1 422 ? -20.449 -16.282 9.229 1.00 96.69 422 VAL A O 1
ATOM 3238 N N . ASP A 1 423 ? -20.072 -14.517 7.883 1.00 96.44 423 ASP A N 1
ATOM 3239 C CA . ASP A 1 423 ? -20.539 -15.113 6.636 1.00 96.44 423 ASP A CA 1
ATOM 3240 C C . ASP A 1 423 ? -19.367 -15.170 5.644 1.00 96.44 423 ASP A C 1
ATOM 3242 O O . ASP A 1 423 ? -19.011 -14.165 5.026 1.00 96.44 423 ASP A O 1
ATOM 3246 N N . VAL A 1 424 ? -18.736 -16.339 5.509 1.00 95.12 424 VAL A N 1
ATOM 3247 C CA . VAL A 1 424 ? -17.662 -16.574 4.527 1.00 95.12 424 VAL A CA 1
ATOM 3248 C C . VAL A 1 424 ? -18.281 -17.093 3.233 1.00 95.12 424 VAL A C 1
ATOM 3250 O O . VAL A 1 424 ? -19.100 -18.012 3.257 1.00 95.12 424 VAL A O 1
ATOM 3253 N N . ALA A 1 425 ? -17.893 -16.523 2.091 1.00 91.62 425 ALA A N 1
ATOM 3254 C CA . ALA A 1 425 ? -18.410 -16.942 0.792 1.00 91.62 425 ALA A CA 1
ATOM 3255 C C . ALA A 1 425 ? -18.180 -18.448 0.554 1.00 91.62 425 ALA A C 1
ATOM 3257 O O . ALA A 1 425 ? -17.048 -18.927 0.579 1.00 91.62 425 ALA A O 1
ATOM 3258 N N . GLY A 1 426 ? -19.266 -19.191 0.311 1.00 88.56 426 GLY A N 1
ATOM 3259 C CA . GLY A 1 426 ? -19.225 -20.638 0.075 1.00 88.56 426 GLY A CA 1
ATOM 3260 C C . GLY A 1 426 ? -19.150 -21.511 1.335 1.00 88.56 426 GLY A C 1
ATOM 3261 O O . GLY A 1 426 ? -19.021 -22.725 1.204 1.00 88.56 426 GLY A O 1
ATOM 3262 N N . GLN A 1 427 ? -19.247 -20.933 2.537 1.00 91.94 427 GLN A N 1
ATOM 3263 C CA . GLN A 1 427 ? -19.301 -21.671 3.803 1.00 91.94 427 GLN A CA 1
ATOM 3264 C C . GLN A 1 427 ? -20.589 -21.360 4.581 1.00 91.94 427 GLN A C 1
ATOM 3266 O O . GLN A 1 427 ? -21.332 -20.434 4.253 1.00 91.94 427 GLN A O 1
ATOM 3271 N N . ASN A 1 428 ? -20.855 -22.142 5.630 1.00 90.75 428 ASN A N 1
ATOM 3272 C CA . ASN A 1 428 ? -21.980 -21.897 6.529 1.00 90.75 428 ASN A CA 1
ATOM 3273 C C . ASN A 1 428 ? -21.735 -20.656 7.395 1.00 90.75 428 ASN A C 1
ATOM 3275 O O . ASN A 1 428 ? -20.632 -20.434 7.891 1.00 90.75 428 ASN A O 1
ATOM 3279 N N . THR A 1 429 ? -22.797 -19.893 7.639 1.00 94.00 429 THR A N 1
ATOM 3280 C CA . THR A 1 429 ? -22.791 -18.785 8.595 1.00 94.00 429 THR A CA 1
ATOM 3281 C C . THR A 1 429 ? -22.517 -19.285 10.010 1.00 94.00 429 THR A C 1
ATOM 3283 O O . THR A 1 429 ? -23.202 -20.187 10.496 1.00 94.00 429 THR A O 1
ATOM 3286 N N . VAL A 1 430 ? -21.588 -18.632 10.709 1.00 94.75 430 VAL A N 1
ATOM 3287 C CA . VAL A 1 430 ? -21.300 -18.893 12.127 1.00 94.75 430 VAL A CA 1
ATOM 3288 C C . VAL A 1 430 ? -21.597 -17.645 12.949 1.00 94.75 430 VAL A C 1
ATOM 3290 O O . VAL A 1 430 ? -21.380 -16.517 12.504 1.00 94.75 430 VAL A O 1
ATOM 3293 N N . LYS A 1 431 ? -22.122 -17.834 14.158 1.00 94.38 431 LYS A N 1
ATOM 3294 C CA . LYS A 1 431 ? -22.427 -16.755 15.095 1.00 94.38 431 LYS A CA 1
ATOM 3295 C C . LYS A 1 431 ? -21.627 -16.967 16.374 1.00 94.38 431 LYS A C 1
ATOM 3297 O O . LYS A 1 431 ? -21.768 -18.018 16.984 1.00 94.38 431 LYS A O 1
ATOM 3302 N N . TYR A 1 432 ? -20.843 -15.961 16.752 1.00 94.62 432 TYR A N 1
ATOM 3303 C CA . TYR A 1 432 ? -19.993 -15.953 17.936 1.00 94.62 432 TYR A CA 1
ATOM 3304 C C . TYR A 1 432 ? -20.522 -15.007 19.009 1.00 94.62 432 TYR A C 1
ATOM 3306 O O . TYR A 1 432 ? -20.970 -13.894 18.706 1.00 94.62 432 TYR A O 1
ATOM 3314 N N . CYS A 1 433 ? -20.444 -15.441 20.260 1.00 92.06 433 CYS A N 1
ATOM 3315 C CA . CYS A 1 433 ? -21.046 -14.791 21.417 1.00 92.06 433 CYS A CA 1
ATOM 3316 C C . CYS A 1 433 ? -20.096 -14.774 22.632 1.00 92.06 433 CYS A C 1
ATOM 3318 O O . CYS A 1 433 ? -18.916 -15.101 22.529 1.00 92.06 433 CYS A O 1
ATOM 3320 N N . ALA A 1 434 ? -20.591 -14.302 23.780 1.00 89.44 434 ALA A N 1
ATOM 3321 C CA . ALA A 1 434 ? -19.839 -14.229 25.034 1.00 89.44 434 ALA A CA 1
ATOM 3322 C C . ALA A 1 434 ? -19.138 -15.555 25.394 1.00 89.44 434 ALA A C 1
ATOM 3324 O O . ALA A 1 434 ? -19.762 -16.614 25.355 1.00 89.44 434 ALA A O 1
ATOM 3325 N N . GLY A 1 435 ? -17.858 -15.481 25.772 1.00 85.44 435 GLY A N 1
ATOM 3326 C CA . GLY A 1 435 ? -17.038 -16.637 26.161 1.00 85.44 435 GLY A CA 1
ATOM 3327 C C . GLY A 1 435 ? -16.477 -17.471 25.002 1.00 85.44 435 GLY A C 1
ATOM 3328 O O . GLY A 1 435 ? -15.676 -18.373 25.240 1.00 85.44 435 GLY A O 1
ATOM 3329 N N . GLU A 1 436 ? -16.853 -17.175 23.759 1.00 89.19 436 GLU A N 1
ATOM 3330 C CA . GLU A 1 436 ? -16.319 -17.850 22.577 1.00 89.19 436 GLU A CA 1
ATOM 3331 C C . GLU A 1 436 ? -15.136 -17.073 21.998 1.00 89.19 436 GLU A C 1
ATOM 3333 O O . GLU A 1 436 ? -15.052 -15.858 22.137 1.00 89.19 436 GLU A O 1
ATOM 3338 N N . LYS A 1 437 ? -14.228 -17.765 21.306 1.00 87.94 437 LYS A N 1
ATOM 3339 C CA . LYS A 1 437 ? -13.184 -17.139 20.493 1.00 87.94 437 LYS A CA 1
ATOM 3340 C C . LYS A 1 437 ? -13.318 -17.655 19.061 1.00 87.94 437 LYS A C 1
ATOM 3342 O O . LYS A 1 437 ? -13.232 -18.871 18.876 1.00 87.94 437 LYS A O 1
ATOM 3347 N N . PRO A 1 438 ? -13.513 -16.781 18.059 1.00 93.50 438 PRO A N 1
ATOM 3348 C CA . PRO A 1 438 ? -13.523 -17.213 16.672 1.00 93.50 438 PRO A CA 1
ATOM 3349 C C . PRO A 1 438 ? -12.214 -17.911 16.305 1.00 93.50 438 PRO A C 1
ATOM 3351 O O . PRO A 1 438 ? -11.128 -17.448 16.668 1.00 93.50 438 PRO A O 1
ATOM 3354 N N . ALA A 1 439 ? -12.330 -19.027 15.589 1.00 91.19 439 ALA A N 1
ATOM 3355 C CA . ALA A 1 439 ? -11.182 -19.665 14.964 1.00 91.19 439 ALA A CA 1
ATOM 3356 C C . ALA A 1 439 ? -10.619 -18.768 13.855 1.00 91.19 439 ALA A C 1
ATOM 3358 O O . ALA A 1 439 ? -11.297 -17.855 13.377 1.00 91.19 439 ALA A O 1
ATOM 3359 N N . ASP A 1 440 ? -9.389 -19.052 13.438 1.00 92.56 440 ASP A N 1
ATOM 3360 C CA . ASP A 1 440 ? -8.841 -18.433 12.237 1.00 92.56 440 ASP A CA 1
ATOM 3361 C C . ASP A 1 440 ? -9.706 -18.783 11.017 1.00 92.56 440 ASP A C 1
ATOM 3363 O O . ASP A 1 440 ? -10.165 -19.919 10.873 1.00 92.56 440 ASP A O 1
ATOM 3367 N N . ILE A 1 441 ? -9.927 -17.799 10.146 1.00 93.38 441 ILE A N 1
ATOM 3368 C CA . ILE A 1 441 ? -10.809 -17.920 8.985 1.00 93.38 441 ILE A CA 1
ATOM 3369 C C . ILE A 1 441 ? -9.985 -17.759 7.714 1.00 93.38 441 ILE A C 1
ATOM 3371 O O . ILE A 1 441 ? -9.402 -16.699 7.477 1.00 93.38 441 ILE A O 1
ATOM 3375 N N . ASP A 1 442 ? -10.015 -18.779 6.865 1.00 92.00 442 ASP A N 1
ATOM 3376 C CA . ASP A 1 442 ? -9.441 -18.713 5.527 1.00 92.00 442 ASP A CA 1
ATOM 3377 C C . ASP A 1 442 ? -10.466 -18.126 4.554 1.00 92.00 442 ASP A C 1
ATOM 3379 O O . ASP A 1 442 ? -11.567 -18.656 4.372 1.00 92.00 442 ASP A O 1
ATOM 3383 N N . VAL A 1 443 ? -10.110 -17.010 3.920 1.00 90.69 443 VAL A N 1
ATOM 3384 C CA . VAL A 1 443 ? -10.996 -16.258 3.030 1.00 90.69 443 VAL A CA 1
ATOM 3385 C C . VAL A 1 443 ? -10.409 -16.263 1.627 1.00 90.69 443 VAL A C 1
ATOM 3387 O O . VAL A 1 443 ? -9.389 -15.631 1.363 1.00 90.69 443 VAL A O 1
ATOM 3390 N N . THR A 1 444 ? -11.073 -16.959 0.704 1.00 86.12 444 THR A N 1
ATOM 3391 C CA . THR A 1 444 ? -10.648 -17.054 -0.704 1.00 86.12 444 THR A CA 1
ATOM 3392 C C . THR A 1 444 ? -11.334 -16.053 -1.630 1.00 86.12 444 THR A C 1
ATOM 3394 O O . THR A 1 444 ? -10.780 -15.746 -2.681 1.00 86.12 444 THR A O 1
ATOM 3397 N N . ALA A 1 445 ? -12.525 -15.565 -1.264 1.00 86.69 445 ALA A N 1
ATOM 3398 C CA . ALA A 1 445 ? -13.332 -14.660 -2.087 1.00 86.69 445 ALA A CA 1
ATOM 3399 C C . ALA A 1 445 ? -13.815 -13.436 -1.298 1.00 86.69 445 ALA A C 1
ATOM 3401 O O . ALA A 1 445 ? -13.429 -12.314 -1.606 1.00 86.69 445 ALA A O 1
ATOM 3402 N N . SER A 1 446 ? -14.637 -13.638 -0.266 1.00 91.94 446 SER A N 1
ATOM 3403 C CA . SER A 1 446 ? -15.072 -12.556 0.622 1.00 91.94 446 SER A CA 1
ATOM 3404 C C . SER A 1 446 ? -15.558 -13.082 1.969 1.00 91.94 446 SER A C 1
ATOM 3406 O O . SER A 1 446 ? -16.071 -14.201 2.055 1.00 91.94 446 SER A O 1
ATOM 3408 N N . VAL A 1 447 ? -15.471 -12.248 3.004 1.00 95.00 447 VAL A N 1
ATOM 3409 C CA . VAL A 1 447 ? -16.110 -12.473 4.307 1.00 95.00 447 VAL A CA 1
ATOM 3410 C C . VAL A 1 447 ? -16.905 -11.241 4.725 1.00 95.00 447 VAL A C 1
ATOM 3412 O O . VAL A 1 447 ? -16.442 -10.110 4.575 1.00 95.00 447 VAL A O 1
ATOM 3415 N N . ILE A 1 448 ? -18.107 -11.461 5.254 1.00 96.00 448 ILE A N 1
ATOM 3416 C CA . ILE A 1 448 ? -18.953 -10.422 5.839 1.00 96.00 448 ILE A CA 1
ATOM 3417 C C . ILE A 1 448 ? -19.027 -10.659 7.346 1.00 96.00 448 ILE A C 1
ATOM 3419 O O . ILE A 1 448 ? -19.392 -11.737 7.811 1.00 96.00 448 ILE A O 1
ATOM 3423 N N . LEU A 1 449 ? -18.675 -9.635 8.113 1.00 95.75 449 LEU A N 1
ATOM 3424 C CA . LEU A 1 449 ? -18.723 -9.615 9.567 1.00 95.75 449 LEU A CA 1
ATOM 3425 C C . LEU A 1 449 ? -19.838 -8.667 9.999 1.00 95.75 449 LEU A C 1
ATOM 3427 O O . LEU A 1 449 ? -19.751 -7.459 9.784 1.00 95.75 449 LEU A O 1
ATOM 3431 N N . THR A 1 450 ? -20.880 -9.199 10.627 1.00 95.56 450 THR A N 1
ATOM 3432 C CA . THR A 1 450 ? -21.966 -8.397 11.200 1.00 95.56 450 THR A CA 1
ATOM 3433 C C . THR A 1 450 ? -21.835 -8.386 12.716 1.00 95.56 450 THR A C 1
ATOM 3435 O O . THR A 1 450 ? -22.194 -9.358 13.386 1.00 95.56 450 THR A O 1
ATOM 3438 N N . TYR A 1 451 ? -21.319 -7.287 13.265 1.00 94.19 451 TYR A N 1
ATOM 3439 C CA . TYR A 1 451 ? -21.200 -7.095 14.708 1.00 94.19 451 TYR A CA 1
ATOM 3440 C C . TYR A 1 451 ? -22.420 -6.351 15.236 1.00 94.19 451 TYR A C 1
ATOM 3442 O O . TYR A 1 451 ? -22.660 -5.203 14.870 1.00 94.19 451 TYR A O 1
ATOM 3450 N N . THR A 1 452 ? -23.187 -7.009 16.100 1.00 93.62 452 THR A N 1
ATOM 3451 C CA . THR A 1 452 ? -24.331 -6.407 16.788 1.00 93.62 452 THR A CA 1
ATOM 3452 C C . THR A 1 452 ? -24.022 -6.302 18.269 1.00 93.62 452 THR A C 1
ATOM 3454 O O . THR A 1 452 ? -23.540 -7.258 18.874 1.00 93.62 452 THR A O 1
ATOM 3457 N N . THR A 1 453 ? -24.292 -5.136 18.844 1.00 92.00 453 THR A N 1
ATOM 3458 C CA . THR A 1 453 ? -24.051 -4.833 20.253 1.00 92.00 453 THR A CA 1
ATOM 3459 C C . THR A 1 453 ? -25.168 -3.967 20.831 1.00 92.00 453 THR A C 1
ATOM 3461 O O . THR A 1 453 ? -25.992 -3.413 20.101 1.00 92.00 453 THR A O 1
ATOM 3464 N N . SER A 1 454 ? -25.220 -3.881 22.155 1.00 90.88 454 SER A N 1
ATOM 3465 C CA . SER A 1 454 ? -26.277 -3.274 22.962 1.00 90.88 454 SER A CA 1
ATOM 3466 C C . SER A 1 454 ? -25.689 -2.510 24.153 1.00 90.88 454 SER A C 1
ATOM 3468 O O . SER A 1 454 ? -24.482 -2.498 24.386 1.00 90.88 454 SER A O 1
ATOM 3470 N N . THR A 1 455 ? -26.546 -1.888 24.961 1.00 89.62 455 THR A N 1
ATOM 3471 C CA . THR A 1 455 ? -26.131 -1.189 26.191 1.00 89.62 455 THR A CA 1
ATOM 3472 C C . THR A 1 455 ? -25.513 -2.107 27.247 1.00 89.62 455 THR A C 1
ATOM 3474 O O . THR A 1 455 ? -24.789 -1.628 28.113 1.00 89.62 455 THR A O 1
ATOM 3477 N N . ASN A 1 456 ? -25.773 -3.416 27.167 1.00 84.75 456 ASN A N 1
ATOM 3478 C CA . ASN A 1 456 ? -25.343 -4.412 28.153 1.00 84.75 456 ASN A CA 1
ATOM 3479 C C . ASN A 1 456 ? -24.016 -5.086 27.774 1.00 84.75 456 ASN A C 1
ATOM 3481 O O . ASN A 1 456 ? -23.701 -6.155 28.292 1.00 84.75 456 ASN A O 1
ATOM 3485 N N . ASN A 1 457 ? -23.274 -4.529 26.816 1.00 84.88 457 ASN A N 1
ATOM 3486 C CA . ASN A 1 457 ? -21.952 -5.036 26.489 1.00 84.88 457 ASN A CA 1
ATOM 3487 C C . ASN A 1 457 ? -20.955 -4.674 27.601 1.00 84.88 457 ASN A C 1
ATOM 3489 O O . ASN A 1 457 ? -20.721 -3.501 27.906 1.00 84.88 457 ASN A O 1
ATOM 3493 N N . GLU A 1 458 ? -20.366 -5.694 28.207 1.00 87.31 458 GLU A N 1
ATOM 3494 C CA . GLU A 1 458 ? -19.355 -5.547 29.258 1.00 87.31 458 GLU A CA 1
ATOM 3495 C C . GLU A 1 458 ? -17.957 -5.939 28.780 1.00 87.31 458 GLU A C 1
ATOM 3497 O O . GLU A 1 458 ? -16.990 -5.676 29.489 1.00 87.31 458 GLU A O 1
ATOM 3502 N N . GLY A 1 459 ? -17.851 -6.539 27.592 1.00 89.69 459 GLY A N 1
ATOM 3503 C CA . GLY A 1 459 ? -16.587 -7.014 27.048 1.00 89.69 459 GLY A CA 1
ATOM 3504 C C . GLY A 1 459 ? -15.770 -5.913 26.396 1.00 89.69 459 GLY A C 1
ATOM 3505 O O . GLY A 1 459 ? -16.309 -4.904 25.934 1.00 89.69 459 GLY A O 1
ATOM 3506 N N . GLN A 1 460 ? -14.464 -6.144 26.310 1.00 92.62 460 GLN A N 1
ATOM 3507 C CA . GLN A 1 460 ? -13.505 -5.234 25.673 1.00 92.62 460 GLN A CA 1
ATOM 3508 C C . GLN A 1 460 ? -13.786 -5.000 24.181 1.00 92.62 460 GLN A C 1
ATOM 3510 O O . GLN A 1 460 ? -13.274 -4.049 23.593 1.00 92.62 460 GLN A O 1
ATOM 3515 N N . GLY A 1 461 ? -14.595 -5.863 23.563 1.00 93.06 461 GLY A N 1
ATOM 3516 C CA . GLY A 1 461 ? -14.885 -5.859 22.142 1.00 93.06 461 GLY A CA 1
ATOM 3517 C C . GLY A 1 461 ? -13.969 -6.817 21.390 1.00 93.06 461 GLY A C 1
ATOM 3518 O O . GLY A 1 461 ? -13.600 -7.877 21.890 1.00 93.06 461 GLY A O 1
ATOM 3519 N N . TRP A 1 462 ? -13.617 -6.476 20.159 1.00 93.75 462 TRP A N 1
ATOM 3520 C CA . TRP A 1 462 ? -12.776 -7.329 19.329 1.00 93.75 462 TRP A CA 1
ATOM 3521 C C . TRP A 1 462 ? -11.746 -6.529 18.543 1.00 93.75 462 TRP A C 1
ATOM 3523 O O . TRP A 1 462 ? -11.982 -5.388 18.153 1.00 93.75 462 TRP A O 1
ATOM 3533 N N . LEU A 1 463 ? -10.611 -7.175 18.298 1.00 93.94 463 LEU A N 1
ATOM 3534 C CA . LEU A 1 463 ? -9.549 -6.735 17.406 1.00 93.94 463 LEU A CA 1
ATOM 3535 C C . LEU A 1 463 ? -9.202 -7.921 16.516 1.00 93.94 463 LEU A C 1
ATOM 3537 O O . LEU A 1 463 ? -8.804 -8.977 17.012 1.00 93.94 463 LEU A O 1
ATOM 3541 N N . LEU A 1 464 ? -9.346 -7.743 15.210 1.00 93.75 464 LEU A N 1
ATOM 3542 C CA . LEU A 1 464 ? -8.946 -8.725 14.216 1.00 93.75 464 LEU A CA 1
ATOM 3543 C C . LEU A 1 464 ? -7.869 -8.150 13.311 1.00 93.75 464 LEU A C 1
ATOM 3545 O O . LEU A 1 464 ? -7.841 -6.951 13.028 1.00 93.75 464 LEU A O 1
ATOM 3549 N N . THR A 1 465 ? -7.013 -9.031 12.826 1.00 91.06 465 THR A N 1
ATOM 3550 C CA . THR A 1 465 ? -6.043 -8.759 11.775 1.00 91.06 465 THR A CA 1
ATOM 3551 C C . THR A 1 465 ? -6.311 -9.702 10.617 1.00 91.06 465 THR A C 1
ATOM 3553 O O . THR A 1 465 ? -6.879 -10.782 10.784 1.00 91.06 465 THR A O 1
ATOM 3556 N N . TYR A 1 466 ? -5.921 -9.290 9.422 1.00 90.00 466 TYR A N 1
ATOM 3557 C CA . TYR A 1 466 ? -5.927 -10.165 8.268 1.00 90.00 466 TYR A CA 1
ATOM 3558 C C . TYR A 1 466 ? -4.678 -9.939 7.438 1.00 90.00 466 TYR A C 1
ATOM 3560 O O . TYR A 1 466 ? -4.172 -8.818 7.356 1.00 90.00 466 TYR A O 1
ATOM 3568 N N . THR A 1 467 ? -4.150 -11.013 6.864 1.00 86.06 467 THR A N 1
ATOM 3569 C CA . THR A 1 467 ? -2.918 -10.974 6.075 1.00 86.06 467 THR A CA 1
ATOM 3570 C C . THR A 1 467 ? -2.928 -12.000 4.953 1.00 86.06 467 THR A C 1
ATOM 3572 O O . THR A 1 467 ? -3.583 -13.034 5.068 1.00 86.06 467 THR A O 1
ATOM 3575 N N . ASP A 1 468 ? -2.117 -11.756 3.922 1.00 77.38 468 ASP A N 1
ATOM 3576 C CA . ASP A 1 468 ? -1.773 -12.749 2.900 1.00 77.38 468 ASP A CA 1
ATOM 3577 C C . ASP A 1 468 ? -1.297 -14.051 3.552 1.00 77.38 468 ASP A C 1
ATOM 3579 O O . ASP A 1 468 ? -0.332 -14.038 4.323 1.00 77.38 468 ASP A O 1
ATOM 3583 N N . GLY A 1 469 ? -1.947 -15.163 3.229 1.00 62.03 469 GLY A N 1
ATOM 3584 C CA . GLY A 1 469 ? -1.548 -16.467 3.741 1.00 62.03 469 GLY A CA 1
ATOM 3585 C C . GLY A 1 469 ? -2.651 -17.503 3.608 1.00 62.03 469 GLY A C 1
ATOM 3586 O O . GLY A 1 469 ? -3.590 -17.500 4.392 1.00 62.03 469 GLY A O 1
ATOM 3587 N N . LEU A 1 470 ? -2.480 -18.392 2.632 1.00 44.25 470 LEU A N 1
ATOM 3588 C CA . LEU A 1 470 ? -2.831 -19.807 2.713 1.00 44.25 470 LEU A CA 1
ATOM 3589 C C . LEU A 1 470 ? -1.555 -20.591 2.420 1.00 44.25 470 LEU A C 1
ATOM 3591 O O . LEU A 1 470 ? -0.876 -20.207 1.436 1.00 44.25 470 LEU A O 1
#

InterPro domains:
  IPR000859 CUB domain [PF00431] (152-251)
  IPR000859 CUB domain [PF00431] (278-351)
  IPR000859 CUB domain [PF00431] (365-466)
  IPR000859 CUB domain [PS01180] (136-254)
  IPR000859 CUB domain [PS01180] (256-361)
  IPR000859 CUB domain [PS01180] (365-469)
  IPR000859 CUB domain [SM00042] (136-254)
  IPR000859 CUB domain [SM00042] (256-361)
  IPR000859 CUB domain [SM00042] (365-469)
  IPR000859 CUB domain [cd00041] (136-253)
  IPR000859 CUB domain [cd00041] (365-467)
  IPR035914 Spermadhesin, CUB domain superfamily [G3DSA:2.60.120.290] (141-254)
  IPR035914 Spermadhesin, CUB domain superfamily [G3DSA:2.60.120.290] (255-361)
  IPR035914 Spermadhesin, CUB domain superfamily [G3DSA:2.60.120.290] (362-468)
  IPR035914 Spermadhesin, CUB domain superfamily [SSF49854] (3-137)
  IPR035914 Spermadhesin, CUB domain superfamily [SSF49854] (135-252)
  IPR035914 Spermadhesin, CUB domain superfamily [SSF49854] (256-360)
  IPR035914 Spermadhesin, CUB domain superfamily [SSF49854] (364-467)

Organism: NCBI:txid428564

Mean predicted aligned error: 14.48 Å

Foldseek 3Di:
DQDDFEDEDEAEAQGKDKNWDDPDDDLWDKGKYFYHYPPQWAKWKWWPDWDQADQDFDDPDDDHSADWDFDFPDDRPAWWKWFAFPPGGITITHDHDDDDPTPTDLGRTRMIMTTHHNVDPTTTTIMMMTIYRRQFTDQEDEAAQDKDKDFGGFDDAFDKHKHFYDYPDDFWWKKWKFWDDAWAAQADPLQRPAFWKWKAAQVGHTFFIDHHPRDDDRDIDIHTPPHHTIMIIGGHHRPDDPGTRHTMIMMHTDDLAEEAADQAFKDKNWAGDADAVGKHKYKYAANDFQKKKKKAWPFFAADDPVLPAWWKWKAEPVRHTFDIDHHGDGDHITIHPTRMMIIITGHHPDRTGIMMMMGIAGPLAEHEAATQKDKDWDPPAQAWDQAWHKHKYKYFYNAKKKKAWPDAAQDPDDLVAWWKWKDAVPDDIDIGDHPDGDDIDIHGGMMMIITGHHNPGGHSGTMMIMHDDD